Protein AF-A0A2K0UTT9-F1 (afdb_monomer)

Solvent-accessible surface area (backbone atoms only — not comparable to full-atom values): 33357 Å² total; per-residue (Å²): 90,33,27,50,34,32,34,39,40,36,33,25,47,73,57,80,100,63,50,66,74,43,72,45,75,25,71,34,79,46,24,28,39,37,39,40,26,36,77,91,47,31,32,41,37,38,44,37,37,57,47,99,56,75,28,42,76,96,61,63,65,81,60,56,71,68,55,34,51,52,49,51,64,74,49,22,82,42,57,68,45,102,90,38,39,40,43,66,46,55,79,35,48,79,47,72,51,42,41,55,36,46,39,31,74,61,91,74,50,59,58,72,96,44,76,57,60,27,70,80,36,48,24,44,41,67,77,63,66,45,61,68,57,51,24,54,30,40,52,29,40,40,50,42,32,53,50,54,56,45,70,76,34,77,90,50,84,75,55,71,67,56,51,36,49,34,52,49,50,28,44,69,77,40,50,66,48,54,47,43,50,31,54,53,16,48,51,49,44,40,43,34,11,30,68,48,72,66,35,44,48,40,57,74,71,42,50,88,67,48,74,62,52,68,59,53,51,52,47,33,59,54,36,29,54,62,64,54,75,91,52,82,80,59,69,75,46,30,76,43,65,53,38,33,18,72,79,42,29,71,74,53,62,79,56,50,67,59,44,47,61,70,38,40,65,35,54,52,47,24,56,50,32,51,64,72,55,56,56,76,88,51,46,63,53,33,50,50,41,60,70,70,36,38,54,80,63,88,97,57,69,42,72,57,78,63,71,80,78,86,38,71,72,59,25,66,58,46,38,58,61,49,42,68,46,40,51,37,42,73,60,74,37,63,55,48,37,46,32,50,54,40,48,55,47,22,47,52,45,54,52,51,51,37,52,52,49,30,42,16,55,54,28,59,96,38,76,42,51,42,45,45,59,47,49,47,52,11,75,77,56,37,46,13,31,36,43,18,56,54,45,42,50,31,54,43,66,55,47,69,77,60,54,60,31,59,33,29,70,31,45,45,47,17,47,61,68,14,44,52,60,18,42,43,66,31,40,51,48,28,47,52,38,16,66,65,41,91,44,61,67,55,9,53,53,23,42,60,59,30,74,46,20,39,56,42,34,54,54,42,18,55,58,45,21,72,79,38,74,80,47,51,84,55,27,52,75,79,38,40,67,69,48,52,64,57,53,50,51,46,50,50,52,43,27,55,51,22,24,51,43,36,47,49,49,47,76,68,37,93,80,48,50,58,78,44,60,55,54,73,96,58,93,68,90,57,93,46,61,57,58,39,42,47,44,46,52,25,47,27,50,50,36,31,49,53,35,50,52,54,44,52,46,50,55,51,48,45,34,36,75,37,55,50,46,83,76,52,69,68,58,54,50,51,52,43,52,53,32,30,75,71,25,25,61,37,24,26,51,46,53,54,50,51,51,51,54,50,41,68,72,75,42,60,52,68,63,42,37,29,76,90,40,41,66,61,50,54,50,51,55,51,33,65,73,71,72,53,80,76,83,132

Sequence (632 aa):
MFAEYRCLFGIASSVQHLEAGDLDIGYNTGRSTLTIAVKNGRVYYIVVERLKRVYRIRNIPHYSQAEAEAFAIQHGDMYIRPDLRFSDLWEKTISFRLVALEEAKFKIWTCGRIVCLGDSIHKMTPNLGAGGNAAIESAAALANSIKAMVDEHREEPPPKSEVEECLVGYQKSRERRAASVVDTSGRLTRLHALQGTLERVFFRLLLPRSGDFLQDMLSNMFIGATMLEYLPPPKASLGGTMPFNPTQGEDKKESKVKRALVASPLLGLFYLARRVLDVHESVPWALQMLETGTVSLDTHPIPIRRTFYNINWLDTLWAPINMYFMPIVSGQDTVSRKQLVSFLTDYGIIIAIWAIESNRRTNALTPAQLPSLFTLLGQVHGIGVLSPLYYILHYVSSPIENFKATDMRLTRMNYTLGILPAMILTYYIPFYAMIFWPIPLGRQSWLFVWQMFPIWIAITTFILSNAFSDTMMHDRINAPKRDLPVIRFTIGTLIGLSACVWIWAWSTAPYGGAAIFFPSIFPVATSDLTAFMREFLKFDETFMFAATFIWLGYLFWDMKHAGMLRASWLKIVIYVASTVVMFGPGAAAGLGWLWREDIITHRRHKAAITEATTSKWINAQLAHKEGINQPE

Mean predicted aligned error: 6.71 Å

pLDDT: mean 91.96, std 8.89, range [32.16, 98.75]

Organism: Gibberella nygamai (NCBI:txid42673)

InterPro domains:
  IPR002938 FAD-binding domain [PF01494] (100-184)
  IPR036188 FAD/NAD(P)-binding domain superfamily [G3DSA:3.50.50.60] (2-202)
  IPR036188 FAD/NAD(P)-binding domain superfamily [SSF51905] (104-208)
  IPR050562 FAD-dependent monooxygenase, fungal [PTHR47356] (1-273)

Radius of gyration: 31.0 Å; Cα contacts (8 Å, |Δi|>4): 948; chains: 1; bounding box: 90×45×93 Å

Nearest PDB structures (foldseek):
  6neu-assembly3_B  TM=6.456E-01  e=2.955E-05  Talaromyces stipitatus ATCC 10500
  6nes-assembly2_A  TM=6.398E-01  e=3.228E-05  Talaromyces stipitatus ATCC 10500
  6nes-assembly3_B  TM=6.394E-01  e=3.373E-05  Talaromyces stipitatus ATCC 10500
  6nev-assembly3_B  TM=6.383E-01  e=3.089E-05  Talaromyces stipitatus ATCC 10500
  6neu-assembly2_A  TM=6.355E-01  e=4.593E-05  Talaromyces stipitatus ATCC 10500

Structure (mmCIF, N/CA/C/O backbone):
data_AF-A0A2K0UTT9-F1
#
_entry.id   AF-A0A2K0UTT9-F1
#
loop_
_atom_site.group_PDB
_atom_site.id
_atom_site.type_symbol
_atom_site.label_atom_id
_atom_site.label_alt_id
_atom_site.label_comp_id
_atom_site.label_asym_id
_atom_site.label_entity_id
_atom_site.label_seq_id
_atom_site.pdbx_PDB_ins_code
_atom_site.Cartn_x
_atom_site.Cartn_y
_atom_site.Cartn_z
_atom_site.occupancy
_atom_site.B_iso_or_equiv
_atom_site.auth_seq_id
_atom_site.auth_comp_id
_atom_site.auth_asym_id
_atom_site.auth_atom_id
_atom_site.pdbx_PDB_model_num
ATOM 1 N N . MET A 1 1 ? -11.888 -15.871 30.241 1.00 94.44 1 MET A N 1
ATOM 2 C CA . MET A 1 1 ? -11.383 -14.638 30.871 1.00 94.44 1 MET A CA 1
ATOM 3 C C . MET A 1 1 ? -10.036 -14.913 31.509 1.00 94.44 1 MET A C 1
ATOM 5 O O . MET A 1 1 ? -9.889 -15.940 32.174 1.00 94.44 1 MET A O 1
ATOM 9 N N . PHE A 1 2 ? -9.072 -14.033 31.279 1.00 97.06 2 PHE A N 1
ATOM 10 C CA . PHE A 1 2 ? -7.741 -14.071 31.881 1.00 97.06 2 PHE A CA 1
ATOM 11 C C . PHE A 1 2 ? -7.232 -12.642 32.115 1.00 97.06 2 PHE A C 1
ATOM 13 O O . PHE A 1 2 ? -7.813 -11.708 31.577 1.00 97.06 2 PHE A O 1
ATOM 20 N N . ALA A 1 3 ? -6.161 -12.482 32.889 1.00 97.81 3 ALA A N 1
ATOM 21 C CA . ALA A 1 3 ? -5.444 -11.221 33.043 1.00 97.81 3 ALA A CA 1
ATOM 22 C C . ALA A 1 3 ? -3.934 -11.457 32.905 1.00 97.81 3 ALA A C 1
ATOM 24 O O . ALA A 1 3 ? -3.354 -12.263 33.636 1.00 97.81 3 ALA A O 1
ATOM 25 N N . GLU A 1 4 ? -3.301 -10.777 31.951 1.00 97.31 4 GLU A N 1
ATOM 26 C CA . GLU A 1 4 ? -1.839 -10.780 31.756 1.00 97.31 4 GLU A CA 1
ATOM 27 C C . GLU A 1 4 ? -1.189 -9.467 32.227 1.00 97.31 4 GLU A C 1
ATOM 29 O O . GLU A 1 4 ? 0.013 -9.414 32.481 1.00 97.31 4 GLU A O 1
ATOM 34 N N . TYR A 1 5 ? -1.990 -8.418 32.398 1.00 97.94 5 TYR A N 1
ATOM 35 C CA . TYR A 1 5 ? -1.546 -7.084 32.779 1.00 97.94 5 TYR A CA 1
ATOM 36 C C . TYR A 1 5 ? -2.350 -6.575 33.976 1.00 97.94 5 TYR A C 1
ATOM 38 O O . TYR A 1 5 ? -3.469 -7.025 34.224 1.00 97.94 5 TYR A O 1
ATOM 46 N N . ARG A 1 6 ? -1.791 -5.611 34.702 1.00 97.94 6 ARG A N 1
ATOM 47 C CA . ARG A 1 6 ? -2.506 -4.746 35.646 1.00 97.94 6 ARG A CA 1
ATOM 48 C C . ARG A 1 6 ? -2.364 -3.295 35.217 1.00 97.94 6 ARG A C 1
ATOM 50 O O . ARG A 1 6 ? -1.462 -2.959 34.452 1.00 97.94 6 ARG A O 1
ATOM 57 N N . CYS A 1 7 ? -3.276 -2.459 35.679 1.00 97.62 7 CYS A N 1
ATOM 58 C CA . CYS A 1 7 ? -3.390 -1.086 35.238 1.00 97.62 7 CYS A CA 1
ATOM 59 C C . CYS A 1 7 ? -3.821 -0.168 36.371 1.00 97.62 7 CYS A C 1
ATOM 61 O O . CYS A 1 7 ? -4.861 -0.398 36.993 1.00 97.62 7 CYS A O 1
ATOM 63 N N . LEU A 1 8 ? -3.044 0.888 36.589 1.00 98.44 8 LEU A N 1
ATOM 64 C CA . LEU A 1 8 ? -3.443 2.033 37.388 1.00 98.44 8 LEU A CA 1
ATOM 65 C C . LEU A 1 8 ? -4.132 3.045 36.473 1.00 98.44 8 LEU A C 1
ATOM 67 O O . LEU A 1 8 ? -3.503 3.622 35.588 1.00 98.44 8 LEU A O 1
ATOM 71 N N . PHE A 1 9 ? -5.424 3.249 36.694 1.00 97.56 9 PHE A N 1
ATOM 72 C CA . PHE A 1 9 ? -6.162 4.372 36.131 1.00 97.56 9 PHE A CA 1
ATOM 73 C C . PHE A 1 9 ? -6.111 5.527 37.114 1.00 97.56 9 PHE A C 1
ATOM 75 O O . PHE A 1 9 ? -6.306 5.306 38.309 1.00 97.56 9 PHE A O 1
ATOM 82 N N . GLY A 1 10 ? -5.932 6.749 36.627 1.00 97.31 10 GLY A N 1
ATOM 83 C CA . GLY A 1 10 ? -6.047 7.915 37.484 1.00 97.31 10 GLY A CA 1
ATOM 84 C C . GLY A 1 10 ? -6.374 9.198 36.749 1.00 97.31 10 GLY A C 1
ATOM 85 O O . GLY A 1 10 ? -6.377 9.272 35.519 1.00 97.31 10 GLY A O 1
ATOM 86 N N . ILE A 1 11 ? -6.712 10.201 37.548 1.00 97.44 11 ILE A N 1
ATOM 87 C CA . ILE A 1 11 ? -7.009 11.559 37.113 1.00 97.44 11 ILE A CA 1
ATOM 88 C C . ILE A 1 11 ? -6.106 12.481 37.918 1.00 97.44 11 ILE A C 1
ATOM 90 O O . ILE A 1 11 ? -6.137 12.445 39.148 1.00 97.44 11 ILE A O 1
ATOM 94 N N . ALA A 1 12 ? -5.340 13.310 37.223 1.00 96.56 12 ALA A N 1
ATOM 95 C CA . ALA A 1 12 ? -4.572 14.405 37.793 1.00 96.56 12 ALA A CA 1
ATOM 96 C C . ALA A 1 12 ? -5.168 15.756 37.377 1.00 96.56 12 ALA A C 1
ATOM 98 O O . ALA A 1 12 ? -5.894 15.852 36.382 1.00 96.56 12 ALA A O 1
ATOM 99 N N . SER A 1 13 ? -4.877 16.805 38.143 1.00 94.31 13 SER A N 1
ATOM 100 C CA . SER A 1 13 ? -5.326 18.173 37.853 1.00 94.31 13 SER A CA 1
ATOM 101 C C . SER A 1 13 ? -4.184 19.177 37.913 1.00 94.31 13 SER A C 1
ATOM 103 O O . SER A 1 13 ? -3.324 19.072 38.782 1.00 94.31 13 SER A O 1
ATOM 105 N N . SER A 1 14 ? -4.227 20.197 37.057 1.00 85.69 14 SER A N 1
ATOM 106 C CA . SER A 1 14 ? -3.255 21.300 37.046 1.00 85.69 14 SER A CA 1
ATOM 107 C C . SER A 1 14 ? -1.817 20.827 36.803 1.00 85.69 14 SER A C 1
ATOM 109 O O . SER A 1 14 ? -0.871 21.326 37.411 1.00 85.69 14 SER A O 1
ATOM 111 N N . VAL A 1 15 ? -1.665 19.839 35.920 1.00 83.38 15 VAL A N 1
ATOM 112 C CA . VAL A 1 15 ? -0.366 19.330 35.473 1.00 83.38 15 VAL A CA 1
ATOM 113 C C . VAL A 1 15 ? 0.181 20.311 34.441 1.00 83.38 15 VAL A C 1
ATOM 115 O O . VAL A 1 15 ? -0.484 20.600 33.447 1.00 83.38 15 VAL A O 1
ATOM 118 N N . GLN A 1 16 ? 1.366 20.859 34.698 1.00 81.06 16 GLN A N 1
ATOM 119 C CA . GLN A 1 16 ? 2.048 21.736 33.747 1.00 81.06 16 GLN A CA 1
ATOM 120 C C . GLN A 1 16 ? 2.496 20.922 32.518 1.00 81.06 16 GLN A C 1
ATOM 122 O O . GLN A 1 16 ? 2.574 19.699 32.581 1.00 81.06 16 GLN A O 1
ATOM 127 N N . HIS A 1 17 ? 2.805 21.586 31.403 1.00 82.56 17 HIS A N 1
ATOM 128 C CA . HIS A 1 17 ? 3.327 20.955 30.175 1.00 82.56 17 HIS A CA 1
ATOM 129 C C . HIS A 1 17 ? 2.351 20.078 29.376 1.00 82.56 17 HIS A C 1
ATOM 131 O O . HIS A 1 17 ? 2.770 19.514 28.370 1.00 82.56 17 HIS A O 1
ATOM 137 N N . LEU A 1 18 ? 1.079 19.965 29.773 1.00 90.62 18 LEU A N 1
ATOM 138 C CA . LEU A 1 18 ? 0.051 19.235 29.025 1.00 90.62 18 LEU A CA 1
ATOM 139 C C . LEU A 1 18 ? -1.112 20.159 28.659 1.00 90.62 18 LEU A C 1
ATOM 141 O O . LEU A 1 18 ? -1.697 20.809 29.528 1.00 90.62 18 LEU A O 1
ATOM 145 N N . GLU A 1 19 ? -1.473 20.188 27.378 1.00 92.06 19 GLU A N 1
ATOM 146 C CA . GLU A 1 19 ? -2.560 21.012 26.852 1.00 92.06 19 GLU A CA 1
ATOM 147 C C . GLU A 1 19 ? -3.786 20.172 26.492 1.00 92.06 19 GLU A C 1
ATOM 149 O O . GLU A 1 19 ? -3.700 18.993 26.155 1.00 92.06 19 GLU A O 1
ATOM 154 N N . ALA A 1 20 ? -4.974 20.776 26.565 1.00 93.44 20 ALA A N 1
ATOM 155 C CA . ALA A 1 20 ? -6.207 20.074 26.231 1.00 93.44 20 ALA A CA 1
ATOM 156 C C . ALA A 1 20 ? -6.192 19.607 24.764 1.00 93.44 20 ALA A C 1
ATOM 158 O O . ALA A 1 20 ? -6.143 20.427 23.850 1.00 93.44 20 ALA A O 1
ATOM 159 N N . GLY A 1 21 ? -6.320 18.297 24.555 1.00 90.81 21 GLY A N 1
ATOM 160 C CA . GLY A 1 21 ? -6.183 17.656 23.245 1.00 90.81 21 GLY A CA 1
ATOM 161 C C . GLY A 1 21 ? -4.931 16.788 23.121 1.00 90.81 21 GLY A C 1
ATOM 162 O O . GLY A 1 21 ? -4.891 15.943 22.226 1.00 90.81 21 GLY A O 1
ATOM 163 N N . ASP A 1 22 ? -3.965 16.932 24.032 1.00 93.00 22 ASP A N 1
ATOM 164 C CA . ASP A 1 22 ? -2.768 16.099 24.041 1.00 93.00 22 ASP A CA 1
ATOM 165 C C . ASP A 1 22 ? -3.098 14.635 24.367 1.00 93.00 22 ASP A C 1
ATOM 167 O O . ASP A 1 22 ? -3.845 14.323 25.304 1.00 93.00 22 ASP A O 1
ATOM 171 N N . LEU A 1 23 ? -2.496 13.737 23.583 1.00 92.19 23 LEU A N 1
ATOM 172 C CA . LEU A 1 23 ? -2.496 12.291 23.779 1.00 92.19 23 LEU A CA 1
ATOM 173 C C . LEU A 1 23 ? -1.050 11.796 23.701 1.00 92.19 23 LEU A C 1
ATOM 175 O O . LEU A 1 23 ? -0.488 11.704 22.608 1.00 92.19 23 LEU A O 1
ATOM 179 N N . ASP A 1 24 ? -0.469 11.427 24.839 1.00 93.56 24 ASP A N 1
ATOM 180 C CA . ASP A 1 24 ? 0.886 10.878 24.899 1.00 93.56 24 ASP A CA 1
ATOM 181 C C . ASP A 1 24 ? 0.830 9.382 25.216 1.00 93.56 24 ASP A C 1
ATOM 183 O O . ASP A 1 24 ? 0.051 8.925 26.058 1.00 93.56 24 ASP A O 1
ATOM 187 N N . ILE A 1 25 ? 1.657 8.598 24.525 1.00 93.12 25 ILE A N 1
ATOM 188 C CA . ILE A 1 25 ? 1.735 7.144 24.683 1.00 93.12 25 ILE A CA 1
ATOM 189 C C . ILE A 1 25 ? 3.192 6.769 24.934 1.00 93.12 25 ILE A C 1
ATOM 191 O O . ILE A 1 25 ? 4.039 6.898 24.049 1.00 93.12 25 ILE A O 1
ATOM 195 N N . GLY A 1 26 ? 3.478 6.272 26.135 1.00 93.50 26 GLY A N 1
ATOM 196 C CA . GLY A 1 26 ? 4.805 5.817 26.529 1.00 93.50 26 GLY A CA 1
ATOM 197 C C . GLY A 1 26 ? 4.994 4.324 26.289 1.00 93.50 26 GLY A C 1
ATOM 198 O O . GLY A 1 26 ? 4.184 3.498 26.720 1.00 93.50 26 GLY A O 1
ATOM 199 N N . TYR A 1 27 ? 6.109 3.976 25.647 1.00 94.12 27 TYR A N 1
ATOM 200 C CA . TYR A 1 27 ? 6.495 2.602 25.338 1.00 94.12 27 TYR A CA 1
ATOM 201 C C . TYR A 1 27 ? 7.669 2.178 26.217 1.00 94.12 27 TYR A C 1
ATOM 203 O O . TYR A 1 27 ? 8.716 2.826 26.216 1.00 94.12 27 TYR A O 1
ATOM 211 N N . ASN A 1 28 ? 7.530 1.077 26.954 1.00 93.62 28 ASN A N 1
ATOM 212 C CA . ASN A 1 28 ? 8.613 0.539 27.774 1.00 93.62 28 ASN A CA 1
ATOM 213 C C . ASN A 1 28 ? 8.513 -0.993 27.872 1.00 93.62 28 ASN A C 1
ATOM 215 O O . ASN A 1 28 ? 7.482 -1.597 27.599 1.00 93.62 28 ASN A O 1
ATOM 219 N N . THR A 1 29 ? 9.608 -1.661 28.225 1.00 94.69 29 THR A N 1
ATOM 220 C CA . THR A 1 29 ? 9.625 -3.122 28.341 1.00 94.69 29 THR A CA 1
ATOM 221 C C . THR A 1 29 ? 8.805 -3.566 29.545 1.00 94.69 29 THR A C 1
ATOM 223 O O . THR A 1 29 ? 9.138 -3.256 30.684 1.00 94.69 29 THR A O 1
ATOM 226 N N . GLY A 1 30 ? 7.736 -4.318 29.289 1.00 95.44 30 GLY A N 1
ATOM 227 C CA . GLY A 1 30 ? 6.850 -4.866 30.314 1.00 95.44 30 GLY A CA 1
ATOM 228 C C . GLY A 1 30 ? 5.903 -3.848 30.950 1.00 95.44 30 GLY A C 1
ATOM 229 O O . GLY A 1 30 ? 5.099 -4.245 31.788 1.00 95.44 30 GLY A O 1
ATOM 230 N N . ARG A 1 31 ? 5.953 -2.571 30.558 1.00 95.81 31 ARG A N 1
ATOM 231 C CA . ARG A 1 31 ? 5.092 -1.509 31.094 1.00 95.81 31 ARG A CA 1
ATOM 232 C C . ARG A 1 31 ? 4.861 -0.399 30.071 1.00 95.81 31 ARG A C 1
ATOM 234 O O . ARG A 1 31 ? 5.679 -0.212 29.183 1.00 95.81 31 ARG A O 1
ATOM 241 N N . SER A 1 32 ? 3.776 0.351 30.188 1.00 97.12 32 SER A N 1
ATOM 242 C CA . SER A 1 32 ? 3.461 1.460 29.274 1.00 97.12 32 SER A CA 1
ATOM 243 C C . SER A 1 32 ? 2.629 2.532 29.961 1.00 97.12 32 SER A C 1
ATOM 245 O O . SER A 1 32 ? 1.909 2.223 30.910 1.00 97.12 32 SER A O 1
ATOM 247 N N . THR A 1 33 ? 2.672 3.756 29.447 1.00 96.88 33 THR A N 1
ATOM 248 C CA . THR A 1 33 ? 1.811 4.859 29.891 1.00 96.88 33 THR A CA 1
ATOM 249 C C . THR A 1 33 ? 0.917 5.340 28.753 1.00 96.88 33 THR A C 1
ATOM 251 O O . THR A 1 33 ? 1.257 5.212 27.577 1.00 96.88 33 THR A O 1
ATOM 254 N N . LEU A 1 34 ? -0.239 5.892 29.101 1.00 95.88 34 LEU A N 1
ATOM 255 C CA . LEU A 1 34 ? -1.081 6.672 28.202 1.00 95.88 34 LEU A CA 1
ATOM 256 C C . LEU A 1 34 ? -1.650 7.845 28.994 1.00 95.88 34 LEU A C 1
ATOM 258 O O . LEU A 1 34 ? -2.185 7.626 30.080 1.00 95.88 34 LEU A O 1
ATOM 262 N N . THR A 1 35 ? -1.549 9.062 28.466 1.00 95.62 35 THR A N 1
ATOM 263 C CA . THR A 1 35 ? -2.133 10.267 29.069 1.00 95.62 35 THR A CA 1
ATOM 264 C C . THR A 1 35 ? -3.040 10.979 28.082 1.00 95.62 35 THR A C 1
ATOM 266 O O . THR A 1 35 ? -2.710 11.092 26.907 1.00 95.62 35 THR A O 1
ATOM 269 N N . ILE A 1 36 ? -4.185 11.460 28.562 1.00 95.19 36 ILE A N 1
ATOM 270 C CA . ILE A 1 36 ? -5.156 12.246 27.798 1.00 95.19 36 ILE A CA 1
ATOM 271 C C . ILE A 1 36 ? -5.416 13.531 28.570 1.00 95.19 36 ILE A C 1
ATOM 273 O O . ILE A 1 36 ? -6.058 13.509 29.626 1.00 95.19 36 ILE A O 1
ATOM 277 N N . ALA A 1 37 ? -4.928 14.649 28.049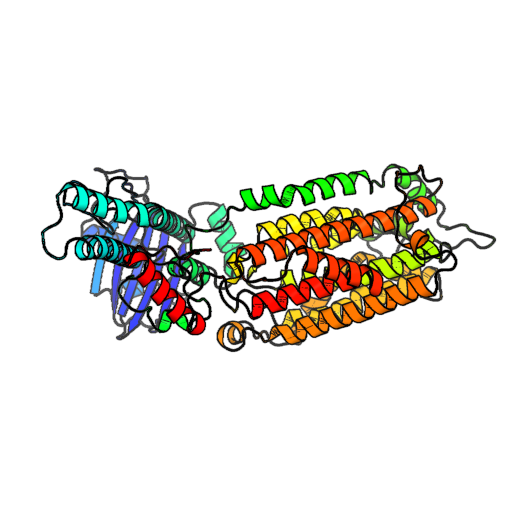 1.00 95.19 37 ALA A N 1
ATOM 278 C CA . ALA A 1 37 ? -5.189 15.957 28.624 1.00 95.19 37 ALA A CA 1
ATOM 279 C C . ALA A 1 37 ? -6.485 16.533 28.047 1.00 95.19 37 ALA A C 1
ATOM 281 O O . ALA A 1 37 ? -6.717 16.550 26.837 1.00 95.19 37 ALA A O 1
ATOM 282 N N . VAL A 1 38 ? -7.365 17.000 28.927 1.00 93.56 38 VAL A N 1
ATOM 283 C CA . VAL A 1 38 ? -8.679 17.534 28.560 1.00 93.56 38 VAL A CA 1
ATOM 284 C C . VAL A 1 38 ? -8.877 18.937 29.134 1.00 93.56 38 VAL A C 1
ATOM 286 O O . VAL A 1 38 ? -8.027 19.485 29.836 1.00 93.56 38 VAL A O 1
ATOM 289 N N . LYS A 1 39 ? -10.030 19.545 28.835 1.00 90.88 39 LYS A N 1
ATOM 290 C CA . LYS A 1 39 ? -10.391 20.879 29.337 1.00 90.88 39 LYS A CA 1
ATOM 291 C C . LYS A 1 39 ? -10.347 20.953 30.870 1.00 90.88 39 LYS A C 1
ATOM 293 O O . LYS A 1 39 ? -10.529 19.954 31.566 1.00 90.88 39 LYS A O 1
ATOM 298 N N . ASN A 1 40 ? -10.175 22.171 31.384 1.00 89.06 40 ASN A N 1
ATOM 299 C CA . ASN A 1 40 ? -10.099 22.485 32.818 1.00 89.06 40 ASN A CA 1
ATOM 300 C C . ASN A 1 40 ? -8.882 21.861 33.527 1.00 89.06 40 ASN A C 1
ATOM 302 O O . ASN A 1 40 ? -8.962 21.517 34.704 1.00 89.06 40 ASN A O 1
ATOM 306 N N . GLY A 1 41 ? -7.771 21.683 32.801 1.00 87.94 41 GLY A N 1
ATOM 307 C CA . GLY A 1 41 ? -6.497 21.220 33.358 1.00 87.94 41 GLY A CA 1
ATOM 308 C C . GLY A 1 41 ? -6.522 19.790 33.903 1.00 87.94 41 GLY A C 1
ATOM 309 O O . GLY A 1 41 ? -5.694 19.459 34.748 1.00 87.94 41 GLY A O 1
ATOM 310 N N . ARG A 1 42 ? -7.481 18.952 33.482 1.00 94.69 42 ARG A N 1
ATOM 311 C CA . ARG A 1 42 ? -7.555 17.545 33.898 1.00 94.69 42 ARG A CA 1
ATOM 312 C C . ARG A 1 42 ? -6.758 16.664 32.950 1.00 94.69 42 ARG A C 1
ATOM 314 O O . ARG A 1 42 ? -6.859 16.808 31.734 1.00 94.69 42 ARG A O 1
ATOM 321 N N . VAL A 1 43 ? -6.047 15.701 33.518 1.00 96.56 43 VAL A N 1
ATOM 322 C CA . VAL A 1 43 ? -5.283 14.700 32.775 1.00 96.56 43 VAL A CA 1
ATOM 323 C C . VAL A 1 43 ? -5.712 13.320 33.241 1.00 96.56 43 VAL A C 1
ATOM 325 O O . VAL A 1 43 ? -5.562 12.979 34.412 1.00 96.56 43 VAL A O 1
ATOM 328 N N . TYR A 1 44 ? -6.252 12.525 32.325 1.00 96.19 44 TYR A N 1
ATOM 329 C CA . TYR A 1 44 ? -6.514 11.109 32.555 1.00 96.19 44 TYR A CA 1
ATOM 330 C C . TYR A 1 44 ? -5.255 10.335 32.215 1.00 96.19 44 TYR A C 1
ATOM 332 O O . TYR A 1 44 ? -4.684 10.548 31.148 1.00 96.19 44 TYR A O 1
ATOM 340 N N . TYR A 1 45 ? -4.830 9.429 33.084 1.00 96.56 45 TYR A N 1
ATOM 341 C CA . TYR A 1 45 ? -3.669 8.596 32.818 1.00 96.56 45 TYR A CA 1
ATOM 342 C C . TYR A 1 45 ? -3.947 7.120 33.078 1.00 96.56 45 TYR A C 1
ATOM 344 O O . TYR A 1 45 ? -4.804 6.733 33.877 1.00 96.56 45 TYR A O 1
ATOM 352 N N . ILE A 1 46 ? -3.183 6.299 32.370 1.00 96.75 46 ILE A N 1
ATOM 353 C CA . ILE A 1 46 ? -3.217 4.847 32.413 1.00 96.75 46 ILE A CA 1
ATOM 354 C C . ILE A 1 46 ? -1.767 4.382 32.509 1.00 96.75 46 ILE A C 1
ATOM 356 O O . ILE A 1 46 ? -0.975 4.658 31.608 1.00 96.75 46 ILE A O 1
ATOM 360 N N . VAL A 1 47 ? -1.416 3.668 33.577 1.00 98.06 47 VAL A N 1
ATOM 361 C CA . VAL A 1 47 ? -0.101 3.030 33.729 1.00 98.06 47 VAL A CA 1
ATOM 362 C C . VAL A 1 47 ? -0.299 1.527 33.766 1.00 98.06 47 VAL A C 1
ATOM 364 O O . VAL A 1 47 ? -0.909 0.993 34.689 1.00 98.06 47 VAL A O 1
ATOM 367 N N . VAL A 1 48 ? 0.201 0.845 32.742 1.00 97.81 48 VAL A N 1
ATOM 368 C CA . VAL A 1 48 ? 0.033 -0.596 32.550 1.00 97.81 48 VAL A CA 1
ATOM 369 C C . VAL A 1 48 ? 1.340 -1.303 32.873 1.00 97.81 48 VAL A C 1
ATOM 371 O O . VAL A 1 48 ? 2.397 -0.876 32.419 1.00 97.81 48 VAL A O 1
ATOM 374 N N . GLU A 1 49 ? 1.270 -2.418 33.593 1.00 97.81 49 GLU A N 1
ATOM 375 C CA . GLU A 1 49 ? 2.405 -3.303 33.862 1.00 97.81 49 GLU A CA 1
ATOM 376 C C . GLU A 1 49 ? 2.014 -4.758 33.589 1.00 97.81 49 GLU A C 1
ATOM 378 O O . GLU A 1 49 ? 0.911 -5.207 33.914 1.00 97.81 49 GLU A O 1
ATOM 383 N N . ARG A 1 50 ? 2.928 -5.514 32.983 1.00 97.62 50 ARG A N 1
ATOM 384 C CA . ARG A 1 50 ? 2.785 -6.950 32.773 1.00 97.62 50 ARG A CA 1
ATOM 385 C C . ARG A 1 50 ? 2.926 -7.698 34.096 1.00 97.62 50 ARG A C 1
ATOM 387 O O . ARG A 1 50 ? 3.889 -7.517 34.834 1.00 97.62 50 ARG A O 1
ATOM 394 N N . LEU A 1 51 ? 1.998 -8.609 34.361 1.00 97.38 51 LEU A N 1
ATOM 395 C CA . LEU A 1 51 ? 2.048 -9.485 35.524 1.00 97.38 51 LEU A CA 1
ATOM 396 C C . LEU A 1 51 ? 3.110 -10.580 35.343 1.00 97.38 51 LEU A C 1
ATOM 398 O O . LEU A 1 51 ? 3.384 -11.037 34.235 1.00 97.38 51 LEU A O 1
ATOM 402 N N . LYS A 1 52 ? 3.655 -11.075 36.462 1.00 95.12 52 LYS A N 1
ATOM 403 C CA . LYS A 1 52 ? 4.649 -12.171 36.478 1.00 95.12 52 LYS A CA 1
ATOM 404 C C . LYS A 1 52 ? 4.141 -13.474 35.844 1.00 95.12 52 LYS A C 1
ATOM 406 O O . LYS A 1 52 ? 4.934 -14.319 35.447 1.00 95.12 52 LYS A O 1
ATOM 411 N N . ARG A 1 53 ? 2.820 -13.655 35.791 1.00 95.44 53 ARG A N 1
ATOM 412 C CA . ARG A 1 53 ? 2.139 -14.796 35.172 1.00 95.44 53 ARG A CA 1
ATOM 413 C C . ARG A 1 53 ? 0.765 -14.377 34.666 1.00 95.44 53 ARG A C 1
ATOM 415 O O . ARG A 1 53 ? 0.202 -13.395 35.146 1.00 95.44 53 ARG A O 1
ATOM 422 N N . VAL A 1 54 ? 0.208 -15.175 33.762 1.00 97.25 54 VAL A N 1
ATOM 423 C CA . VAL A 1 54 ? -1.181 -15.029 33.317 1.00 97.25 54 VAL A CA 1
ATOM 424 C C . VAL A 1 54 ? -2.114 -15.623 34.370 1.00 97.25 54 VAL A C 1
ATOM 426 O O . VAL A 1 54 ? -2.024 -16.808 34.695 1.00 97.25 54 VAL A O 1
ATOM 429 N N . TYR A 1 55 ? -3.033 -14.812 34.881 1.00 97.69 55 TYR A N 1
ATOM 430 C CA . TYR A 1 55 ? -4.079 -15.245 35.801 1.00 97.69 55 TYR A CA 1
ATOM 431 C C . TYR A 1 55 ? -5.332 -15.642 35.029 1.00 97.69 55 TYR A C 1
ATOM 433 O O . TYR A 1 55 ? -5.683 -15.026 34.026 1.00 97.69 55 TYR A O 1
ATOM 441 N N . ARG A 1 56 ? -6.025 -16.681 35.489 1.00 96.19 56 ARG A N 1
ATOM 442 C CA . ARG A 1 56 ? -7.306 -17.127 34.922 1.00 96.19 56 ARG A CA 1
ATOM 443 C C . ARG A 1 56 ? -8.436 -16.855 35.905 1.00 96.19 56 ARG A C 1
ATOM 445 O O . ARG A 1 56 ? -8.182 -16.578 37.076 1.00 96.19 56 ARG A O 1
ATOM 452 N N . ILE A 1 57 ? -9.670 -16.935 35.406 1.00 90.62 57 ILE A N 1
ATOM 453 C CA . ILE A 1 57 ? -10.901 -16.765 36.190 1.00 90.62 57 ILE A CA 1
ATOM 454 C C . ILE A 1 57 ? -10.803 -17.450 37.568 1.00 90.62 57 ILE A C 1
ATOM 456 O O . ILE A 1 57 ? -10.243 -18.541 37.669 1.00 90.62 57 ILE A O 1
ATOM 460 N N . ARG A 1 58 ? -11.342 -16.797 38.608 1.00 91.19 58 ARG A N 1
ATOM 461 C CA . ARG A 1 58 ? -11.217 -17.119 40.052 1.00 91.19 58 ARG A CA 1
ATOM 462 C C . ARG A 1 58 ? -9.890 -16.752 40.722 1.00 91.19 58 ARG A C 1
ATOM 464 O O . ARG A 1 58 ? -9.892 -16.533 41.922 1.00 91.19 58 ARG A O 1
ATOM 471 N N . ASN A 1 59 ? -8.795 -16.640 39.971 1.00 95.19 59 ASN A N 1
ATOM 472 C CA . ASN A 1 59 ? -7.472 -16.304 40.514 1.00 95.19 59 ASN A CA 1
ATOM 473 C C . ASN A 1 59 ? -7.003 -14.894 40.122 1.00 95.19 59 ASN A C 1
ATOM 475 O O . ASN A 1 59 ? -5.841 -14.560 40.333 1.00 95.19 59 ASN A O 1
ATOM 479 N N . ILE A 1 60 ? -7.860 -14.091 39.488 1.00 96.44 60 ILE A N 1
ATOM 480 C CA . ILE A 1 60 ? -7.511 -12.731 39.067 1.00 96.44 60 ILE A CA 1
ATOM 481 C C . ILE A 1 60 ? -7.367 -11.859 40.324 1.00 96.44 60 ILE A C 1
ATOM 483 O O . ILE A 1 60 ? -8.279 -11.856 41.150 1.00 96.44 60 ILE A O 1
ATOM 487 N N . PRO A 1 61 ? -6.229 -11.167 40.509 1.00 96.12 61 PRO A N 1
ATOM 488 C CA . PRO A 1 61 ? -5.964 -10.431 41.736 1.00 96.12 61 PRO A CA 1
ATOM 489 C C . PRO A 1 61 ? -6.822 -9.168 41.842 1.00 96.12 61 PRO A C 1
ATOM 491 O O . PRO A 1 61 ? -7.088 -8.485 40.851 1.00 96.12 61 PRO A O 1
ATOM 494 N N . HIS A 1 62 ? -7.178 -8.836 43.079 1.00 95.50 62 HIS A N 1
ATOM 495 C CA . HIS A 1 62 ? -7.708 -7.536 43.469 1.00 95.50 62 HIS A CA 1
ATOM 496 C C . HIS A 1 62 ? -6.634 -6.779 44.241 1.00 95.50 62 HIS A C 1
ATOM 498 O O . HIS A 1 62 ? -5.772 -7.398 44.861 1.00 95.50 62 HIS A O 1
ATOM 504 N N . TYR A 1 63 ? -6.697 -5.453 44.190 1.00 97.31 63 TYR A N 1
ATOM 505 C CA . TYR A 1 63 ? -5.697 -4.592 44.803 1.00 97.31 63 TYR A CA 1
ATOM 506 C C . TYR A 1 63 ? -6.365 -3.645 45.790 1.00 97.31 63 TYR A C 1
ATOM 508 O O . TYR A 1 63 ? -7.398 -3.040 45.494 1.00 97.31 63 TYR A O 1
ATOM 516 N N . SER A 1 64 ? -5.760 -3.531 46.964 1.00 97.88 64 SER A N 1
ATOM 517 C CA . SER A 1 64 ? -6.070 -2.507 47.952 1.00 97.88 64 SER A CA 1
ATOM 518 C C . SER A 1 64 ? -5.570 -1.132 47.498 1.00 97.88 64 SER A C 1
ATOM 520 O O . SER A 1 64 ? -4.763 -1.001 46.574 1.00 97.88 64 SER A O 1
ATOM 522 N N . GLN A 1 65 ? -6.033 -0.082 48.175 1.00 96.94 65 GLN A N 1
ATOM 523 C CA . GLN A 1 65 ? -5.571 1.278 47.907 1.00 96.94 65 GLN A CA 1
ATOM 524 C C . GLN A 1 65 ? -4.072 1.448 48.204 1.00 96.94 65 GLN A C 1
ATOM 526 O O . GLN A 1 65 ? -3.363 2.037 47.395 1.00 96.94 65 GLN A O 1
ATOM 531 N N . ALA A 1 66 ? -3.567 0.846 49.286 1.00 98.00 66 ALA A N 1
ATOM 532 C CA . ALA A 1 66 ? -2.143 0.879 49.624 1.00 98.00 66 ALA A CA 1
ATOM 533 C C . ALA A 1 66 ? -1.269 0.216 48.542 1.00 98.00 66 ALA A C 1
ATOM 535 O O . ALA A 1 66 ? -0.209 0.727 48.190 1.00 98.00 66 ALA A O 1
ATOM 536 N N . GLU A 1 67 ? -1.726 -0.896 47.954 1.00 98.25 67 GLU A N 1
ATOM 537 C CA . GLU A 1 67 ? -1.025 -1.530 46.828 1.00 98.25 67 GLU A CA 1
ATOM 538 C C . GLU A 1 67 ? -1.046 -0.664 45.563 1.00 98.25 67 GLU A C 1
ATOM 540 O O . GLU A 1 67 ? -0.083 -0.676 44.796 1.00 98.25 67 GLU A O 1
ATOM 545 N N . ALA A 1 68 ? -2.123 0.092 45.339 1.00 98.06 68 ALA A N 1
ATOM 546 C CA . ALA A 1 68 ? -2.217 1.035 44.230 1.00 98.06 68 ALA A CA 1
ATOM 547 C C . ALA A 1 68 ? -1.254 2.225 44.397 1.00 98.06 68 ALA A C 1
ATOM 549 O O . ALA A 1 68 ? -0.601 2.615 43.430 1.00 98.06 68 ALA A O 1
ATOM 550 N N . GLU A 1 69 ? -1.109 2.754 45.612 1.00 98.25 69 GLU A N 1
ATOM 551 C CA . GLU A 1 69 ? -0.138 3.809 45.934 1.00 98.25 69 GLU A CA 1
ATOM 552 C C . GLU A 1 69 ? 1.305 3.307 45.789 1.00 98.25 69 GLU A C 1
ATOM 554 O O . GLU A 1 69 ? 2.127 3.949 45.134 1.00 98.25 69 GLU A O 1
ATOM 559 N N . ALA A 1 70 ? 1.602 2.113 46.313 1.00 98.31 70 ALA A N 1
ATOM 560 C CA . ALA A 1 70 ? 2.912 1.484 46.159 1.00 98.31 70 ALA A CA 1
ATOM 561 C C . ALA A 1 70 ? 3.264 1.244 44.681 1.00 98.31 70 ALA A C 1
ATOM 563 O O . ALA A 1 70 ? 4.397 1.490 44.265 1.00 98.31 70 ALA A O 1
ATOM 564 N N . PHE A 1 71 ? 2.287 0.815 43.873 1.00 98.38 71 PHE A N 1
ATOM 565 C CA . PHE A 1 71 ? 2.447 0.697 42.425 1.00 98.38 71 PHE A CA 1
ATOM 566 C C . PHE A 1 71 ? 2.786 2.049 41.788 1.00 98.38 71 PHE A C 1
ATOM 568 O O . PHE A 1 71 ? 3.709 2.130 40.982 1.00 98.38 71 PHE A O 1
ATOM 575 N N . ALA A 1 72 ? 2.078 3.118 42.157 1.00 98.06 72 ALA A N 1
ATOM 576 C CA . ALA A 1 72 ? 2.334 4.433 41.588 1.00 98.06 72 ALA A CA 1
ATOM 577 C C . ALA A 1 72 ? 3.762 4.923 41.888 1.00 98.06 72 ALA A C 1
ATOM 579 O O . ALA A 1 72 ? 4.469 5.353 40.976 1.00 98.06 72 ALA A O 1
ATOM 580 N N . ILE A 1 73 ? 4.217 4.765 43.136 1.00 97.88 73 ILE A N 1
ATOM 581 C CA . ILE A 1 73 ? 5.580 5.114 43.565 1.00 97.88 73 ILE A CA 1
ATOM 582 C C . ILE A 1 73 ? 6.621 4.291 42.793 1.00 97.88 73 ILE A C 1
ATOM 584 O O . ILE A 1 73 ? 7.585 4.850 42.272 1.00 97.88 73 ILE A O 1
ATOM 588 N N . GLN A 1 74 ? 6.407 2.976 42.661 1.00 97.75 74 GLN A N 1
ATOM 589 C CA . GLN A 1 74 ? 7.305 2.073 41.930 1.00 97.75 74 GLN A CA 1
ATOM 590 C C . GLN A 1 74 ? 7.499 2.496 40.463 1.00 97.75 74 GLN A C 1
ATOM 592 O O . GLN A 1 74 ? 8.572 2.288 39.899 1.00 97.75 74 GLN A O 1
ATOM 597 N N . HIS A 1 75 ? 6.466 3.063 39.838 1.00 97.88 75 HIS A N 1
ATOM 598 C CA . HIS A 1 75 ? 6.460 3.445 38.425 1.00 97.88 75 HIS A CA 1
ATOM 599 C C . HIS A 1 75 ? 6.686 4.946 38.182 1.00 97.88 75 HIS A C 1
ATOM 601 O O . HIS A 1 75 ? 6.580 5.399 37.040 1.00 97.88 75 HIS A O 1
ATOM 607 N N . GLY A 1 76 ? 7.022 5.720 39.220 1.00 96.75 76 GLY A N 1
ATOM 608 C CA . GLY A 1 76 ? 7.235 7.170 39.126 1.00 96.75 76 GLY A CA 1
ATOM 609 C C . GLY A 1 76 ? 8.341 7.586 38.150 1.00 96.75 76 GLY A C 1
ATOM 610 O O . GLY A 1 76 ? 8.316 8.696 37.628 1.00 96.75 76 GLY A O 1
ATOM 611 N N . ASP A 1 77 ? 9.279 6.685 37.845 1.00 96.19 77 ASP A N 1
ATOM 612 C CA . ASP A 1 77 ? 10.406 6.916 36.935 1.00 96.19 77 ASP A CA 1
ATOM 613 C C . ASP A 1 77 ? 10.017 6.969 35.447 1.00 96.19 77 ASP A C 1
ATOM 615 O O . ASP A 1 77 ? 10.829 7.357 34.605 1.00 96.19 77 ASP A O 1
ATOM 619 N N . MET A 1 78 ? 8.796 6.557 35.096 1.00 96.94 78 MET A N 1
ATOM 620 C CA . MET A 1 78 ? 8.355 6.497 33.707 1.00 96.94 78 MET A CA 1
ATOM 621 C C . MET A 1 78 ? 8.200 7.897 33.110 1.00 96.94 78 MET A C 1
ATOM 623 O O . MET A 1 78 ? 7.424 8.712 33.603 1.00 96.94 78 MET A O 1
ATOM 627 N N . TYR A 1 79 ? 8.892 8.150 32.001 1.00 94.69 79 TYR A N 1
ATOM 628 C CA . TYR A 1 79 ? 8.715 9.374 31.226 1.00 94.69 79 TYR A CA 1
ATOM 629 C C . TYR A 1 79 ? 7.383 9.360 30.472 1.00 94.69 79 TYR A C 1
ATOM 631 O O . TYR A 1 79 ? 7.032 8.374 29.818 1.00 94.69 79 TYR A O 1
ATOM 639 N N . ILE A 1 80 ? 6.673 10.480 30.554 1.00 94.56 80 ILE A N 1
ATOM 640 C CA . ILE A 1 80 ? 5.525 10.818 29.709 1.00 94.56 80 ILE A CA 1
ATOM 641 C C . ILE A 1 80 ? 6.019 11.676 28.545 1.00 94.56 80 ILE A C 1
ATOM 643 O O . ILE A 1 80 ? 5.793 11.340 27.386 1.00 94.56 80 ILE A O 1
ATOM 647 N N . ARG A 1 81 ? 6.787 12.721 28.871 1.00 94.06 81 ARG A N 1
ATOM 648 C CA . ARG A 1 81 ? 7.561 13.563 27.949 1.00 94.06 81 ARG A CA 1
ATOM 649 C C . ARG A 1 81 ? 9.006 13.657 28.447 1.00 94.06 81 ARG A C 1
ATOM 651 O O . ARG A 1 81 ? 9.263 13.270 29.588 1.00 94.06 81 ARG A O 1
ATOM 658 N N . PRO A 1 82 ? 9.968 14.144 27.641 1.00 92.81 82 PRO A N 1
ATOM 659 C CA . PRO A 1 82 ? 11.349 14.318 28.100 1.00 92.81 82 PRO A CA 1
ATOM 660 C C . PRO A 1 82 ? 11.482 15.131 29.401 1.00 92.81 82 PRO A C 1
ATOM 662 O O . PRO A 1 82 ? 12.392 14.877 30.185 1.00 92.81 82 PRO A O 1
ATOM 665 N N . ASP A 1 83 ? 10.557 16.060 29.636 1.00 92.19 83 ASP A N 1
ATOM 666 C CA . ASP A 1 83 ? 10.481 16.983 30.771 1.00 92.19 83 ASP A CA 1
ATOM 667 C C . ASP A 1 83 ? 9.365 16.657 31.782 1.00 92.19 83 ASP A C 1
ATOM 669 O O . ASP A 1 83 ? 9.191 17.398 32.743 1.00 92.19 83 ASP A O 1
ATOM 673 N N . LEU A 1 84 ? 8.624 15.556 31.601 1.00 94.38 84 LEU A N 1
ATOM 674 C CA . LEU A 1 84 ? 7.498 15.182 32.466 1.00 94.38 84 LEU A CA 1
ATOM 675 C C . LEU A 1 84 ? 7.521 13.688 32.790 1.00 94.38 84 LEU A C 1
ATOM 677 O O . LEU A 1 84 ? 7.448 12.842 31.891 1.00 94.38 84 LEU A O 1
ATOM 681 N N . ARG A 1 85 ? 7.559 13.348 34.078 1.00 95.62 85 ARG A N 1
ATOM 682 C CA . ARG A 1 85 ? 7.511 11.970 34.575 1.00 95.62 85 ARG A CA 1
ATOM 683 C C . ARG A 1 85 ? 6.160 11.629 35.188 1.00 95.62 85 ARG A C 1
ATOM 685 O O . ARG A 1 85 ? 5.346 12.485 35.524 1.00 95.62 85 ARG A O 1
ATOM 692 N N . PHE A 1 86 ? 5.928 10.332 35.367 1.00 96.88 86 PHE A N 1
ATOM 693 C CA . PHE A 1 86 ? 4.737 9.845 36.044 1.00 96.88 86 PHE A CA 1
ATOM 694 C C . PHE A 1 86 ? 4.677 10.278 37.519 1.00 96.88 86 PHE A C 1
ATOM 696 O O . PHE A 1 86 ? 3.582 10.521 38.021 1.00 96.88 86 PHE A O 1
ATOM 703 N N . SER A 1 87 ? 5.818 10.451 38.199 1.00 96.81 87 SER A N 1
ATOM 704 C CA . SER A 1 87 ? 5.864 11.030 39.552 1.00 96.81 87 SER A CA 1
ATOM 705 C C . SER A 1 87 ? 5.164 12.389 39.635 1.00 96.81 87 SER A C 1
ATOM 707 O O . SER A 1 87 ? 4.397 12.630 40.562 1.00 96.81 87 SER A O 1
ATOM 709 N N . ASP A 1 88 ? 5.354 13.233 38.622 1.00 95.25 88 ASP A N 1
ATOM 710 C CA . ASP A 1 88 ? 4.835 14.603 38.600 1.00 95.25 88 ASP A CA 1
ATOM 711 C C . ASP A 1 88 ? 3.307 14.605 38.404 1.00 95.25 88 ASP A C 1
ATOM 713 O O . ASP A 1 88 ? 2.580 15.406 38.994 1.00 95.25 88 ASP A O 1
ATOM 717 N N . LEU A 1 89 ? 2.794 13.648 37.618 1.00 94.94 89 LEU A N 1
ATOM 718 C CA . LEU A 1 89 ? 1.357 13.368 37.515 1.00 94.94 89 LEU A CA 1
ATOM 719 C C . LEU A 1 89 ? 0.789 12.834 38.833 1.00 94.94 89 LEU A C 1
ATOM 721 O O . LEU A 1 89 ? -0.320 13.200 39.235 1.00 94.94 89 LEU A O 1
ATOM 725 N N . TRP A 1 90 ? 1.532 11.946 39.494 1.00 97.31 90 TRP A N 1
ATOM 726 C CA . TRP A 1 90 ? 1.097 11.303 40.725 1.00 97.31 90 TRP A CA 1
ATOM 727 C C . TRP A 1 90 ? 0.896 12.313 41.859 1.00 97.31 90 TRP A C 1
ATOM 729 O O . TRP A 1 90 ? -0.151 12.294 42.501 1.00 97.31 90 TRP A O 1
ATOM 739 N N . GLU A 1 91 ? 1.807 13.276 42.024 1.00 96.50 91 GLU A N 1
ATOM 740 C CA . GLU A 1 91 ? 1.688 14.366 43.010 1.00 96.50 91 GLU A CA 1
ATOM 741 C C . GLU A 1 91 ? 0.414 15.209 42.854 1.00 96.50 91 GLU A C 1
ATOM 743 O O . GLU A 1 91 ? -0.067 15.822 43.808 1.00 96.50 91 GLU A O 1
ATOM 748 N N . LYS A 1 92 ? -0.137 15.258 41.640 1.00 96.50 92 LYS A N 1
ATOM 749 C CA . LYS A 1 92 ? -1.346 16.014 41.295 1.00 96.50 92 LYS A CA 1
ATOM 750 C C . LYS A 1 92 ? -2.584 15.132 41.147 1.00 96.50 92 LYS A C 1
ATOM 752 O O . LYS A 1 92 ? -3.616 15.602 40.659 1.00 96.50 92 LYS A O 1
ATOM 757 N N . THR A 1 93 ? -2.488 13.857 41.518 1.00 97.50 93 THR A N 1
ATOM 758 C CA . THR A 1 93 ? -3.580 12.895 41.376 1.00 97.50 93 THR A CA 1
ATOM 759 C C . THR A 1 93 ? -4.701 13.189 42.365 1.00 97.50 93 THR A C 1
ATOM 761 O O . THR A 1 93 ? -4.486 13.296 43.566 1.00 97.50 93 THR A O 1
ATOM 764 N N . ILE A 1 94 ? -5.925 13.265 41.847 1.00 96.75 94 ILE A N 1
ATOM 765 C CA . ILE A 1 94 ? -7.147 13.496 42.628 1.00 96.75 94 ILE A CA 1
ATOM 766 C C . ILE A 1 94 ? -7.994 12.230 42.789 1.00 96.75 94 ILE A C 1
ATOM 768 O O . ILE A 1 94 ? -8.830 12.150 43.683 1.00 96.75 94 ILE A O 1
ATOM 772 N N . SER A 1 95 ? -7.812 11.235 41.918 1.00 97.31 95 SER A N 1
ATOM 773 C CA . SER A 1 95 ? -8.479 9.935 42.030 1.00 97.31 95 SER A CA 1
ATOM 774 C C . SER A 1 95 ? -7.710 8.878 41.253 1.00 97.31 95 SER A C 1
ATOM 776 O O . SER A 1 95 ? -7.179 9.180 40.182 1.00 97.31 95 SER A O 1
ATOM 778 N N . PHE A 1 96 ? -7.675 7.649 41.762 1.00 98.12 96 PHE A N 1
ATOM 779 C CA . PHE A 1 96 ? -7.001 6.537 41.103 1.00 98.12 96 PHE A CA 1
ATOM 780 C C . PHE A 1 96 ? -7.596 5.182 41.493 1.00 98.12 96 PHE A C 1
ATOM 782 O O . PHE A 1 96 ? -8.299 5.049 42.497 1.00 98.12 96 PHE A O 1
ATOM 789 N N . ARG A 1 97 ? -7.314 4.159 40.683 1.00 97.88 97 ARG A N 1
ATOM 790 C CA . ARG A 1 97 ? -7.652 2.762 40.966 1.00 97.88 97 ARG A CA 1
ATOM 791 C C . ARG A 1 97 ? -6.704 1.817 40.235 1.00 97.88 97 ARG A C 1
ATOM 793 O O . ARG A 1 97 ? -6.524 1.941 39.026 1.00 97.88 97 ARG A O 1
ATOM 800 N N . LEU A 1 98 ? -6.158 0.841 40.959 1.00 98.44 98 LEU A N 1
ATOM 801 C CA . LEU A 1 98 ? -5.383 -0.261 40.389 1.00 98.44 98 LEU A CA 1
ATOM 802 C C . LEU A 1 98 ? -6.288 -1.476 40.170 1.00 98.44 98 LEU A C 1
ATOM 804 O O . LEU A 1 98 ? -6.988 -1.912 41.084 1.00 98.44 98 LEU A O 1
ATOM 808 N N . VAL A 1 99 ? -6.266 -2.037 38.965 1.00 97.25 99 VAL A N 1
ATOM 809 C CA . VAL A 1 99 ? -7.029 -3.244 38.615 1.00 97.25 99 VAL A CA 1
ATOM 810 C C . VAL A 1 99 ? -6.184 -4.211 37.799 1.00 97.25 99 VAL A C 1
ATOM 812 O O . VAL A 1 99 ? -5.277 -3.805 37.074 1.00 97.25 99 VAL A O 1
ATOM 815 N N . ALA A 1 100 ? -6.505 -5.500 37.865 1.00 97.38 100 ALA A N 1
ATOM 816 C CA . ALA A 1 100 ? -6.064 -6.439 36.844 1.00 97.38 100 ALA A CA 1
ATOM 817 C C . ALA A 1 100 ? -6.831 -6.162 35.539 1.00 97.38 100 ALA A C 1
ATOM 819 O O . ALA A 1 100 ? -8.038 -5.927 35.562 1.00 97.38 100 ALA A O 1
ATOM 820 N N . LEU A 1 101 ? -6.138 -6.182 34.401 1.00 96.44 101 LEU A N 1
ATOM 821 C CA . LEU A 1 101 ? -6.755 -6.013 33.089 1.00 96.44 101 LEU A CA 1
ATOM 822 C C . LEU A 1 101 ? -7.283 -7.354 32.592 1.00 96.44 101 LEU A C 1
ATOM 824 O O . LEU A 1 101 ? -6.522 -8.221 32.163 1.00 96.44 101 LEU A O 1
ATOM 828 N N . GLU A 1 102 ? -8.596 -7.511 32.664 1.00 95.75 102 GLU A N 1
ATOM 829 C CA . GLU A 1 102 ? -9.293 -8.704 32.209 1.00 95.75 102 GLU A CA 1
ATOM 830 C C . GLU A 1 102 ? -9.491 -8.679 30.684 1.00 95.75 102 GLU A C 1
ATOM 832 O O . GLU A 1 102 ? -10.050 -7.739 30.127 1.00 95.75 102 GLU A O 1
ATOM 837 N N . GLU A 1 103 ? -9.087 -9.752 30.008 1.00 96.44 103 GLU A N 1
ATOM 838 C CA . GLU A 1 103 ? -9.375 -10.017 28.597 1.00 96.44 103 GLU A CA 1
ATOM 839 C C . GLU A 1 103 ? -10.359 -11.201 28.509 1.00 96.44 103 GLU A C 1
ATOM 841 O O . GLU A 1 103 ? -10.123 -12.298 29.047 1.00 96.44 103 GLU A O 1
ATOM 846 N N . ALA A 1 104 ? -11.508 -10.998 27.859 1.00 95.75 104 ALA A N 1
ATOM 847 C CA . ALA A 1 104 ? -12.544 -12.019 27.730 1.00 95.75 104 ALA A CA 1
ATOM 848 C C . ALA A 1 104 ? -13.389 -11.853 26.464 1.00 95.75 104 ALA A C 1
ATOM 850 O O . ALA A 1 104 ? -13.799 -10.754 26.115 1.00 95.75 104 ALA A O 1
ATOM 851 N N . LYS A 1 105 ? -13.714 -12.988 25.840 1.00 95.62 105 LYS A N 1
ATOM 852 C CA . LYS A 1 105 ? -14.704 -13.117 24.767 1.00 95.62 105 LYS A CA 1
ATOM 853 C C . LYS A 1 105 ? -15.686 -14.209 25.187 1.00 95.62 105 LYS A C 1
ATOM 855 O O . LYS A 1 105 ? -15.364 -15.393 25.065 1.00 95.62 105 LYS A O 1
ATOM 860 N N . PHE A 1 106 ? -16.808 -13.834 25.796 1.00 95.69 106 PHE A N 1
ATOM 861 C CA . PHE A 1 106 ? -17.820 -14.801 26.226 1.00 95.69 106 PHE A CA 1
ATOM 862 C C . PHE A 1 106 ? -18.674 -15.254 25.030 1.00 95.69 106 PHE A C 1
ATOM 864 O O . PHE A 1 106 ? -18.939 -14.471 24.123 1.00 95.69 106 PHE A O 1
ATOM 871 N N . LYS A 1 107 ? -19.077 -16.533 25.018 1.00 95.31 107 LYS A N 1
ATOM 872 C CA . LYS A 1 107 ? -19.844 -17.146 23.912 1.00 95.31 107 LYS A CA 1
ATOM 873 C C . LYS A 1 107 ? -21.362 -17.063 24.075 1.00 95.31 107 LYS A C 1
ATOM 875 O O . LYS A 1 107 ? -22.085 -17.247 23.106 1.00 95.31 107 LYS A O 1
ATOM 880 N N . ILE A 1 108 ? -21.842 -16.859 25.299 1.00 95.94 108 ILE A N 1
ATOM 881 C CA . ILE A 1 108 ? -23.271 -16.837 25.627 1.00 95.94 108 ILE A CA 1
ATOM 882 C C . ILE A 1 108 ? -23.581 -15.438 26.136 1.00 95.94 108 ILE A C 1
ATOM 884 O O . ILE A 1 108 ? -23.069 -15.053 27.186 1.00 95.94 108 ILE A O 1
ATOM 888 N N . TRP A 1 109 ? -24.336 -14.663 25.356 1.00 97.50 109 TRP A N 1
ATOM 889 C CA . TRP A 1 109 ? -24.679 -13.277 25.694 1.00 97.50 109 TRP A CA 1
ATOM 890 C C . TRP A 1 109 ? -26.102 -13.166 26.238 1.00 97.50 109 TRP A C 1
ATOM 892 O O . TRP A 1 109 ? -26.452 -12.162 26.857 1.00 97.50 109 TRP A O 1
ATOM 902 N N . THR A 1 110 ? -26.914 -14.198 26.007 1.00 97.00 110 THR A N 1
ATOM 903 C CA . THR A 1 110 ? -28.351 -14.200 26.259 1.00 97.00 110 THR A CA 1
ATOM 904 C C . THR A 1 110 ? -28.774 -15.474 26.987 1.00 97.00 110 THR A C 1
ATOM 906 O O . THR A 1 110 ? -28.165 -16.534 26.829 1.00 97.00 110 THR A O 1
ATOM 909 N N . CYS A 1 111 ? -29.804 -15.368 27.824 1.00 96.12 111 CYS A N 1
ATOM 910 C CA . CYS A 1 111 ? -30.430 -16.498 28.507 1.00 96.12 111 CYS A CA 1
ATOM 911 C C . CYS A 1 111 ? -31.889 -16.154 28.820 1.00 96.12 111 CYS A C 1
ATOM 913 O O . CYS A 1 111 ? -32.168 -15.307 29.672 1.00 96.12 111 CYS A O 1
ATOM 915 N N . GLY A 1 112 ? -32.835 -16.784 28.124 1.00 93.88 112 GLY A N 1
ATOM 916 C CA . GLY A 1 112 ? -34.242 -16.412 28.233 1.00 93.88 112 GLY A CA 1
ATOM 917 C C . GLY A 1 112 ? -34.463 -14.947 27.857 1.00 93.88 112 GLY A C 1
ATOM 918 O O . GLY A 1 112 ? -34.095 -14.506 26.775 1.00 93.88 112 GLY A O 1
ATOM 919 N N . ARG A 1 113 ? -35.020 -14.171 28.791 1.00 94.31 113 ARG A N 1
ATOM 920 C CA . ARG A 1 113 ? -35.253 -12.724 28.633 1.00 94.31 113 ARG A CA 1
ATOM 921 C C . ARG A 1 113 ? -34.080 -11.855 29.112 1.00 94.31 113 ARG A C 1
ATOM 923 O O . ARG A 1 113 ? -34.226 -10.643 29.220 1.00 94.31 113 ARG A O 1
ATOM 930 N N . ILE A 1 114 ? -32.941 -12.461 29.450 1.00 96.12 114 ILE A N 1
ATOM 931 C CA . ILE A 1 114 ? -31.750 -11.762 29.942 1.00 96.12 114 ILE A CA 1
ATOM 932 C C . ILE A 1 114 ? -30.766 -11.591 28.787 1.00 96.12 114 ILE A C 1
ATOM 934 O O . ILE A 1 114 ? -30.483 -12.545 28.062 1.00 96.12 114 ILE A O 1
ATOM 938 N N . VAL A 1 115 ? -30.209 -10.388 28.656 1.00 97.19 115 VAL A N 1
ATOM 939 C CA . VAL A 1 115 ? -29.130 -10.063 27.719 1.00 97.19 115 VAL A CA 1
ATOM 940 C C . VAL A 1 115 ? -28.050 -9.252 28.421 1.00 97.19 115 VAL A C 1
ATOM 942 O O . VAL A 1 115 ? -28.339 -8.367 29.224 1.00 97.19 115 VAL A O 1
ATOM 945 N N . CYS A 1 116 ? -26.800 -9.555 28.094 1.00 97.62 116 CYS A N 1
ATOM 946 C CA . CYS A 1 116 ? -25.620 -8.857 28.579 1.00 97.62 116 CYS A CA 1
ATOM 947 C C . CYS A 1 116 ? -24.895 -8.186 27.402 1.00 97.62 116 CYS A C 1
ATOM 949 O O . CYS A 1 116 ? -24.875 -8.711 26.289 1.00 97.62 116 CYS A O 1
ATOM 951 N N . LEU A 1 117 ? -24.283 -7.025 27.645 1.00 96.25 117 LEU A N 1
ATOM 952 C CA . LEU A 1 117 ? -23.533 -6.262 26.644 1.00 96.25 117 LEU A CA 1
ATOM 953 C C . LEU A 1 117 ? -22.339 -5.525 27.265 1.00 96.25 117 LEU A C 1
ATOM 955 O O . LEU A 1 117 ? -22.252 -5.368 28.486 1.00 96.25 117 LEU A O 1
ATOM 959 N N . GLY A 1 118 ? -21.413 -5.056 26.426 1.00 95.00 118 GLY A N 1
ATOM 960 C CA . GLY A 1 118 ? -20.214 -4.346 26.886 1.00 95.00 118 GLY A CA 1
ATOM 961 C C . GLY A 1 118 ? -19.272 -5.251 27.685 1.00 95.00 118 GLY A C 1
ATOM 962 O O . GLY A 1 118 ? -19.191 -6.455 27.434 1.00 95.00 118 GLY A O 1
ATOM 963 N N . ASP A 1 119 ? -18.624 -4.686 28.703 1.00 94.38 119 ASP A N 1
ATOM 964 C CA . ASP A 1 119 ? -17.649 -5.373 29.564 1.00 94.38 119 ASP A CA 1
ATOM 965 C C . ASP A 1 119 ? -18.208 -6.599 30.307 1.00 94.38 119 ASP A C 1
ATOM 967 O O . ASP A 1 119 ? -17.442 -7.422 30.803 1.00 94.38 119 ASP A O 1
ATOM 971 N N . SER A 1 120 ? -19.532 -6.772 30.384 1.00 94.50 120 SER A N 1
ATOM 972 C CA . SER A 1 120 ? -20.126 -8.010 30.913 1.00 94.50 120 SER A CA 1
ATOM 973 C C . SER A 1 120 ? -19.900 -9.228 29.999 1.00 94.50 120 SER A C 1
ATOM 975 O O . SER A 1 120 ? -19.985 -10.364 30.460 1.00 94.50 120 SER A O 1
ATOM 977 N N . ILE A 1 121 ? -19.566 -9.003 28.721 1.00 95.81 121 ILE A N 1
ATOM 978 C CA . ILE A 1 121 ? -19.476 -10.024 27.669 1.00 95.81 121 ILE A CA 1
ATOM 979 C C . ILE A 1 121 ? -18.158 -9.991 26.884 1.00 95.81 121 ILE A C 1
ATOM 981 O O . ILE A 1 121 ? -17.614 -11.038 26.511 1.00 95.81 121 ILE A O 1
ATOM 985 N N . HIS A 1 122 ? -17.625 -8.806 26.617 1.00 95.31 122 HIS A N 1
ATOM 986 C CA . HIS A 1 122 ? -16.376 -8.639 25.884 1.00 95.31 122 HIS A CA 1
ATOM 987 C C . HIS A 1 122 ? -15.468 -7.677 26.645 1.00 95.31 122 HIS A C 1
ATOM 989 O O . HIS A 1 122 ? -15.598 -6.464 26.563 1.00 95.31 122 HIS A O 1
ATOM 995 N N . LYS A 1 123 ? -14.540 -8.242 27.423 1.00 95.56 123 LYS A N 1
ATOM 996 C CA . LYS A 1 123 ? -13.562 -7.468 28.196 1.00 95.56 123 LYS A CA 1
ATOM 997 C C . LYS A 1 123 ? -12.280 -7.312 27.401 1.00 95.56 123 LYS A C 1
ATOM 999 O O . LYS A 1 123 ? -11.765 -8.290 26.854 1.00 95.56 123 LYS A O 1
ATOM 1004 N N . MET A 1 124 ? -11.767 -6.093 27.357 1.00 94.62 124 MET A N 1
ATOM 1005 C CA . MET A 1 124 ? -10.575 -5.729 26.603 1.00 94.62 124 MET A CA 1
ATOM 1006 C C . MET A 1 124 ? -9.668 -4.829 27.431 1.00 94.62 124 MET A C 1
ATOM 1008 O O . MET A 1 124 ? -10.114 -4.126 28.336 1.00 94.62 124 MET A O 1
ATOM 1012 N N . THR A 1 125 ? -8.387 -4.817 27.085 1.00 95.56 125 THR A N 1
ATOM 1013 C CA . THR A 1 125 ? -7.437 -3.853 27.640 1.00 95.56 125 THR A CA 1
ATOM 1014 C C . THR A 1 125 ? -7.796 -2.420 27.208 1.00 95.56 125 THR A C 1
ATOM 1016 O O . THR A 1 125 ? -8.466 -2.230 26.187 1.00 95.56 125 THR A O 1
ATOM 1019 N N . PRO A 1 126 ? -7.364 -1.382 27.947 1.00 93.69 126 PRO A N 1
ATOM 1020 C CA . PRO A 1 126 ? -7.811 -0.010 27.713 1.00 93.69 126 PRO A CA 1
ATOM 1021 C C . PRO A 1 126 ? -6.982 0.741 26.662 1.00 93.69 126 PRO A C 1
ATOM 1023 O O . PRO A 1 126 ? -7.386 1.825 26.254 1.00 93.69 126 PRO A O 1
ATOM 1026 N N . ASN A 1 127 ? -5.840 0.201 26.215 1.00 91.56 127 ASN A N 1
ATOM 1027 C CA . ASN A 1 127 ? -4.864 0.918 25.379 1.00 91.56 127 ASN A CA 1
ATOM 1028 C C . ASN A 1 127 ? -5.439 1.438 24.051 1.00 91.56 127 ASN A C 1
ATOM 1030 O O . ASN A 1 127 ? -4.931 2.421 23.523 1.00 91.56 127 ASN A O 1
ATOM 1034 N N . LEU A 1 128 ? -6.476 0.790 23.513 1.00 89.50 128 LEU A N 1
ATOM 1035 C CA . LEU A 1 128 ? -7.159 1.220 22.289 1.00 89.50 128 LEU A CA 1
ATOM 1036 C C . LEU A 1 128 ? -8.301 2.225 22.549 1.00 89.50 128 LEU A C 1
ATOM 1038 O O . LEU A 1 128 ? -8.866 2.765 21.604 1.00 89.50 128 LEU A O 1
ATOM 1042 N N . GLY A 1 129 ? -8.708 2.441 23.805 1.00 88.94 129 GLY A N 1
ATOM 1043 C CA . GLY A 1 129 ? -9.875 3.270 24.143 1.00 88.94 129 GLY A CA 1
ATOM 1044 C C . GLY A 1 129 ? -11.208 2.715 23.613 1.00 88.94 129 GLY A C 1
ATOM 1045 O O . GLY A 1 129 ? -12.186 3.448 23.464 1.00 88.94 129 GLY A O 1
ATOM 1046 N N . ALA A 1 130 ? -11.258 1.420 23.287 1.00 89.75 130 ALA A N 1
ATOM 1047 C CA . ALA A 1 130 ? -12.371 0.835 22.545 1.00 89.75 130 ALA A CA 1
ATOM 1048 C C . ALA A 1 130 ? -13.526 0.318 23.415 1.00 89.75 130 ALA A C 1
ATOM 1050 O O . ALA A 1 130 ? -14.628 0.184 22.894 1.00 89.75 130 ALA A O 1
ATOM 1051 N N . GLY A 1 131 ? -13.319 0.059 24.713 1.00 91.69 131 GLY A N 1
ATOM 1052 C CA . GLY A 1 131 ? -14.326 -0.582 25.577 1.00 91.69 131 GLY A CA 1
ATOM 1053 C C . GLY A 1 131 ? -15.660 0.168 25.614 1.00 91.69 131 GLY A C 1
ATOM 1054 O O . GLY A 1 131 ? -16.700 -0.384 25.255 1.00 91.69 131 GLY A O 1
ATOM 1055 N N . GLY A 1 132 ? -15.624 1.466 25.937 1.00 92.62 132 GLY A N 1
ATOM 1056 C CA . GLY A 1 132 ? -16.825 2.310 25.954 1.00 92.62 132 GLY A CA 1
ATOM 1057 C C . GLY A 1 132 ? -17.513 2.395 24.588 1.00 92.62 132 GLY A C 1
ATOM 1058 O O . GLY A 1 132 ? -18.726 2.217 24.492 1.00 92.62 132 GLY A O 1
ATOM 1059 N N . ASN A 1 133 ? -16.737 2.573 23.515 1.00 92.44 133 ASN A N 1
ATOM 1060 C CA . ASN A 1 133 ? -17.260 2.607 22.147 1.00 92.44 133 ASN A CA 1
ATOM 1061 C C . ASN A 1 133 ? -17.921 1.273 21.750 1.00 92.44 133 ASN A C 1
ATOM 1063 O O . ASN A 1 133 ? -19.012 1.264 21.184 1.00 92.44 133 ASN A O 1
ATOM 1067 N N . ALA A 1 134 ? -17.312 0.138 22.099 1.00 93.38 134 ALA A N 1
ATOM 1068 C CA . ALA A 1 134 ? -17.848 -1.194 21.832 1.00 93.38 134 ALA A CA 1
ATOM 1069 C C . ALA A 1 134 ? -19.119 -1.493 22.645 1.00 93.38 134 ALA A C 1
ATOM 1071 O O . ALA A 1 134 ? -20.002 -2.213 22.160 1.00 93.38 134 ALA A O 1
ATOM 1072 N N . ALA A 1 135 ? -19.232 -0.952 23.862 1.00 95.81 135 ALA A N 1
ATOM 1073 C CA . ALA A 1 135 ? -20.440 -1.029 24.679 1.00 95.81 135 ALA A CA 1
ATOM 1074 C C . ALA A 1 135 ? -21.585 -0.204 24.070 1.00 95.81 135 ALA A C 1
ATOM 1076 O O . ALA A 1 135 ? -22.674 -0.747 23.888 1.00 95.81 135 ALA A O 1
ATOM 1077 N N . ILE A 1 136 ? -21.325 1.047 23.665 1.00 95.75 136 ILE A N 1
ATOM 1078 C CA . ILE A 1 136 ? -22.297 1.901 22.955 1.00 95.75 136 ILE A CA 1
ATOM 1079 C C . ILE A 1 136 ? -22.770 1.217 21.669 1.00 95.75 136 ILE A C 1
ATOM 1081 O O . ILE A 1 136 ? -23.967 1.130 21.408 1.00 95.75 136 ILE A O 1
ATOM 1085 N N . GLU A 1 137 ? -21.839 0.660 20.897 1.00 94.38 137 GLU A N 1
ATOM 1086 C CA . GLU A 1 137 ? -22.158 -0.076 19.677 1.00 94.38 137 GLU A CA 1
ATOM 1087 C C . GLU A 1 137 ? -23.035 -1.309 19.954 1.00 94.38 137 GLU A C 1
ATOM 1089 O O . GLU A 1 137 ? -23.958 -1.614 19.202 1.00 94.38 137 GLU A O 1
ATOM 1094 N N . SER A 1 138 ? -22.770 -2.017 21.054 1.00 96.56 138 SER A N 1
ATOM 1095 C CA . SER A 1 138 ? -23.584 -3.162 21.466 1.00 96.56 138 SER A CA 1
ATOM 1096 C C . SER A 1 138 ? -24.989 -2.738 21.897 1.00 96.56 138 SER A C 1
ATOM 1098 O O . SER A 1 138 ? -25.949 -3.425 21.561 1.00 96.56 138 SER A O 1
ATOM 1100 N N . ALA A 1 139 ? -25.122 -1.605 22.591 1.00 97.50 139 ALA A N 1
ATOM 1101 C CA . ALA A 1 139 ? -26.420 -1.043 22.949 1.00 97.50 139 ALA A CA 1
ATOM 1102 C C . ALA A 1 139 ? -27.222 -0.633 21.703 1.00 97.50 139 ALA A C 1
ATOM 1104 O O . ALA A 1 139 ? -28.413 -0.923 21.634 1.00 97.50 139 ALA A O 1
ATOM 1105 N N . ALA A 1 140 ? -26.573 -0.038 20.696 1.00 96.25 140 ALA A N 1
ATOM 1106 C CA . ALA A 1 140 ? -27.219 0.303 19.428 1.00 96.25 140 ALA A CA 1
ATOM 1107 C C . ALA A 1 140 ? -27.721 -0.942 18.676 1.00 96.25 140 ALA A C 1
ATOM 1109 O O . ALA A 1 140 ? -28.868 -0.970 18.239 1.00 96.25 140 ALA A O 1
ATOM 1110 N N . ALA A 1 141 ? -26.902 -1.996 18.582 1.00 96.44 141 ALA A N 1
ATOM 1111 C CA . ALA A 1 141 ? -27.306 -3.258 17.955 1.00 96.44 141 ALA A CA 1
ATOM 1112 C C . ALA A 1 141 ? -28.489 -3.919 18.6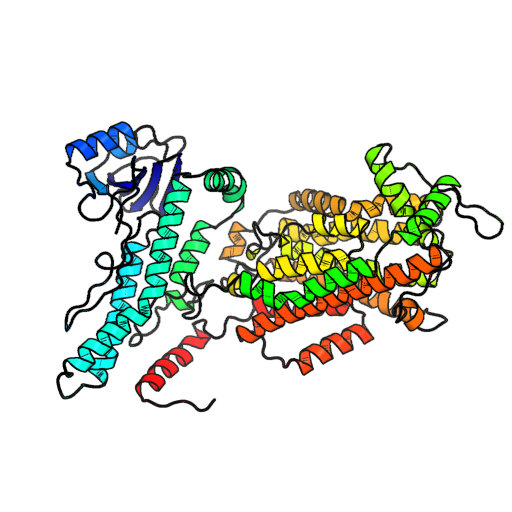78 1.00 96.44 141 ALA A C 1
ATOM 1114 O O . ALA A 1 141 ? -29.427 -4.393 18.038 1.00 96.44 141 ALA A O 1
ATOM 1115 N N . LEU A 1 142 ? -28.464 -3.927 20.015 1.00 97.62 142 LEU A N 1
ATOM 1116 C CA . LEU A 1 142 ? -29.568 -4.447 20.816 1.00 97.62 142 LEU A CA 1
ATOM 1117 C C . LEU A 1 142 ? -30.846 -3.623 20.605 1.00 97.62 142 LEU A C 1
ATOM 1119 O O . LEU A 1 142 ? -31.916 -4.197 20.426 1.00 97.62 142 LEU A O 1
ATOM 1123 N N . ALA A 1 143 ? -30.733 -2.294 20.577 1.00 97.25 143 ALA A N 1
ATOM 1124 C CA . ALA A 1 143 ? -31.862 -1.404 20.339 1.00 97.25 143 ALA A CA 1
ATOM 1125 C C . ALA A 1 143 ? -32.481 -1.603 18.947 1.00 97.25 143 ALA A C 1
ATOM 1127 O O . ALA A 1 143 ? -33.704 -1.658 18.848 1.00 97.25 143 ALA A O 1
ATOM 1128 N N . ASN A 1 144 ? -31.671 -1.775 17.893 1.00 96.00 144 ASN A N 1
ATOM 1129 C CA . ASN A 1 144 ? -32.172 -2.121 16.555 1.00 96.00 144 ASN A CA 1
ATOM 1130 C C . ASN A 1 144 ? -32.966 -3.430 16.582 1.00 96.00 144 ASN A C 1
ATOM 1132 O O . ASN A 1 144 ? -34.091 -3.471 16.092 1.00 96.00 144 ASN A O 1
ATOM 1136 N N . SER A 1 145 ? -32.406 -4.467 17.212 1.00 95.38 145 SER A N 1
ATOM 1137 C CA . SER A 1 145 ? -33.048 -5.779 17.297 1.00 95.38 145 SER A CA 1
ATOM 1138 C C . SER A 1 145 ? -34.384 -5.721 18.043 1.00 95.38 145 SER A C 1
ATOM 1140 O O . SER A 1 145 ? -35.388 -6.229 17.552 1.00 95.38 145 SER A O 1
ATOM 1142 N N . ILE A 1 146 ? -34.423 -5.047 19.201 1.00 95.19 146 ILE A N 1
ATOM 1143 C CA . ILE A 1 146 ? -35.656 -4.873 19.984 1.00 95.19 146 ILE A CA 1
ATOM 1144 C C . ILE A 1 146 ? -36.678 -4.050 19.197 1.00 95.19 146 ILE A C 1
ATOM 1146 O O . ILE A 1 146 ? -37.857 -4.390 19.189 1.00 95.19 146 ILE A O 1
ATOM 1150 N N . LYS A 1 147 ? -36.245 -2.972 18.532 1.00 93.69 147 LYS A N 1
ATOM 1151 C CA . LYS A 1 147 ? -37.141 -2.108 17.761 1.00 93.69 147 LYS A CA 1
ATOM 1152 C C . LYS A 1 147 ? -37.802 -2.861 16.610 1.00 93.69 147 LYS A C 1
ATOM 1154 O O . LYS A 1 147 ? -38.994 -2.669 16.409 1.00 93.69 147 LYS A O 1
ATOM 1159 N N . ALA A 1 148 ? -37.053 -3.699 15.893 1.00 91.06 148 ALA A N 1
ATOM 1160 C CA . ALA A 1 148 ? -37.594 -4.531 14.820 1.00 91.06 148 ALA A CA 1
ATOM 1161 C C . ALA A 1 148 ? -38.694 -5.472 15.342 1.00 91.06 148 ALA A C 1
ATOM 1163 O O . ALA A 1 148 ? -39.815 -5.419 14.851 1.00 91.06 148 ALA A O 1
ATOM 1164 N N . MET A 1 149 ? -38.414 -6.218 16.417 1.00 93.31 149 MET A N 1
ATOM 1165 C CA . MET A 1 149 ? -39.391 -7.115 17.050 1.00 93.31 149 MET A CA 1
ATOM 1166 C C . MET A 1 149 ? -40.650 -6.368 17.527 1.00 93.31 149 MET A C 1
ATOM 1168 O O . MET A 1 149 ? -41.769 -6.828 17.316 1.00 93.31 149 MET A O 1
ATOM 1172 N N . VAL A 1 150 ? -40.488 -5.204 18.169 1.00 91.62 150 VAL A N 1
ATOM 1173 C CA . VAL A 1 150 ? -41.620 -4.392 18.657 1.00 91.62 150 VAL A CA 1
ATOM 1174 C C . VAL A 1 150 ? -42.452 -3.823 17.505 1.00 91.62 150 VAL A C 1
ATOM 1176 O O . VAL A 1 150 ? -43.668 -3.721 17.627 1.00 91.62 150 VAL A O 1
ATOM 1179 N N . ASP A 1 151 ? -41.828 -3.462 16.382 1.00 89.75 151 ASP A N 1
ATOM 1180 C CA . ASP A 1 151 ? -42.547 -2.943 15.213 1.00 89.75 151 ASP A CA 1
ATOM 1181 C C . ASP A 1 151 ? -43.434 -3.995 14.538 1.00 89.75 151 ASP A C 1
ATOM 1183 O O . ASP A 1 151 ? -44.432 -3.610 13.924 1.00 89.75 151 ASP A O 1
ATOM 1187 N N . GLU A 1 152 ? -43.092 -5.278 14.678 1.00 88.69 152 GLU A N 1
ATOM 1188 C CA . GLU A 1 152 ? -43.891 -6.433 14.242 1.00 88.69 152 GLU A CA 1
ATOM 1189 C C . GLU A 1 152 ? -45.018 -6.769 15.239 1.00 88.69 152 GLU A C 1
ATOM 1191 O O . GLU A 1 152 ? -46.054 -7.299 14.849 1.00 88.69 152 GLU A O 1
ATOM 1196 N N . HIS A 1 153 ? -44.862 -6.381 16.509 1.00 88.94 153 HIS A N 1
ATOM 1197 C CA . HIS A 1 153 ? -45.760 -6.693 17.628 1.00 88.94 153 HIS A CA 1
ATOM 1198 C C . HIS A 1 153 ? -46.419 -5.433 18.208 1.00 88.94 153 HIS A C 1
ATOM 1200 O O . HIS A 1 153 ? -46.289 -5.122 19.392 1.00 88.94 153 HIS A O 1
ATOM 1206 N N . ARG A 1 154 ? -47.107 -4.654 17.361 1.00 82.62 154 ARG A N 1
ATOM 1207 C CA . ARG A 1 154 ? -47.677 -3.352 17.772 1.00 82.62 154 ARG A CA 1
ATOM 1208 C C . ARG A 1 154 ? -48.883 -3.463 18.697 1.00 82.62 154 ARG A C 1
ATOM 1210 O O . ARG A 1 154 ? -49.104 -2.562 19.502 1.00 82.62 154 ARG A O 1
ATOM 1217 N N . GLU A 1 155 ? -49.671 -4.520 18.542 1.00 86.75 155 GLU A N 1
ATOM 1218 C CA . GLU A 1 155 ? -50.960 -4.676 19.225 1.00 86.75 155 GLU A CA 1
ATOM 1219 C C . GLU A 1 155 ? -50.875 -5.611 20.439 1.00 86.75 155 GLU A C 1
ATOM 1221 O O . GLU A 1 155 ? -51.645 -5.455 21.385 1.00 86.75 155 GLU A O 1
ATOM 1226 N N . GLU A 1 156 ? -49.900 -6.526 20.467 1.00 89.75 156 GLU A N 1
ATOM 1227 C CA . GLU A 1 156 ? -49.755 -7.543 21.513 1.00 89.75 156 GLU A CA 1
ATOM 1228 C C . GLU A 1 156 ? -48.290 -7.723 21.949 1.00 89.75 156 GLU A C 1
ATOM 1230 O O . GLU A 1 156 ? -47.381 -7.520 21.147 1.00 89.75 156 GLU A O 1
ATOM 1235 N N . PRO A 1 157 ? -48.011 -8.123 23.207 1.00 89.12 157 PRO A N 1
ATOM 1236 C CA . PRO A 1 157 ? -46.649 -8.416 23.647 1.00 89.12 157 PRO A CA 1
ATOM 1237 C C . PRO A 1 157 ? -46.033 -9.608 22.891 1.00 89.12 157 PRO A C 1
ATOM 1239 O O . PRO A 1 157 ? -46.686 -10.647 22.779 1.00 89.12 157 PRO A O 1
ATOM 1242 N N . PRO A 1 158 ? -44.753 -9.536 22.477 1.00 91.88 158 PRO A N 1
ATOM 1243 C CA . PRO A 1 158 ? -44.118 -10.627 21.748 1.00 91.88 158 PRO A CA 1
ATOM 1244 C C . PRO A 1 158 ? -43.976 -11.888 22.618 1.00 91.88 158 PRO A C 1
ATOM 1246 O O . PRO A 1 158 ? -43.647 -11.799 23.821 1.00 91.88 158 PRO A O 1
ATOM 1249 N N . PRO A 1 159 ? -44.173 -13.083 22.031 1.00 93.31 159 PRO A N 1
ATOM 1250 C CA . PRO A 1 159 ? -44.011 -14.340 22.742 1.00 93.31 159 PRO A CA 1
ATOM 1251 C C . PRO A 1 159 ? -42.556 -14.536 23.187 1.00 93.31 159 PRO A C 1
ATOM 1253 O O . PRO A 1 159 ? -41.608 -13.958 22.655 1.00 93.31 159 PRO A O 1
ATOM 1256 N N . LYS A 1 160 ? -42.354 -15.381 24.205 1.00 94.38 160 LYS A N 1
ATOM 1257 C CA . LYS A 1 160 ? -41.022 -15.614 24.792 1.00 94.38 160 LYS A CA 1
ATOM 1258 C C . LYS A 1 160 ? -39.990 -16.074 23.749 1.00 94.38 160 LYS A C 1
ATOM 1260 O O . LYS A 1 160 ? -38.852 -15.621 23.816 1.00 94.38 160 LYS A O 1
ATOM 1265 N N . SER A 1 161 ? -40.384 -16.953 22.829 1.00 95.00 161 SER A N 1
ATOM 1266 C CA . SER A 1 161 ? -39.518 -17.489 21.771 1.00 95.00 161 SER A CA 1
ATOM 1267 C C . SER A 1 161 ? -38.966 -16.395 20.861 1.00 95.00 161 SER A C 1
ATOM 1269 O O . SER A 1 161 ? -37.788 -16.418 20.524 1.00 95.00 161 SER A O 1
ATOM 1271 N N . GLU A 1 162 ? -39.785 -15.404 20.522 1.00 94.75 162 GLU A N 1
ATOM 1272 C CA . GLU A 1 162 ? -39.375 -14.303 19.649 1.00 94.75 162 GLU A CA 1
ATOM 1273 C C . GLU A 1 162 ? -38.488 -13.292 20.369 1.00 94.75 162 GLU A C 1
ATOM 1275 O O . GLU A 1 162 ? -37.527 -12.783 19.797 1.00 94.75 162 GLU A O 1
ATOM 1280 N N . VAL A 1 163 ? -38.723 -13.075 21.667 1.00 96.44 163 VAL A N 1
ATOM 1281 C CA . VAL A 1 163 ? -37.780 -12.318 22.501 1.00 96.44 163 VAL A CA 1
ATOM 1282 C C . VAL A 1 163 ? -36.416 -13.013 22.527 1.00 96.44 163 VAL A C 1
ATOM 1284 O O . VAL A 1 163 ? -35.392 -12.356 22.349 1.00 96.44 163 VAL A O 1
ATOM 1287 N N . GLU A 1 164 ? -36.379 -14.332 22.723 1.00 96.94 164 GLU A N 1
ATOM 1288 C CA . GLU A 1 164 ? -35.131 -15.105 22.695 1.00 96.94 164 GLU A CA 1
ATOM 1289 C C . GLU A 1 164 ? -34.434 -15.004 21.328 1.00 96.94 164 GLU A C 1
ATOM 1291 O O . GLU A 1 164 ? -33.226 -14.752 21.275 1.00 96.94 164 GLU A O 1
ATOM 1296 N N . GLU A 1 165 ? -35.181 -15.125 20.228 1.00 95.88 165 GLU A N 1
ATOM 1297 C CA . GLU A 1 165 ? -34.660 -14.982 18.866 1.00 95.88 165 GLU A CA 1
ATOM 1298 C C . GLU A 1 165 ? -34.096 -13.581 18.597 1.00 95.88 165 GLU A C 1
ATOM 1300 O O . GLU A 1 165 ? -32.964 -13.459 18.119 1.00 95.88 165 GLU A O 1
ATOM 1305 N N . CYS A 1 166 ? -34.819 -12.528 18.986 1.00 96.56 166 CYS A N 1
ATOM 1306 C CA . CYS A 1 166 ? -34.363 -11.142 18.917 1.00 96.56 166 CYS A CA 1
ATOM 1307 C C . CYS A 1 166 ? -33.022 -10.967 19.646 1.00 96.56 166 CYS A C 1
ATOM 1309 O O . CYS A 1 166 ? -32.048 -10.457 19.088 1.00 96.56 166 CYS A O 1
ATOM 1311 N N . LEU A 1 167 ? -32.918 -11.434 20.892 1.00 97.69 167 LEU A N 1
ATOM 1312 C CA . LEU A 1 167 ? -31.680 -11.306 21.662 1.00 97.69 167 LEU A CA 1
ATOM 1313 C C . LEU A 1 167 ? -30.518 -12.093 21.020 1.00 97.69 167 LEU A C 1
ATOM 1315 O O . LEU A 1 167 ? -29.378 -11.616 21.002 1.00 97.69 167 LEU A O 1
ATOM 1319 N N . VAL A 1 168 ? -30.786 -13.268 20.442 1.00 96.31 168 VAL A N 1
ATOM 1320 C CA . VAL A 1 168 ? -29.794 -14.034 19.664 1.00 96.31 168 VAL A CA 1
ATOM 1321 C C . VAL A 1 168 ? -29.375 -13.285 18.390 1.00 96.31 168 VAL A C 1
ATOM 1323 O O . VAL A 1 168 ? -28.195 -13.316 18.027 1.00 96.31 168 VAL A O 1
ATOM 1326 N N . GLY A 1 169 ? -30.296 -12.580 17.730 1.00 94.94 169 GLY A N 1
ATOM 1327 C CA . GLY A 1 169 ? -30.016 -11.700 16.591 1.00 94.94 169 GLY A CA 1
ATOM 1328 C C . GLY A 1 169 ? -29.009 -10.600 16.939 1.00 94.94 169 GLY A C 1
ATOM 1329 O O . GLY A 1 169 ? -27.999 -10.435 16.243 1.00 94.94 169 GLY A O 1
ATOM 1330 N N . TYR A 1 170 ? -29.203 -9.933 18.081 1.00 96.56 170 TYR A N 1
ATOM 1331 C CA . TYR A 1 170 ? -28.230 -8.989 18.640 1.00 96.56 170 TYR A CA 1
ATOM 1332 C C . TYR A 1 170 ? -26.838 -9.624 18.798 1.00 96.56 170 TYR A C 1
ATOM 1334 O O . TYR A 1 170 ? -25.859 -9.077 18.282 1.00 96.56 170 TYR A O 1
ATOM 1342 N N . GLN A 1 171 ? -26.731 -10.791 19.448 1.00 96.75 171 GLN A N 1
ATOM 1343 C CA . GLN A 1 171 ? -25.440 -11.462 19.631 1.00 96.75 171 GLN A CA 1
ATOM 1344 C C . GLN A 1 171 ? -24.767 -11.749 18.280 1.00 96.75 171 GLN A C 1
ATOM 1346 O O . GLN A 1 171 ? -23.608 -11.376 18.079 1.00 96.75 171 GLN A O 1
ATOM 1351 N N . LYS A 1 172 ? -25.493 -12.361 17.334 1.00 95.56 172 LYS A N 1
ATOM 1352 C CA . LYS A 1 172 ? -24.969 -12.720 16.004 1.00 95.56 172 LYS A CA 1
ATOM 1353 C C . LYS A 1 172 ? -24.426 -11.505 15.248 1.00 95.56 172 LYS A C 1
ATOM 1355 O O . LYS A 1 172 ? -23.375 -11.603 14.616 1.00 95.56 172 LYS A O 1
ATOM 1360 N N . SER A 1 173 ? -25.101 -10.358 15.338 1.00 93.88 173 SER A N 1
ATOM 1361 C CA . SER A 1 173 ? -24.667 -9.127 14.659 1.00 93.88 173 SER A CA 1
ATOM 1362 C C . SER A 1 173 ? -23.380 -8.521 15.242 1.00 93.88 173 SER A C 1
ATOM 1364 O O . SER A 1 173 ? -22.651 -7.815 14.540 1.00 93.88 173 SER A O 1
ATOM 1366 N N . ARG A 1 174 ? -23.061 -8.804 16.513 1.00 94.44 174 ARG A N 1
ATOM 1367 C CA . ARG A 1 174 ? -21.966 -8.157 17.256 1.00 94.44 174 ARG A CA 1
ATOM 1368 C C . ARG A 1 174 ? -20.766 -9.045 17.548 1.00 94.44 174 ARG A C 1
ATOM 1370 O O . ARG A 1 174 ? -19.654 -8.518 17.618 1.00 94.44 174 ARG A O 1
ATOM 1377 N N . GLU A 1 175 ? -20.954 -10.352 17.712 1.00 94.50 175 GLU A N 1
ATOM 1378 C CA . GLU A 1 175 ? -19.950 -11.268 18.271 1.00 94.50 175 GLU A CA 1
ATOM 1379 C C . GLU A 1 175 ? -18.591 -11.175 17.565 1.00 94.50 175 GLU A C 1
ATOM 1381 O O . GLU A 1 175 ? -17.569 -10.926 18.210 1.00 94.50 175 GLU A O 1
ATOM 1386 N N . ARG A 1 176 ? -18.577 -11.298 16.231 1.00 93.38 176 ARG A N 1
ATOM 1387 C CA . ARG A 1 176 ? -17.342 -11.261 15.429 1.00 93.38 176 ARG A CA 1
ATOM 1388 C C . ARG A 1 176 ? -16.582 -9.949 15.609 1.00 93.38 176 ARG A C 1
ATOM 1390 O O . ARG A 1 176 ? -15.361 -9.944 15.766 1.00 93.38 176 ARG A O 1
ATOM 1397 N N . ARG A 1 177 ? -17.304 -8.834 15.579 1.00 92.31 177 ARG A N 1
ATOM 1398 C CA . ARG A 1 177 ? -16.719 -7.498 15.637 1.00 92.31 177 ARG A CA 1
ATOM 1399 C C . ARG A 1 177 ? -16.228 -7.153 17.039 1.00 92.31 177 ARG A C 1
ATOM 1401 O O . ARG A 1 177 ? -15.101 -6.687 17.175 1.00 92.31 177 ARG A O 1
ATOM 1408 N N . ALA A 1 178 ? -17.004 -7.470 18.075 1.00 94.19 178 ALA A N 1
ATOM 1409 C CA . ALA A 1 178 ? -16.570 -7.329 19.463 1.00 94.19 178 ALA A CA 1
ATOM 1410 C C . ALA A 1 178 ? -15.317 -8.175 19.753 1.00 94.19 178 ALA A C 1
ATOM 1412 O O . ALA A 1 178 ? -14.350 -7.671 20.321 1.00 94.19 178 ALA A O 1
ATOM 1413 N N . ALA A 1 179 ? -15.284 -9.428 19.284 1.00 94.50 179 ALA A N 1
ATOM 1414 C CA . ALA A 1 179 ? -14.112 -10.295 19.397 1.00 94.50 179 ALA A CA 1
ATOM 1415 C C . ALA A 1 179 ? -12.868 -9.693 18.723 1.00 94.50 179 ALA A C 1
ATOM 1417 O O . ALA A 1 179 ? -11.787 -9.705 19.313 1.00 94.50 179 ALA A O 1
ATOM 1418 N N . SER A 1 180 ? -13.027 -9.131 17.521 1.00 92.94 180 SER A N 1
ATOM 1419 C CA . SER A 1 180 ? -11.937 -8.471 16.798 1.00 92.94 180 SER A CA 1
ATOM 1420 C C . SER A 1 180 ? -11.382 -7.266 17.560 1.00 92.94 180 SER A C 1
ATOM 1422 O O . SER A 1 180 ? -10.171 -7.073 17.590 1.00 92.94 180 SER A O 1
ATOM 1424 N N . VAL A 1 181 ? -12.243 -6.464 18.192 1.00 92.56 181 VAL A N 1
ATOM 1425 C CA . VAL A 1 181 ? -11.822 -5.303 18.991 1.00 92.56 181 VAL A CA 1
ATOM 1426 C C . VAL A 1 181 ? -11.053 -5.739 20.242 1.00 92.56 181 VAL A C 1
ATOM 1428 O O . VAL A 1 181 ? -10.016 -5.149 20.545 1.00 92.56 181 VAL A O 1
ATOM 1431 N N . VAL A 1 182 ? -11.504 -6.799 20.927 1.00 95.25 182 VAL A N 1
ATOM 1432 C CA . VAL A 1 182 ? -10.777 -7.390 22.067 1.00 95.25 182 VAL A CA 1
ATOM 1433 C C . VAL A 1 182 ? -9.368 -7.812 21.643 1.00 95.25 182 VAL A C 1
ATOM 1435 O O . VAL A 1 182 ? -8.392 -7.428 22.287 1.00 95.25 182 VAL A O 1
ATOM 1438 N N . ASP A 1 183 ? -9.251 -8.540 20.529 1.00 94.69 183 ASP A N 1
ATOM 1439 C CA . ASP A 1 183 ? -7.963 -9.031 20.030 1.00 94.69 183 ASP A CA 1
ATOM 1440 C C . ASP A 1 183 ? -7.027 -7.882 19.612 1.00 94.69 183 ASP A C 1
ATOM 1442 O O . ASP A 1 183 ? -5.835 -7.903 19.932 1.00 94.69 183 ASP A O 1
ATOM 1446 N N . THR A 1 184 ? -7.549 -6.854 18.934 1.00 93.00 184 THR A N 1
ATOM 1447 C CA . THR A 1 184 ? -6.766 -5.673 18.535 1.00 93.00 184 THR A CA 1
ATOM 1448 C C . THR A 1 184 ? -6.299 -4.868 19.744 1.00 93.00 184 THR A C 1
ATOM 1450 O O . THR A 1 184 ? -5.125 -4.498 19.798 1.00 93.00 184 THR A O 1
ATOM 1453 N N . SER A 1 185 ? -7.161 -4.644 20.743 1.00 93.94 185 SER A N 1
ATOM 1454 C CA . SER A 1 185 ? -6.767 -3.926 21.962 1.00 93.94 185 SER A CA 1
ATOM 1455 C C . SER A 1 185 ? -5.674 -4.678 22.724 1.00 93.94 185 SER A C 1
ATOM 1457 O O . SER A 1 185 ? -4.652 -4.098 23.098 1.00 93.94 185 SER A O 1
ATOM 1459 N N . GLY A 1 186 ? -5.823 -6.000 22.853 1.00 95.56 186 GLY A N 1
ATOM 1460 C CA . GLY A 1 186 ? -4.819 -6.852 23.477 1.00 95.56 186 GLY A CA 1
ATOM 1461 C C . GLY A 1 186 ? -3.467 -6.801 22.756 1.00 95.56 186 GLY A C 1
ATOM 1462 O O . GLY A 1 186 ? -2.422 -6.721 23.409 1.00 95.56 186 GLY A O 1
ATOM 1463 N N . ARG A 1 187 ? -3.447 -6.835 21.418 1.00 94.62 187 ARG A N 1
ATOM 1464 C CA . ARG A 1 187 ? -2.203 -6.693 20.634 1.00 94.62 187 ARG A CA 1
ATOM 1465 C C . ARG A 1 187 ? -1.560 -5.324 20.832 1.00 94.62 187 ARG A C 1
ATOM 1467 O O . ARG A 1 187 ? -0.344 -5.248 20.988 1.00 94.62 187 ARG A O 1
ATOM 1474 N N . LEU A 1 188 ? -2.362 -4.261 20.878 1.00 94.25 188 LEU A N 1
ATOM 1475 C CA . LEU A 1 188 ? -1.863 -2.907 21.095 1.00 94.25 188 LEU A CA 1
ATOM 1476 C C . LEU A 1 188 ? -1.222 -2.746 22.479 1.00 94.25 188 LEU A C 1
ATOM 1478 O O . LEU A 1 188 ? -0.143 -2.170 22.587 1.00 94.25 188 LEU A O 1
ATOM 1482 N N . THR A 1 189 ? -1.818 -3.316 23.531 1.00 96.00 189 THR A N 1
ATOM 1483 C CA . THR A 1 189 ? -1.210 -3.335 24.874 1.00 96.00 189 THR A CA 1
ATOM 1484 C C . THR A 1 189 ? 0.158 -4.010 24.870 1.00 96.00 189 THR A C 1
ATOM 1486 O O . THR A 1 189 ? 1.107 -3.499 25.463 1.00 96.00 189 THR A O 1
ATOM 1489 N N . ARG A 1 190 ? 0.287 -5.137 24.166 1.00 96.12 190 ARG A N 1
ATOM 1490 C CA . ARG A 1 190 ? 1.544 -5.892 24.049 1.00 96.12 190 ARG A CA 1
ATOM 1491 C C . ARG A 1 190 ? 2.608 -5.122 23.267 1.00 96.12 190 ARG A C 1
ATOM 1493 O O . ARG A 1 190 ? 3.776 -5.139 23.657 1.00 96.12 190 ARG A O 1
ATOM 1500 N N . LEU A 1 191 ? 2.190 -4.393 22.231 1.00 94.94 191 LEU A N 1
ATOM 1501 C CA . LEU A 1 191 ? 3.039 -3.464 21.491 1.00 94.94 191 LEU A CA 1
ATOM 1502 C C . LEU A 1 191 ? 3.517 -2.304 22.379 1.00 94.94 191 LEU A C 1
ATOM 1504 O O . LEU A 1 191 ? 4.718 -2.056 22.443 1.00 94.94 191 LEU A O 1
ATOM 1508 N N . HIS A 1 192 ? 2.618 -1.633 23.106 1.00 95.50 192 HIS A N 1
ATOM 1509 C CA . HIS A 1 192 ? 2.987 -0.529 24.005 1.00 95.50 192 HIS A CA 1
ATOM 1510 C C . HIS A 1 192 ? 3.939 -0.998 25.117 1.00 95.50 192 HIS A C 1
ATOM 1512 O O . HIS A 1 192 ? 4.885 -0.298 25.469 1.00 95.50 192 HIS A O 1
ATOM 1518 N N . ALA A 1 193 ? 3.741 -2.216 25.625 1.00 96.31 193 ALA A N 1
ATOM 1519 C CA . ALA A 1 193 ? 4.604 -2.836 26.627 1.00 96.31 193 ALA A CA 1
ATOM 1520 C C . ALA A 1 193 ? 5.851 -3.537 26.041 1.00 96.31 193 ALA A C 1
ATOM 1522 O O . ALA A 1 193 ? 6.524 -4.273 26.769 1.00 96.31 193 ALA A O 1
ATOM 1523 N N . LEU A 1 194 ? 6.143 -3.375 24.742 1.00 96.06 194 LEU A N 1
ATOM 1524 C CA . LEU A 1 194 ? 7.311 -3.942 24.048 1.00 96.06 194 LEU A CA 1
ATOM 1525 C C . LEU A 1 194 ? 7.575 -5.417 24.410 1.00 96.06 194 LEU A C 1
ATOM 1527 O O . LEU A 1 194 ? 8.704 -5.803 24.752 1.00 96.06 194 LEU A O 1
ATOM 1531 N N . GLN A 1 195 ? 6.502 -6.217 24.399 1.00 93.62 195 GLN A N 1
ATOM 1532 C CA . GLN A 1 195 ? 6.462 -7.538 25.029 1.00 93.62 195 GLN A CA 1
ATOM 1533 C C . GLN A 1 195 ? 7.515 -8.501 24.463 1.00 93.62 195 GLN A C 1
ATOM 1535 O O . GLN A 1 195 ? 8.147 -9.226 25.235 1.00 93.62 195 GLN A O 1
ATOM 1540 N N . GLY A 1 196 ? 7.705 -8.509 23.143 1.00 93.44 196 GLY A N 1
ATOM 1541 C CA . GLY A 1 196 ? 8.632 -9.386 22.441 1.00 93.44 196 GLY A CA 1
ATOM 1542 C C . GLY A 1 196 ? 9.617 -8.637 21.545 1.00 93.44 196 GLY A C 1
ATOM 1543 O O . GLY A 1 196 ? 9.641 -7.407 21.447 1.00 93.44 196 GLY A O 1
ATOM 1544 N N . THR A 1 197 ? 10.484 -9.406 20.888 1.00 93.81 197 THR A N 1
ATOM 1545 C CA . THR A 1 197 ? 11.507 -8.868 19.981 1.00 93.81 197 THR A CA 1
ATOM 1546 C C . THR A 1 197 ? 10.882 -8.179 18.770 1.00 93.81 197 THR A C 1
ATOM 1548 O O . THR A 1 197 ? 11.375 -7.137 18.348 1.00 93.81 197 THR A O 1
ATOM 1551 N N . LEU A 1 198 ? 9.778 -8.714 18.239 1.00 92.56 198 LEU A N 1
ATOM 1552 C CA . LEU A 1 198 ? 9.097 -8.138 17.079 1.00 92.56 198 LEU A CA 1
ATOM 1553 C C . LEU A 1 198 ? 8.500 -6.765 17.398 1.00 92.56 198 LEU A C 1
ATOM 1555 O O . LEU A 1 198 ? 8.695 -5.830 16.626 1.00 92.56 198 LEU A O 1
ATOM 1559 N N . GLU A 1 199 ? 7.857 -6.607 18.557 1.00 94.62 199 GLU A N 1
ATOM 1560 C CA . GLU A 1 199 ? 7.305 -5.325 19.009 1.00 94.62 199 GLU A CA 1
ATOM 1561 C C . GLU A 1 199 ? 8.416 -4.286 19.197 1.00 94.62 199 GLU A C 1
ATOM 1563 O O . GLU A 1 199 ? 8.263 -3.135 18.793 1.00 94.62 199 GLU A O 1
ATOM 1568 N N . ARG A 1 200 ? 9.571 -4.693 19.741 1.00 93.88 200 ARG A N 1
ATOM 1569 C CA . ARG A 1 200 ? 10.748 -3.818 19.895 1.00 93.88 200 ARG A CA 1
ATOM 1570 C C . ARG A 1 200 ? 11.330 -3.381 18.556 1.00 93.88 200 ARG A C 1
ATOM 1572 O O . ARG A 1 200 ? 11.689 -2.214 18.409 1.00 93.88 200 ARG A O 1
ATOM 1579 N N . VAL A 1 201 ? 11.435 -4.298 17.595 1.00 92.75 201 VAL A N 1
ATOM 1580 C CA . VAL A 1 201 ? 11.905 -3.993 16.235 1.00 92.75 201 VAL A CA 1
ATOM 1581 C C . VAL A 1 201 ? 10.931 -3.040 15.548 1.00 92.75 201 VAL A C 1
ATOM 1583 O O . VAL A 1 201 ? 11.359 -2.017 15.014 1.00 92.75 201 VAL A O 1
ATOM 1586 N N . PHE A 1 202 ? 9.629 -3.322 15.621 1.00 90.94 202 PHE A N 1
ATOM 1587 C CA . PHE A 1 202 ? 8.595 -2.459 15.061 1.00 90.94 202 PHE A CA 1
ATOM 1588 C C . PHE A 1 202 ? 8.636 -1.055 15.677 1.00 90.94 202 PHE A C 1
ATOM 1590 O O . PHE A 1 202 ? 8.723 -0.075 14.941 1.00 90.94 202 PHE A O 1
ATOM 1597 N N . PHE A 1 203 ? 8.661 -0.943 17.008 1.00 91.62 203 PHE A N 1
ATOM 1598 C CA . PHE A 1 203 ? 8.723 0.342 17.705 1.00 91.62 203 PHE A CA 1
ATOM 1599 C C . PHE A 1 203 ? 9.965 1.160 17.328 1.00 91.62 203 PHE A C 1
ATOM 1601 O O . PHE A 1 203 ? 9.855 2.350 17.056 1.00 91.62 203 PHE A O 1
ATOM 1608 N N . ARG A 1 204 ? 11.150 0.537 17.274 1.00 90.88 204 ARG A N 1
ATOM 1609 C CA . ARG A 1 204 ? 12.406 1.258 17.004 1.00 90.88 204 ARG A CA 1
ATOM 1610 C C . ARG A 1 204 ? 12.584 1.639 15.537 1.00 90.88 204 ARG A C 1
ATOM 1612 O O . ARG A 1 204 ? 13.117 2.706 15.251 1.00 90.88 204 ARG A O 1
ATOM 1619 N N . LEU A 1 205 ? 12.207 0.757 14.610 1.00 90.06 205 LEU A N 1
ATOM 1620 C CA . LEU A 1 205 ? 12.555 0.911 13.193 1.00 90.06 205 LEU A CA 1
ATOM 1621 C C . LEU A 1 205 ? 11.380 1.360 12.322 1.00 90.06 205 LEU A C 1
ATOM 1623 O O . LEU A 1 205 ? 11.600 2.063 11.334 1.00 90.06 205 LEU A O 1
ATOM 1627 N N . LEU A 1 206 ? 10.153 0.962 12.660 1.00 88.81 206 LEU A N 1
ATOM 1628 C CA . LEU A 1 206 ? 8.996 1.095 11.772 1.00 88.81 206 LEU A CA 1
ATOM 1629 C C . LEU A 1 206 ? 8.003 2.161 12.245 1.00 88.81 206 LEU A C 1
ATOM 1631 O O . LEU A 1 206 ? 7.577 2.965 11.423 1.00 88.81 206 LEU A O 1
ATOM 1635 N N . LEU A 1 207 ? 7.686 2.232 13.542 1.00 87.75 207 LEU A N 1
ATOM 1636 C CA . LEU A 1 207 ? 6.705 3.186 14.081 1.00 87.75 207 LEU A CA 1
ATOM 1637 C C . LEU A 1 207 ? 7.054 4.665 13.786 1.00 87.75 207 LEU A C 1
ATOM 1639 O O . LEU A 1 207 ? 6.171 5.394 13.344 1.00 87.75 207 LEU A O 1
ATOM 1643 N N . PRO A 1 208 ? 8.319 5.132 13.883 1.00 86.94 208 PRO A N 1
ATOM 1644 C CA . PRO A 1 208 ? 8.666 6.507 13.499 1.00 86.94 208 PRO A CA 1
ATOM 1645 C C . PRO A 1 208 ? 8.426 6.815 12.012 1.00 86.94 208 PRO A C 1
ATOM 1647 O O . PRO A 1 208 ? 8.395 7.973 11.610 1.00 86.94 208 PRO A O 1
ATOM 1650 N N . ARG A 1 209 ? 8.284 5.775 11.180 1.00 84.00 209 ARG A N 1
ATOM 1651 C CA . ARG A 1 209 ? 8.054 5.857 9.732 1.00 84.00 209 ARG A CA 1
ATOM 1652 C C . ARG A 1 209 ? 6.624 5.480 9.336 1.00 84.00 209 ARG A C 1
ATOM 1654 O O . ARG A 1 209 ? 6.304 5.531 8.152 1.00 84.00 209 ARG A O 1
ATOM 1661 N N . SER A 1 210 ? 5.765 5.103 10.285 1.00 79.25 210 SER A N 1
ATOM 1662 C CA . SER A 1 210 ? 4.418 4.595 9.998 1.00 79.25 210 SER A CA 1
ATOM 1663 C C . SER A 1 210 ? 3.359 5.687 9.828 1.00 79.25 210 SER A C 1
ATOM 1665 O O . SER A 1 210 ? 2.193 5.361 9.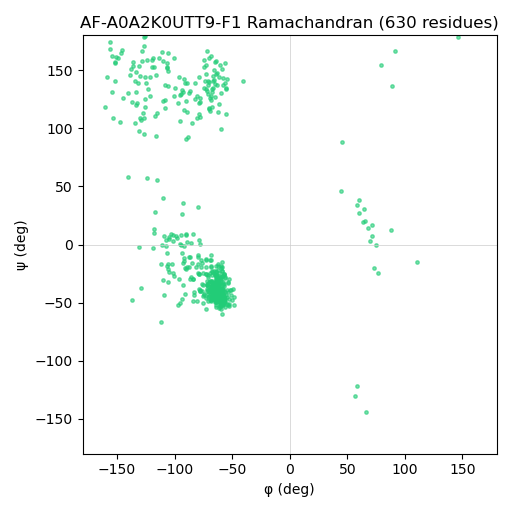629 1.00 79.25 210 SER A O 1
ATOM 1667 N N . GLY A 1 211 ? 3.735 6.967 9.929 1.00 82.12 211 GLY A N 1
ATOM 1668 C CA . GLY A 1 211 ? 2.803 8.091 9.820 1.00 82.12 211 GLY A CA 1
ATOM 1669 C C . GLY A 1 211 ? 1.667 7.996 10.843 1.00 82.12 211 GLY A C 1
ATOM 1670 O O . GLY A 1 211 ? 1.907 7.735 12.019 1.00 82.12 211 GLY A O 1
ATOM 1671 N N . ASP A 1 212 ? 0.428 8.146 10.378 1.00 85.56 212 ASP A N 1
ATOM 1672 C CA . ASP A 1 212 ? -0.797 8.179 11.193 1.00 85.56 212 ASP A CA 1
ATOM 1673 C C . ASP A 1 212 ? -1.301 6.786 11.630 1.00 85.56 212 ASP A C 1
ATOM 1675 O O . ASP A 1 212 ? -2.502 6.560 11.758 1.00 85.56 212 ASP A O 1
ATOM 1679 N N . PHE A 1 213 ? -0.400 5.828 11.862 1.00 85.12 213 PHE A N 1
ATOM 1680 C CA . PHE A 1 213 ? -0.737 4.423 12.130 1.00 85.12 213 PHE A CA 1
ATOM 1681 C C . PHE A 1 213 ? -1.835 4.228 13.191 1.00 85.12 213 PHE A C 1
ATOM 1683 O O . PHE A 1 213 ? -2.757 3.433 12.994 1.00 85.12 213 PHE A O 1
ATOM 1690 N N . LEU A 1 214 ? -1.757 4.951 14.314 1.00 84.25 214 LEU A N 1
ATOM 1691 C CA . LEU A 1 214 ? -2.744 4.836 15.392 1.00 84.25 214 LEU A CA 1
ATOM 1692 C C . LEU A 1 214 ? -4.104 5.413 14.982 1.00 84.25 214 LEU A C 1
ATOM 1694 O O . LEU A 1 214 ? -5.139 4.811 15.263 1.00 84.25 214 LEU A O 1
ATOM 1698 N N . GLN A 1 215 ? -4.112 6.545 14.285 1.00 86.62 215 GLN A N 1
ATOM 1699 C CA . GLN A 1 215 ? -5.313 7.205 13.788 1.00 86.62 215 GLN A CA 1
ATOM 1700 C C . GLN A 1 215 ? -5.986 6.366 12.698 1.00 86.62 215 GLN A C 1
ATOM 1702 O O . GLN A 1 215 ? -7.208 6.227 12.719 1.00 86.62 215 GLN A O 1
ATOM 1707 N N . ASP A 1 216 ? -5.217 5.743 11.804 1.00 88.00 216 ASP A N 1
ATOM 1708 C CA . ASP A 1 216 ? -5.720 4.828 10.775 1.00 88.00 216 ASP A CA 1
ATOM 1709 C C . ASP A 1 216 ? -6.318 3.563 11.410 1.00 88.00 216 ASP A C 1
ATOM 1711 O O . ASP A 1 216 ? -7.375 3.078 10.996 1.00 88.00 216 ASP A O 1
ATOM 1715 N N . MET A 1 217 ? -5.680 3.030 12.455 1.00 87.50 217 MET A N 1
ATOM 1716 C CA . MET A 1 217 ? -6.207 1.900 13.223 1.00 87.50 217 MET A CA 1
ATOM 1717 C C . MET A 1 217 ? -7.530 2.256 13.925 1.00 87.50 217 MET A C 1
ATOM 1719 O O . MET A 1 217 ? -8.497 1.502 13.817 1.00 87.50 217 MET A O 1
ATOM 1723 N N . LEU A 1 218 ? -7.610 3.410 14.598 1.00 88.69 218 LEU A N 1
ATOM 1724 C CA . LEU A 1 218 ? -8.842 3.891 15.238 1.00 88.69 218 LEU A CA 1
ATOM 1725 C C . LEU A 1 218 ? -9.947 4.163 14.207 1.00 88.69 218 LEU A C 1
ATOM 1727 O O . LEU A 1 218 ? -11.085 3.735 14.376 1.00 88.69 218 LEU A O 1
ATOM 1731 N N . SER A 1 219 ? -9.603 4.789 13.086 1.00 89.56 219 SER A N 1
ATOM 1732 C CA . SER A 1 219 ? -10.515 5.044 11.967 1.00 89.56 219 SER A CA 1
ATOM 1733 C C . SER A 1 219 ? -11.111 3.745 11.411 1.00 89.56 219 SER A C 1
ATOM 1735 O O . SER A 1 219 ? -12.324 3.637 11.218 1.00 89.56 219 SER A O 1
ATOM 1737 N N . ASN A 1 220 ? -10.286 2.708 11.241 1.00 88.38 220 ASN A N 1
ATOM 1738 C CA . ASN A 1 220 ? -10.740 1.374 10.840 1.00 88.38 220 ASN A CA 1
ATOM 1739 C C . ASN A 1 220 ? -11.656 0.707 11.871 1.00 88.38 220 ASN A C 1
ATOM 1741 O O . ASN A 1 220 ? -12.532 -0.080 11.494 1.00 88.38 220 ASN A O 1
ATOM 1745 N N . MET A 1 221 ? -11.483 1.017 13.157 1.00 87.75 221 MET A N 1
ATOM 1746 C CA . MET A 1 221 ? -12.429 0.600 14.182 1.00 87.75 221 MET A CA 1
ATOM 1747 C C . MET A 1 221 ? -13.783 1.275 13.954 1.00 87.75 221 MET A C 1
ATOM 1749 O O . MET A 1 221 ? -14.791 0.589 14.002 1.00 87.75 221 MET A O 1
ATOM 1753 N N . PHE A 1 222 ? -13.839 2.574 13.659 1.00 88.12 222 PHE A N 1
ATOM 1754 C CA . PHE A 1 222 ? -15.100 3.326 13.648 1.00 88.12 222 PHE A CA 1
ATOM 1755 C C . PHE A 1 222 ? -15.895 3.269 12.335 1.00 88.12 222 PHE A C 1
ATOM 1757 O O . PHE A 1 222 ? -17.120 3.353 12.379 1.00 88.12 222 PHE A O 1
ATOM 1764 N N . ILE A 1 223 ? -15.241 3.090 11.180 1.00 89.94 223 ILE A N 1
ATOM 1765 C CA . ILE A 1 223 ? -15.863 3.260 9.849 1.00 89.94 223 ILE A CA 1
ATOM 1766 C C . ILE A 1 223 ? -17.154 2.452 9.623 1.00 89.94 223 ILE A C 1
ATOM 1768 O O . ILE A 1 223 ? -18.044 2.913 8.915 1.00 89.94 223 ILE A O 1
ATOM 1772 N N . GLY A 1 224 ? -17.265 1.265 10.219 1.00 90.12 224 GLY A N 1
ATOM 1773 C CA . GLY A 1 224 ? -18.419 0.370 10.086 1.00 90.12 224 GLY A CA 1
ATOM 1774 C C . GLY A 1 224 ? -19.147 0.115 11.400 1.00 90.12 224 GLY A C 1
ATOM 1775 O O . GLY A 1 224 ? -19.686 -0.975 11.583 1.00 90.12 224 GLY A O 1
ATOM 1776 N N . ALA A 1 225 ? -19.093 1.064 12.339 1.00 91.44 225 ALA A N 1
ATOM 1777 C CA . ALA A 1 225 ? -19.787 0.950 13.617 1.00 91.44 225 ALA A CA 1
ATOM 1778 C C . ALA A 1 225 ? -21.310 0.778 13.452 1.00 91.44 225 ALA A C 1
ATOM 1780 O O . ALA A 1 225 ? -21.913 1.250 12.492 1.00 91.44 225 ALA A O 1
ATOM 1781 N N . THR A 1 226 ? -21.949 0.105 14.406 1.00 92.19 226 THR A N 1
ATOM 1782 C CA . THR A 1 226 ? -23.408 -0.064 14.391 1.00 92.19 226 THR A CA 1
ATOM 1783 C C . THR A 1 226 ? -24.108 1.286 14.548 1.00 92.19 226 THR A C 1
ATOM 1785 O O . THR A 1 226 ? -23.835 2.031 15.489 1.00 92.19 226 THR A O 1
ATOM 1788 N N . MET A 1 227 ? -25.020 1.582 13.625 1.00 89.94 227 MET A N 1
ATOM 1789 C CA . MET A 1 227 ? -25.868 2.772 13.634 1.00 89.94 227 MET A CA 1
ATOM 1790 C C . MET A 1 227 ? -27.292 2.381 14.034 1.00 89.94 227 MET A C 1
ATOM 1792 O O . MET A 1 227 ? -27.726 1.272 13.731 1.00 89.94 227 MET A O 1
ATOM 1796 N N . LEU A 1 228 ? -28.024 3.282 14.694 1.00 92.12 228 LEU A N 1
ATOM 1797 C CA . LEU A 1 228 ? -29.449 3.078 14.955 1.00 92.12 228 LEU A CA 1
ATOM 1798 C C . LEU A 1 228 ? -30.230 3.162 13.637 1.00 92.12 228 LEU A C 1
ATOM 1800 O O . LEU A 1 228 ? -30.281 4.218 13.015 1.00 92.12 228 LEU A O 1
ATOM 1804 N N . GLU A 1 229 ? -30.837 2.058 13.212 1.00 89.44 229 GLU A N 1
ATOM 1805 C CA . GLU A 1 229 ? -31.452 1.906 11.877 1.00 89.44 229 GLU A CA 1
ATOM 1806 C C . GLU A 1 229 ? -32.757 2.692 11.713 1.00 89.44 229 GLU A C 1
ATOM 1808 O O . GLU A 1 229 ? -33.227 2.943 10.607 1.00 89.44 229 GLU A O 1
ATOM 1813 N N . TYR A 1 230 ? -33.374 3.068 12.829 1.00 87.62 230 TYR A N 1
ATOM 1814 C CA . TYR A 1 230 ? -34.617 3.833 12.875 1.00 87.62 230 TYR A CA 1
ATOM 1815 C C . TYR A 1 230 ? -34.392 5.334 13.106 1.00 87.62 230 TYR A C 1
ATOM 1817 O O . TYR A 1 230 ? -35.359 6.066 13.305 1.00 87.62 230 TYR A O 1
ATOM 1825 N N . LEU A 1 231 ? -33.138 5.797 13.086 1.00 89.25 231 LEU A N 1
ATOM 1826 C CA . LEU A 1 231 ? -32.779 7.212 13.161 1.00 89.25 231 LEU A CA 1
ATOM 1827 C C . LEU A 1 231 ? -32.003 7.633 11.904 1.00 89.25 231 LEU A C 1
ATOM 1829 O O . LEU A 1 231 ? -31.329 6.808 11.284 1.00 89.25 231 LEU A O 1
ATOM 1833 N N . PRO A 1 232 ? -32.066 8.917 11.510 1.00 85.75 232 PRO A N 1
ATOM 1834 C CA . PRO A 1 232 ? -31.257 9.410 10.405 1.00 85.75 232 PRO A CA 1
ATOM 1835 C C . PRO A 1 232 ? -29.755 9.321 10.739 1.00 85.75 232 PRO A C 1
ATOM 1837 O O . PRO A 1 232 ? -29.374 9.548 11.894 1.00 85.75 232 PRO A O 1
ATOM 1840 N N . PRO A 1 233 ? -28.880 9.066 9.744 1.00 86.62 233 PRO A N 1
ATOM 1841 C CA . PRO A 1 233 ? -27.440 9.063 9.961 1.00 86.62 233 PRO A CA 1
ATOM 1842 C C . PRO A 1 233 ? -26.941 10.390 10.551 1.00 86.62 233 PRO A C 1
ATOM 1844 O O . PRO A 1 233 ? -27.368 11.461 10.104 1.00 86.62 233 PRO A O 1
ATOM 1847 N N . PRO A 1 234 ? -26.003 10.367 11.518 1.00 86.06 234 PRO A N 1
ATOM 1848 C CA . PRO A 1 234 ? -25.425 11.592 12.055 1.00 86.06 234 PRO A CA 1
ATOM 1849 C C . PRO A 1 234 ? -24.740 12.397 10.948 1.00 86.06 234 PRO A C 1
ATOM 1851 O O . PRO A 1 234 ? -23.891 11.858 10.239 1.00 86.06 234 PRO A O 1
ATOM 1854 N N . LYS A 1 235 ? -25.030 13.700 10.834 1.00 82.94 235 LYS A N 1
ATOM 1855 C CA . LYS A 1 235 ? -24.455 14.568 9.782 1.00 82.94 235 LYS A CA 1
ATOM 1856 C C . LYS A 1 235 ? -22.924 14.490 9.705 1.00 82.94 235 LYS A C 1
ATOM 1858 O O . LYS A 1 235 ? -22.364 14.420 8.617 1.00 82.94 235 LYS A O 1
ATOM 1863 N N . ALA A 1 236 ? -22.252 14.414 10.856 1.00 80.62 236 ALA A N 1
ATOM 1864 C CA . ALA A 1 236 ? -20.794 14.293 10.932 1.00 80.62 236 ALA A CA 1
ATOM 1865 C C . ALA A 1 236 ? -20.239 13.034 10.232 1.00 80.62 236 ALA A C 1
ATOM 1867 O O . ALA A 1 236 ? -19.116 13.054 9.741 1.00 80.62 236 ALA A O 1
ATOM 1868 N N . SER A 1 237 ? -21.024 11.954 10.143 1.00 81.81 237 SER A N 1
ATOM 1869 C CA . SER A 1 237 ? -20.619 10.705 9.478 1.00 81.81 237 SER A CA 1
ATOM 1870 C C . SER A 1 237 ? -20.677 10.767 7.944 1.00 81.81 237 SER A C 1
ATOM 1872 O O . SER A 1 237 ? -20.114 9.900 7.275 1.00 81.81 237 SER A O 1
ATOM 1874 N N . LEU A 1 238 ? -21.330 11.798 7.390 1.00 82.44 238 LEU A N 1
ATOM 1875 C CA . LEU A 1 238 ? -21.600 11.948 5.956 1.00 82.44 238 LEU A CA 1
ATOM 1876 C C . LEU A 1 238 ? -20.574 12.828 5.231 1.00 82.44 238 LEU A C 1
ATOM 1878 O O . LEU A 1 238 ? -20.341 12.629 4.038 1.00 82.44 238 LEU A O 1
ATOM 1882 N N . GLY A 1 239 ? -19.988 13.797 5.945 1.00 72.69 239 GLY A N 1
ATOM 1883 C CA . GLY A 1 239 ? -19.094 14.826 5.394 1.00 72.69 239 GLY A CA 1
ATOM 1884 C C . GLY A 1 239 ? -17.596 14.589 5.627 1.00 72.69 239 GLY A C 1
ATOM 1885 O O . GLY A 1 239 ? -16.782 15.436 5.269 1.00 72.69 239 GLY A O 1
ATOM 1886 N N . GLY A 1 240 ? -17.213 13.469 6.248 1.00 79.31 240 GLY A N 1
ATOM 1887 C CA . GLY A 1 240 ? -15.812 13.143 6.532 1.00 79.31 240 GLY A CA 1
ATOM 1888 C C . GLY A 1 240 ? -15.014 12.693 5.301 1.00 79.31 240 GLY A C 1
ATOM 1889 O O . GLY A 1 240 ? -15.566 12.190 4.321 1.00 79.31 240 GLY A O 1
ATOM 1890 N N . THR A 1 241 ? -13.683 12.805 5.373 1.00 84.62 241 THR A N 1
ATOM 1891 C CA . THR A 1 241 ? -12.760 12.282 4.343 1.00 84.62 241 THR A CA 1
ATOM 1892 C C . THR A 1 241 ? -12.824 10.760 4.215 1.00 84.62 241 THR A C 1
ATOM 1894 O O . THR A 1 241 ? -12.555 10.215 3.143 1.00 84.62 241 THR A O 1
ATOM 1897 N N . MET A 1 242 ? -13.219 10.083 5.294 1.00 89.00 242 MET A N 1
ATOM 1898 C CA . MET A 1 242 ? -13.522 8.661 5.356 1.00 89.00 242 MET A CA 1
ATOM 1899 C C . MET A 1 242 ? -15.013 8.489 5.696 1.00 89.00 242 MET A C 1
ATOM 1901 O O . MET A 1 242 ? -15.376 8.527 6.873 1.00 89.00 242 MET A O 1
ATOM 1905 N N . PRO A 1 243 ? -15.892 8.348 4.690 1.00 88.31 243 PRO A N 1
ATOM 1906 C CA . PRO A 1 243 ? -17.324 8.219 4.927 1.00 88.31 243 PRO A CA 1
ATOM 1907 C C . PRO A 1 243 ? -17.650 6.916 5.656 1.00 88.31 243 PRO A C 1
ATOM 1909 O O . PRO A 1 243 ? -16.976 5.897 5.468 1.00 88.31 243 PRO A O 1
ATOM 1912 N N . PHE A 1 244 ? -18.723 6.942 6.443 1.00 91.00 244 PHE A N 1
ATOM 1913 C CA . PHE A 1 244 ? -19.251 5.743 7.082 1.00 91.00 244 PHE A CA 1
ATOM 1914 C C . PHE A 1 244 ? -19.549 4.651 6.045 1.00 91.00 244 PHE A C 1
ATOM 1916 O O . PHE A 1 244 ? -20.136 4.910 4.992 1.00 91.00 244 PHE A O 1
ATOM 1923 N N . ASN A 1 245 ? -19.144 3.416 6.335 1.00 91.88 245 ASN A N 1
ATOM 1924 C CA . ASN A 1 245 ? -19.344 2.279 5.450 1.00 91.88 245 ASN A CA 1
ATOM 1925 C C . ASN A 1 245 ? -19.558 0.993 6.266 1.00 91.88 245 ASN A C 1
ATOM 1927 O O . ASN A 1 245 ? -18.588 0.405 6.755 1.00 91.88 245 ASN A O 1
ATOM 1931 N N . PRO A 1 246 ? -20.798 0.479 6.341 1.00 89.56 246 PRO A N 1
ATOM 1932 C CA . PRO A 1 246 ? -21.123 -0.686 7.154 1.00 89.56 246 PRO A CA 1
ATOM 1933 C C . PRO A 1 246 ? -20.498 -1.978 6.621 1.00 89.56 246 PRO A C 1
ATOM 1935 O O . PRO A 1 246 ? -20.479 -2.975 7.330 1.00 89.56 246 PRO A O 1
ATOM 1938 N N . THR A 1 247 ? -19.974 -2.007 5.393 1.00 91.31 247 THR A N 1
ATOM 1939 C CA . THR A 1 247 ? -19.313 -3.198 4.821 1.00 91.31 247 THR A CA 1
ATOM 1940 C C . THR A 1 247 ? -17.803 -3.231 5.055 1.00 91.31 247 THR A C 1
ATOM 1942 O O . THR A 1 247 ? -17.154 -4.202 4.682 1.00 91.31 247 THR A O 1
ATOM 1945 N N . GLN A 1 248 ? -17.243 -2.204 5.697 1.00 91.75 248 GLN A N 1
ATOM 1946 C CA . GLN A 1 248 ? -15.816 -2.093 5.997 1.00 91.75 248 GLN A CA 1
ATOM 1947 C C . GLN A 1 248 ? -15.575 -2.034 7.510 1.00 91.75 248 GLN A C 1
ATOM 1949 O O . GLN A 1 248 ? -16.475 -1.733 8.285 1.00 91.75 248 GLN A O 1
ATOM 1954 N N . GLY A 1 249 ? -14.347 -2.326 7.935 1.00 88.94 249 GLY A N 1
ATOM 1955 C CA . GLY A 1 249 ? -13.933 -2.244 9.337 1.00 88.94 249 GLY A CA 1
ATOM 1956 C C . GLY A 1 249 ? -12.906 -3.311 9.692 1.00 88.94 249 GLY A C 1
ATOM 1957 O O . GLY A 1 249 ? -12.549 -4.132 8.848 1.00 88.94 249 GLY A O 1
ATOM 1958 N N . GLU A 1 250 ? -12.434 -3.302 10.939 1.00 85.25 250 GLU A N 1
ATOM 1959 C CA . GLU A 1 250 ? -11.424 -4.253 11.428 1.00 85.25 250 GLU A CA 1
ATOM 1960 C C . GLU A 1 250 ? -11.821 -5.724 11.210 1.00 85.25 250 GLU A C 1
ATOM 1962 O O . GLU A 1 250 ? -11.003 -6.534 10.783 1.00 85.25 250 GLU A O 1
ATOM 1967 N N . ASP A 1 251 ? -13.097 -6.058 11.410 1.00 84.88 251 ASP A N 1
ATOM 1968 C CA . ASP A 1 251 ? -13.635 -7.417 11.295 1.00 84.88 251 ASP A CA 1
ATOM 1969 C C . ASP A 1 251 ? -13.911 -7.874 9.849 1.00 84.88 251 ASP A C 1
ATOM 1971 O O . ASP A 1 251 ? -14.194 -9.059 9.612 1.00 84.88 251 ASP A O 1
ATOM 1975 N N . LYS A 1 252 ? -13.816 -6.942 8.890 1.00 89.50 252 LYS A N 1
ATOM 1976 C CA . LYS A 1 252 ? -14.206 -7.104 7.477 1.00 89.50 252 LYS A CA 1
ATOM 1977 C C . LYS A 1 252 ? -13.036 -6.945 6.505 1.00 89.50 252 LYS A C 1
ATOM 1979 O O . LYS A 1 252 ? -13.269 -6.896 5.301 1.00 89.50 252 LYS A O 1
ATOM 1984 N N . LYS A 1 253 ? -11.802 -6.886 7.018 1.00 87.62 253 LYS A N 1
ATOM 1985 C CA . LYS A 1 253 ? -10.591 -6.821 6.192 1.00 87.62 253 LYS A CA 1
ATOM 1986 C C . LYS A 1 253 ? -10.499 -8.008 5.249 1.00 87.62 253 LYS A C 1
ATOM 1988 O O . LYS A 1 253 ? -10.831 -9.145 5.606 1.00 87.62 253 LYS A O 1
ATOM 1993 N N . GLU A 1 254 ? -9.995 -7.747 4.055 1.00 89.50 254 GLU A N 1
ATOM 1994 C CA . GLU A 1 254 ? -9.781 -8.799 3.083 1.00 89.50 254 GLU A CA 1
ATOM 1995 C C . GLU A 1 254 ? -8.621 -9.709 3.511 1.00 89.50 254 GLU A C 1
ATOM 1997 O O . GLU A 1 254 ? -7.590 -9.276 4.032 1.00 89.50 254 GLU A O 1
ATOM 2002 N N . SER A 1 255 ? -8.775 -11.015 3.284 1.00 92.94 255 SER A N 1
ATOM 2003 C CA . SER A 1 255 ? -7.706 -11.967 3.571 1.00 92.94 255 SER A CA 1
ATOM 2004 C C . SER A 1 255 ? -6.556 -11.793 2.581 1.00 92.94 255 SER A C 1
ATOM 2006 O O . SER A 1 255 ? -6.690 -12.097 1.395 1.00 92.94 255 SER A O 1
ATOM 2008 N N . LYS A 1 256 ? -5.384 -11.403 3.094 1.00 93.62 256 LYS A N 1
ATOM 2009 C CA . LYS A 1 256 ? -4.136 -11.351 2.316 1.00 93.62 256 LYS A CA 1
ATOM 2010 C C . LYS A 1 256 ? -3.783 -12.701 1.685 1.00 93.62 256 LYS A C 1
ATOM 2012 O O . LYS A 1 256 ? -3.280 -12.734 0.569 1.00 93.62 256 LYS A O 1
ATOM 2017 N N . VAL A 1 257 ? -4.102 -13.810 2.360 1.00 95.44 257 VAL A N 1
ATOM 2018 C CA . VAL A 1 257 ? -3.899 -15.168 1.824 1.00 95.44 257 VAL A CA 1
ATOM 2019 C C . VAL A 1 257 ? -4.818 -15.415 0.630 1.00 95.44 257 VAL A C 1
ATOM 2021 O O . VAL A 1 257 ? -4.360 -15.892 -0.402 1.00 95.44 257 VAL A O 1
ATOM 2024 N N . LYS A 1 258 ? -6.099 -15.032 0.726 1.00 95.50 258 LYS A N 1
ATOM 2025 C CA . LYS A 1 258 ? -7.040 -15.161 -0.396 1.00 95.50 258 LYS A CA 1
ATOM 2026 C C . LYS A 1 258 ? -6.581 -14.334 -1.599 1.00 95.50 258 LYS A C 1
ATOM 2028 O O . LYS A 1 258 ? -6.591 -14.848 -2.712 1.00 95.50 258 LYS A O 1
ATOM 2033 N N . ARG A 1 259 ? -6.123 -13.098 -1.379 1.00 96.06 259 ARG A N 1
ATOM 2034 C CA . ARG A 1 259 ? -5.563 -12.252 -2.447 1.00 96.06 259 ARG A CA 1
ATOM 2035 C C . ARG A 1 259 ? -4.323 -12.877 -3.082 1.00 96.06 259 ARG A C 1
ATOM 2037 O O . ARG A 1 259 ? -4.220 -12.894 -4.302 1.00 96.06 259 ARG A O 1
ATOM 2044 N N . ALA A 1 260 ? -3.425 -13.448 -2.279 1.00 96.19 260 ALA A N 1
ATOM 2045 C CA . ALA A 1 260 ? -2.244 -14.144 -2.788 1.00 96.19 260 ALA A CA 1
ATOM 2046 C C . ALA A 1 260 ? -2.617 -15.362 -3.652 1.00 96.19 260 ALA A C 1
ATOM 2048 O O . ALA A 1 260 ? -2.016 -15.571 -4.701 1.00 96.19 260 ALA A O 1
ATOM 2049 N N . LEU A 1 261 ? -3.648 -16.122 -3.259 1.00 96.69 261 LEU A N 1
ATOM 2050 C CA . LEU A 1 261 ? -4.174 -17.231 -4.062 1.00 96.69 261 LEU A CA 1
ATOM 2051 C C . LEU A 1 261 ? -4.781 -16.745 -5.384 1.00 96.69 261 LEU A C 1
ATOM 2053 O O . LEU A 1 261 ? -4.516 -17.337 -6.429 1.00 96.69 261 LEU A O 1
ATOM 2057 N N . VAL A 1 262 ? -5.549 -15.650 -5.366 1.00 96.25 262 VAL A N 1
ATOM 2058 C CA . VAL A 1 262 ? -6.103 -15.051 -6.593 1.00 96.25 262 VAL A CA 1
ATOM 2059 C C . VAL A 1 262 ? -4.998 -14.541 -7.521 1.00 96.25 262 VAL A C 1
ATOM 2061 O O . VAL A 1 262 ? -5.121 -14.678 -8.735 1.00 96.25 262 VAL A O 1
ATOM 2064 N N . ALA A 1 263 ? -3.904 -14.018 -6.964 1.00 96.06 263 ALA A N 1
ATOM 2065 C CA . ALA A 1 263 ? -2.738 -13.549 -7.710 1.00 96.06 263 ALA A CA 1
ATOM 2066 C C . ALA A 1 263 ? -1.795 -14.676 -8.182 1.00 96.06 263 ALA A C 1
ATOM 2068 O O . ALA A 1 263 ? -0.761 -14.391 -8.785 1.00 96.06 263 ALA A O 1
ATOM 2069 N N . SER A 1 264 ? -2.132 -15.953 -7.957 1.00 95.62 264 SER A N 1
ATOM 2070 C CA . SER A 1 264 ? -1.316 -17.096 -8.397 1.00 95.62 264 SER A CA 1
ATOM 2071 C C . SER A 1 264 ? -1.005 -17.152 -9.905 1.00 95.62 264 SER A C 1
ATOM 2073 O O . SER A 1 264 ? 0.090 -17.614 -10.229 1.00 95.62 264 SER A O 1
ATOM 2075 N N . PRO A 1 265 ? -1.832 -16.632 -10.842 1.00 97.50 265 PRO A N 1
ATOM 2076 C CA . PRO A 1 265 ? -1.437 -16.518 -12.248 1.00 97.50 265 PRO A CA 1
ATOM 2077 C C . PRO A 1 265 ? -0.156 -15.702 -12.467 1.00 97.50 265 PRO A C 1
ATOM 2079 O O . PRO A 1 265 ? 0.662 -16.076 -13.302 1.00 97.50 265 PRO A O 1
ATOM 2082 N N . LEU A 1 266 ? 0.078 -14.640 -11.684 1.00 98.06 266 LEU A N 1
ATOM 2083 C CA . LEU A 1 266 ? 1.337 -13.884 -11.738 1.00 98.06 266 LEU A CA 1
ATOM 2084 C C . LEU A 1 266 ? 2.521 -14.720 -11.227 1.00 98.06 266 LEU A C 1
ATOM 2086 O O . LEU A 1 266 ? 3.637 -14.560 -11.711 1.00 98.06 266 LEU A O 1
ATOM 2090 N N . LEU A 1 267 ? 2.295 -15.639 -10.281 1.00 96.88 267 LEU A N 1
ATOM 2091 C CA . LEU A 1 267 ? 3.341 -16.548 -9.805 1.00 96.88 267 LEU A CA 1
ATOM 2092 C C . LEU A 1 267 ? 3.676 -17.602 -10.868 1.00 96.88 267 LEU A C 1
ATOM 2094 O O . LEU A 1 267 ? 4.845 -17.925 -11.070 1.00 96.88 267 LEU A O 1
ATOM 2098 N N . GLY A 1 268 ? 2.662 -18.099 -11.582 1.00 97.50 268 GLY A N 1
ATOM 2099 C CA . GLY A 1 268 ? 2.859 -18.935 -12.767 1.00 97.50 268 GLY A CA 1
ATOM 2100 C C . GLY A 1 268 ? 3.653 -18.201 -13.850 1.00 97.50 268 GLY A C 1
ATOM 2101 O O . GLY A 1 268 ? 4.602 -18.758 -14.398 1.00 97.50 268 GLY A O 1
ATOM 2102 N N . LEU A 1 269 ? 3.328 -16.926 -14.090 1.00 97.38 269 LEU A N 1
ATOM 2103 C CA . LEU A 1 269 ? 4.043 -16.072 -15.038 1.00 97.38 269 LEU A CA 1
ATOM 2104 C C . LEU A 1 269 ? 5.504 -15.848 -14.630 1.00 97.38 269 LEU A C 1
ATOM 2106 O O . LEU A 1 269 ? 6.377 -15.939 -15.481 1.00 97.38 269 LEU A O 1
ATOM 2110 N N . PHE A 1 270 ? 5.784 -15.639 -13.339 1.00 97.62 270 PHE A N 1
ATOM 2111 C CA . PHE A 1 270 ? 7.149 -15.575 -12.806 1.00 97.62 270 PHE A CA 1
ATOM 2112 C C . PHE A 1 270 ? 7.948 -16.848 -13.118 1.00 97.62 270 PHE A C 1
ATOM 2114 O O . PHE A 1 270 ? 9.064 -16.772 -13.633 1.00 97.62 270 PHE A O 1
ATOM 2121 N N . TYR A 1 271 ? 7.379 -18.021 -12.821 1.00 96.88 271 TYR A N 1
ATOM 2122 C CA . TYR A 1 271 ? 8.047 -19.300 -13.072 1.00 96.88 271 TYR A CA 1
ATOM 2123 C C . TYR A 1 271 ? 8.297 -19.535 -14.561 1.00 96.88 271 TYR A C 1
ATOM 2125 O O . TYR A 1 271 ? 9.377 -19.992 -14.931 1.00 96.88 271 TYR A O 1
ATOM 2133 N N . LEU A 1 272 ? 7.319 -19.207 -15.408 1.00 95.81 272 LEU A N 1
ATOM 2134 C CA . LEU A 1 272 ? 7.455 -19.317 -16.854 1.00 95.81 272 LEU A CA 1
ATOM 2135 C C . LEU A 1 272 ? 8.515 -18.347 -17.389 1.00 95.81 272 LEU A C 1
ATOM 2137 O O . LEU A 1 272 ? 9.421 -18.779 -18.095 1.00 95.81 272 LEU A O 1
ATOM 2141 N N . ALA A 1 273 ? 8.458 -17.072 -16.999 1.00 95.12 273 ALA A N 1
ATOM 2142 C CA . ALA A 1 273 ? 9.431 -16.060 -17.398 1.00 95.12 273 ALA A CA 1
ATOM 2143 C C . ALA A 1 273 ? 10.851 -16.472 -17.001 1.00 95.12 273 ALA A C 1
ATOM 2145 O O . ALA A 1 273 ? 11.752 -16.416 -17.826 1.00 95.12 273 ALA A O 1
ATOM 2146 N N . ARG A 1 274 ? 11.054 -16.983 -15.778 1.00 94.56 274 ARG A N 1
ATOM 2147 C CA . ARG A 1 274 ? 12.370 -17.452 -15.319 1.00 94.56 274 ARG A CA 1
ATOM 2148 C C . ARG A 1 274 ? 12.903 -18.654 -16.106 1.00 94.56 274 ARG A C 1
ATOM 2150 O O . ARG A 1 274 ? 14.112 -18.834 -16.167 1.00 94.56 274 ARG A O 1
ATOM 2157 N N . ARG A 1 275 ? 12.024 -19.491 -16.662 1.00 92.38 275 ARG A N 1
ATOM 2158 C CA . ARG A 1 275 ? 12.410 -20.623 -17.519 1.00 92.38 275 ARG A CA 1
ATOM 2159 C C . ARG A 1 275 ? 12.742 -20.182 -18.941 1.00 92.38 275 ARG A C 1
ATOM 2161 O O . ARG A 1 275 ? 13.642 -20.751 -19.538 1.00 92.38 275 ARG A O 1
ATOM 2168 N N . VAL A 1 276 ? 11.999 -19.215 -19.476 1.00 90.94 276 VAL A N 1
ATOM 2169 C CA . VAL A 1 276 ? 12.181 -18.717 -20.849 1.00 90.94 276 VAL A CA 1
ATOM 2170 C C . VAL A 1 276 ? 13.372 -17.761 -20.944 1.00 90.94 276 VAL A C 1
ATOM 2172 O O . VAL A 1 276 ? 14.124 -17.821 -21.907 1.00 90.94 276 VAL A O 1
ATOM 2175 N N . LEU A 1 277 ? 13.568 -16.911 -19.936 1.00 90.81 277 LEU A N 1
ATOM 2176 C CA . LEU A 1 277 ? 14.645 -15.919 -19.855 1.00 90.81 277 LEU A CA 1
ATOM 2177 C C . LEU A 1 277 ? 15.881 -16.473 -19.126 1.00 90.81 277 LEU A C 1
ATOM 2179 O O . LEU A 1 277 ? 16.543 -15.760 -18.371 1.00 90.81 277 LEU A O 1
ATOM 2183 N N . ASP A 1 278 ? 16.175 -17.763 -19.307 1.00 89.75 278 ASP A N 1
ATOM 2184 C CA . ASP A 1 278 ? 17.382 -18.377 -18.757 1.00 89.75 278 ASP A CA 1
ATOM 2185 C C . ASP A 1 278 ? 18.599 -18.011 -19.616 1.00 89.75 278 ASP A C 1
ATOM 2187 O O . ASP A 1 278 ? 18.615 -18.211 -20.829 1.00 89.75 278 ASP A O 1
ATOM 2191 N N . VAL A 1 279 ? 19.627 -17.464 -18.971 1.00 89.56 279 VAL A N 1
ATOM 2192 C CA . VAL A 1 279 ? 20.858 -17.019 -19.631 1.00 89.56 279 VAL A CA 1
ATOM 2193 C C . VAL A 1 279 ? 21.944 -18.090 -19.640 1.00 89.56 279 VAL A C 1
ATOM 2195 O O . VAL A 1 279 ? 22.961 -17.881 -20.295 1.00 89.56 279 VAL A O 1
ATOM 2198 N N . HIS A 1 280 ? 21.763 -19.222 -18.947 1.00 89.75 280 HIS A N 1
ATOM 2199 C CA . HIS A 1 280 ? 22.808 -20.232 -18.731 1.00 89.75 280 HIS A CA 1
ATOM 2200 C C . HIS A 1 280 ? 23.562 -20.623 -20.014 1.00 89.75 280 HIS A C 1
ATOM 2202 O O . HIS A 1 280 ? 24.786 -20.512 -20.068 1.00 89.75 280 HIS A O 1
ATOM 2208 N N . GLU A 1 281 ? 22.832 -20.986 -21.071 1.00 87.00 281 GLU A N 1
ATOM 2209 C CA . GLU A 1 281 ? 23.407 -21.416 -22.357 1.00 87.00 281 GLU A CA 1
ATOM 2210 C C . GLU A 1 281 ? 24.141 -20.291 -23.105 1.00 87.00 281 GLU A C 1
ATOM 2212 O O . GLU A 1 281 ? 25.023 -20.550 -23.920 1.00 87.00 281 GLU A O 1
ATOM 2217 N N . SER A 1 282 ? 23.809 -19.032 -22.815 1.00 89.50 282 SER A N 1
ATOM 2218 C CA . SER A 1 282 ? 24.394 -17.855 -23.469 1.00 89.50 282 SER A CA 1
ATOM 2219 C C . SER A 1 282 ? 25.628 -17.290 -22.751 1.00 89.50 282 SER A C 1
ATOM 2221 O O . SER A 1 282 ? 26.383 -16.512 -23.343 1.00 89.50 282 SER A O 1
ATOM 2223 N N . VAL A 1 283 ? 25.879 -17.709 -21.500 1.00 92.38 283 VAL A N 1
ATOM 2224 C CA . VAL A 1 283 ? 27.026 -17.254 -20.692 1.00 92.38 283 VAL A CA 1
ATOM 2225 C C . VAL A 1 283 ? 28.370 -17.461 -21.405 1.00 92.38 283 VAL A C 1
ATOM 2227 O O . VAL A 1 283 ? 29.162 -16.513 -21.411 1.00 92.38 283 VAL A O 1
ATOM 2230 N N . PRO A 1 284 ? 28.658 -18.618 -22.042 1.00 93.19 284 PRO A N 1
ATOM 2231 C CA . PRO A 1 284 ? 29.932 -18.823 -22.727 1.00 93.19 284 PRO A CA 1
ATOM 2232 C C . PRO A 1 284 ? 30.206 -17.788 -23.824 1.00 93.19 284 PRO A C 1
ATOM 2234 O O . PRO A 1 284 ? 31.333 -17.315 -23.933 1.00 93.19 284 PRO A O 1
ATOM 2237 N N . TRP A 1 285 ? 29.192 -17.371 -24.592 1.00 90.81 285 TRP A N 1
ATOM 2238 C CA . TRP A 1 285 ? 29.366 -16.355 -25.638 1.00 90.81 285 TRP A CA 1
ATOM 2239 C C . TRP A 1 285 ? 29.687 -14.975 -25.061 1.00 90.81 285 TRP A C 1
ATOM 2241 O O . TRP A 1 285 ? 30.546 -14.266 -25.588 1.00 90.81 285 TRP A O 1
ATOM 2251 N N . ALA A 1 286 ? 29.022 -14.594 -23.967 1.00 90.94 286 ALA A N 1
ATOM 2252 C CA . ALA A 1 286 ? 29.288 -13.333 -23.280 1.00 90.94 286 ALA A CA 1
ATOM 2253 C C . ALA A 1 286 ? 30.706 -13.301 -22.681 1.00 90.94 286 ALA A C 1
ATOM 2255 O O . ALA A 1 286 ? 31.407 -12.296 -22.810 1.00 90.94 286 ALA A O 1
ATOM 2256 N N . LEU A 1 287 ? 31.153 -14.405 -22.071 1.00 91.62 287 LEU A N 1
ATOM 2257 C CA . LEU A 1 287 ? 32.508 -14.527 -21.525 1.00 91.62 287 LEU A CA 1
ATOM 2258 C C . LEU A 1 287 ? 33.568 -14.545 -22.624 1.00 91.62 287 LEU A C 1
ATOM 2260 O O . LEU A 1 287 ? 34.553 -13.822 -22.515 1.00 91.62 287 LEU A O 1
ATOM 2264 N N . GLN A 1 288 ? 33.337 -15.282 -23.711 1.00 90.44 288 GLN A N 1
ATOM 2265 C CA . GLN A 1 288 ? 34.237 -15.296 -24.861 1.00 90.44 288 GLN A CA 1
ATOM 2266 C C . GLN A 1 288 ? 34.417 -13.886 -25.437 1.00 90.44 288 GLN A C 1
ATOM 2268 O O . GLN A 1 288 ? 35.543 -13.461 -25.679 1.00 90.44 288 GLN A O 1
ATOM 2273 N N . MET A 1 289 ? 33.326 -13.132 -25.605 1.00 88.94 289 MET A N 1
ATOM 2274 C CA . MET A 1 289 ? 33.381 -11.736 -26.048 1.00 88.94 289 MET A CA 1
ATOM 2275 C C . MET A 1 289 ? 34.172 -10.860 -25.065 1.00 88.94 289 MET A C 1
ATOM 2277 O O . MET A 1 289 ? 34.991 -10.032 -25.468 1.00 88.94 289 MET A O 1
ATOM 2281 N N . LEU A 1 290 ? 33.969 -11.056 -23.761 1.00 90.88 290 LEU A N 1
ATOM 2282 C CA . LEU A 1 290 ? 34.720 -10.332 -22.743 1.00 90.88 290 LEU A CA 1
ATOM 2283 C C . LEU A 1 290 ? 36.219 -10.652 -22.819 1.00 90.88 290 LEU A C 1
ATOM 2285 O O . LEU A 1 290 ? 37.021 -9.723 -22.727 1.00 90.88 290 LEU A O 1
ATOM 2289 N N . GLU A 1 291 ? 36.596 -11.917 -23.025 1.00 90.38 291 GLU A N 1
ATOM 2290 C CA . GLU A 1 291 ? 37.976 -12.407 -23.139 1.00 90.38 291 GLU A CA 1
ATOM 2291 C C . GLU A 1 291 ? 38.689 -11.886 -24.389 1.00 90.38 291 GLU A C 1
ATOM 2293 O O . GLU A 1 291 ? 39.800 -11.356 -24.271 1.00 90.38 291 GLU A O 1
ATOM 2298 N N . THR A 1 292 ? 38.043 -11.946 -25.560 1.00 87.56 292 THR A N 1
ATOM 2299 C CA . THR A 1 292 ? 38.601 -11.413 -26.816 1.00 87.56 292 THR A CA 1
ATOM 2300 C C . THR A 1 292 ? 38.808 -9.903 -26.746 1.00 87.56 292 THR A C 1
ATOM 2302 O O . THR A 1 292 ? 39.700 -9.367 -27.401 1.00 87.56 292 THR A O 1
ATOM 2305 N N . GLY A 1 293 ? 38.009 -9.203 -25.932 1.00 86.62 293 GLY A N 1
ATOM 2306 C CA . GLY A 1 293 ? 38.144 -7.763 -25.704 1.00 86.62 293 GLY A CA 1
ATOM 2307 C C . GLY A 1 293 ? 37.733 -6.910 -26.903 1.00 86.62 293 GLY A C 1
ATOM 2308 O O . GLY A 1 293 ? 37.903 -5.689 -26.872 1.00 86.62 293 GLY A O 1
ATOM 2309 N N . THR A 1 294 ? 37.169 -7.530 -27.936 1.00 84.25 294 THR A N 1
ATOM 2310 C CA . THR A 1 294 ? 36.660 -6.871 -29.132 1.00 84.25 294 THR A CA 1
ATOM 2311 C C . THR A 1 294 ? 35.341 -7.494 -29.571 1.00 84.25 294 THR A C 1
ATOM 2313 O O . THR A 1 294 ? 35.122 -8.700 -29.451 1.00 84.25 294 THR A O 1
ATOM 2316 N N . VAL A 1 295 ? 34.459 -6.654 -30.110 1.00 80.69 295 VAL A N 1
ATOM 2317 C CA . VAL A 1 295 ? 33.284 -7.090 -30.870 1.00 80.69 295 VAL A CA 1
ATOM 2318 C C . VAL A 1 295 ? 33.681 -7.053 -32.343 1.00 80.69 295 VAL A C 1
ATOM 2320 O O . VAL A 1 295 ? 33.863 -5.974 -32.915 1.00 80.69 295 VAL A O 1
ATOM 2323 N N . SER A 1 296 ? 33.897 -8.226 -32.935 1.00 66.69 296 SER A N 1
ATOM 2324 C CA . SER A 1 296 ? 34.298 -8.371 -34.338 1.00 66.69 296 SER A CA 1
ATOM 2325 C C . SER A 1 296 ? 33.081 -8.301 -35.244 1.00 66.69 296 SER A C 1
ATOM 2327 O O . SER A 1 296 ? 32.175 -9.107 -35.068 1.00 66.69 296 SER A O 1
ATOM 2329 N N . LEU A 1 297 ? 33.085 -7.395 -36.225 1.00 56.06 297 LEU A N 1
ATOM 2330 C CA . LEU A 1 297 ? 32.209 -7.461 -37.400 1.00 56.06 297 LEU A CA 1
ATOM 2331 C C . LEU A 1 297 ? 32.791 -6.576 -38.513 1.00 56.06 297 LEU A C 1
ATOM 2333 O O . LEU A 1 297 ? 32.989 -5.378 -38.329 1.00 56.06 297 LEU A O 1
ATOM 2337 N N . ASP A 1 298 ? 33.124 -7.231 -39.624 1.00 53.38 298 ASP A N 1
ATOM 2338 C CA . ASP A 1 298 ? 33.529 -6.705 -40.929 1.00 53.38 298 ASP A CA 1
ATOM 2339 C C . ASP A 1 298 ? 34.564 -5.564 -40.918 1.00 53.38 298 ASP A C 1
ATOM 2341 O O . ASP A 1 298 ? 34.269 -4.372 -40.975 1.00 53.38 298 ASP A O 1
ATOM 2345 N N . THR A 1 299 ? 35.834 -5.981 -40.934 1.00 52.97 299 THR A N 1
ATOM 2346 C CA . THR A 1 299 ? 37.082 -5.211 -41.140 1.00 52.97 299 THR A CA 1
ATOM 2347 C C . THR A 1 299 ? 37.586 -4.301 -40.010 1.00 52.97 299 THR A C 1
ATOM 2349 O O . THR A 1 299 ? 38.790 -4.058 -39.986 1.00 52.97 299 THR A O 1
ATOM 2352 N N . HIS A 1 300 ? 36.766 -3.871 -39.036 1.00 67.56 300 HIS A N 1
ATOM 2353 C CA . HIS A 1 300 ? 37.240 -3.026 -37.918 1.00 67.56 300 HIS A CA 1
ATOM 2354 C C . HIS A 1 300 ? 36.721 -3.487 -36.538 1.00 67.56 300 HIS A C 1
ATOM 2356 O O . HIS A 1 300 ? 35.563 -3.236 -36.203 1.00 67.56 300 HIS A O 1
ATOM 2362 N N . PRO A 1 301 ? 37.558 -4.131 -35.701 1.00 80.75 301 PRO A N 1
ATOM 2363 C CA . PRO A 1 301 ? 37.149 -4.579 -34.371 1.00 80.75 301 PRO A CA 1
ATOM 2364 C C . PRO A 1 301 ? 36.872 -3.394 -33.435 1.00 80.75 301 PRO A C 1
ATOM 2366 O O . PRO A 1 301 ? 37.695 -2.486 -33.302 1.00 80.75 301 PRO A O 1
ATOM 2369 N N . ILE A 1 302 ? 35.727 -3.417 -32.744 1.00 86.00 302 ILE A N 1
ATOM 2370 C CA . ILE A 1 302 ? 35.387 -2.402 -31.736 1.00 86.00 302 ILE A CA 1
ATOM 2371 C C . ILE A 1 302 ? 35.900 -2.878 -30.371 1.00 86.00 302 ILE A C 1
ATOM 2373 O O . ILE A 1 302 ? 35.493 -3.954 -29.931 1.00 86.00 302 ILE A O 1
ATOM 2377 N N . PRO A 1 303 ? 36.748 -2.105 -29.669 1.00 89.56 303 PRO A N 1
ATOM 2378 C CA . PRO A 1 303 ? 37.238 -2.488 -28.349 1.00 89.56 303 PRO A CA 1
ATOM 2379 C C . PRO A 1 303 ? 36.117 -2.506 -27.304 1.00 89.56 303 PRO A C 1
ATOM 2381 O O . PRO A 1 303 ? 35.212 -1.665 -27.317 1.00 89.56 303 PRO A O 1
ATOM 2384 N N . ILE A 1 304 ? 36.211 -3.447 -26.367 1.00 91.00 304 ILE A N 1
ATOM 2385 C CA . ILE A 1 304 ? 35.287 -3.598 -25.243 1.00 91.00 304 ILE A CA 1
ATOM 2386 C C . ILE A 1 304 ? 35.832 -2.878 -24.013 1.00 91.00 304 ILE A C 1
ATOM 2388 O O . ILE A 1 304 ? 36.964 -3.089 -23.574 1.00 91.00 304 ILE A O 1
ATOM 2392 N N . ARG A 1 305 ? 34.986 -2.054 -23.401 1.00 92.19 305 ARG A N 1
ATOM 2393 C CA . ARG A 1 305 ? 35.253 -1.406 -22.124 1.00 92.19 305 ARG A CA 1
ATOM 2394 C C . ARG A 1 305 ? 34.977 -2.388 -20.985 1.00 92.19 305 ARG A C 1
ATOM 2396 O O . ARG A 1 305 ? 33.828 -2.686 -20.681 1.00 92.19 305 ARG A O 1
ATOM 2403 N N . ARG A 1 306 ? 36.048 -2.845 -20.331 1.00 91.25 306 ARG A N 1
ATOM 2404 C CA . ARG A 1 306 ? 35.989 -3.731 -19.151 1.00 91.25 306 ARG A CA 1
ATOM 2405 C C . ARG A 1 306 ? 35.931 -2.979 -17.820 1.00 91.25 306 ARG A C 1
ATOM 2407 O O . ARG A 1 306 ? 35.501 -3.538 -16.820 1.00 91.25 306 ARG A O 1
ATOM 2414 N N . THR A 1 307 ? 36.369 -1.721 -17.811 1.00 92.25 307 THR A N 1
ATOM 2415 C CA . THR A 1 307 ? 36.474 -0.899 -16.600 1.00 92.25 307 THR A CA 1
ATOM 2416 C C . THR A 1 307 ? 35.877 0.479 -16.859 1.00 92.25 307 THR A C 1
ATOM 2418 O O . THR A 1 307 ? 36.177 1.124 -17.873 1.00 92.25 307 THR A O 1
ATOM 2421 N N . PHE A 1 308 ? 35.016 0.925 -15.950 1.00 95.00 308 PHE A N 1
ATOM 2422 C CA . PHE A 1 308 ? 34.361 2.226 -16.014 1.00 95.00 308 PHE A CA 1
ATOM 2423 C C . PHE A 1 308 ? 34.328 2.928 -14.655 1.00 95.00 308 PHE A C 1
ATOM 2425 O O . PHE A 1 308 ? 34.691 4.101 -14.580 1.00 95.00 308 PHE A O 1
ATOM 2432 N N . TYR A 1 309 ? 33.930 2.233 -13.586 1.00 93.50 309 TYR A N 1
ATOM 2433 C CA . TYR A 1 309 ? 33.796 2.852 -12.263 1.00 93.50 309 TYR A CA 1
ATOM 2434 C C . TYR A 1 309 ? 35.129 2.970 -11.523 1.00 93.50 309 TYR A C 1
ATOM 2436 O O . TYR A 1 309 ? 35.230 3.759 -10.586 1.00 93.50 309 TYR A O 1
ATOM 2444 N N . ASN A 1 310 ? 36.136 2.189 -11.930 1.00 94.38 310 ASN A N 1
ATOM 2445 C CA . ASN A 1 310 ? 37.381 1.982 -11.185 1.00 94.38 310 ASN A CA 1
ATOM 2446 C C . ASN A 1 310 ? 37.112 1.414 -9.780 1.00 94.38 310 ASN A C 1
ATOM 2448 O O . ASN A 1 310 ? 37.816 1.719 -8.818 1.00 94.38 310 ASN A O 1
ATOM 2452 N N . ILE A 1 311 ? 36.070 0.585 -9.665 1.00 95.38 311 ILE A N 1
ATOM 2453 C CA . ILE A 1 311 ? 35.654 -0.084 -8.431 1.00 95.38 311 ILE A CA 1
ATOM 2454 C C . ILE A 1 311 ? 35.484 -1.561 -8.771 1.00 95.38 311 ILE A C 1
ATOM 2456 O O . ILE A 1 311 ? 34.526 -1.941 -9.440 1.00 95.38 311 ILE A O 1
ATOM 2460 N N . ASN A 1 312 ? 36.406 -2.393 -8.275 1.00 93.75 312 ASN A N 1
ATOM 2461 C CA . ASN A 1 312 ? 36.563 -3.783 -8.716 1.00 93.75 312 ASN A CA 1
ATOM 2462 C C . ASN A 1 312 ? 35.244 -4.578 -8.720 1.00 93.75 312 ASN A C 1
ATOM 2464 O O . ASN A 1 312 ? 34.900 -5.204 -9.718 1.00 93.75 312 ASN A O 1
ATOM 2468 N N . TRP A 1 313 ? 34.459 -4.508 -7.641 1.00 92.94 313 TRP A N 1
ATOM 2469 C CA . TRP A 1 313 ? 33.208 -5.267 -7.544 1.00 92.94 313 TRP A CA 1
ATOM 2470 C C . TRP A 1 313 ? 32.105 -4.759 -8.490 1.00 92.94 313 TRP A C 1
ATOM 2472 O O . TRP A 1 313 ? 31.321 -5.567 -8.979 1.00 92.94 313 TRP A O 1
ATOM 2482 N N . LEU A 1 314 ? 32.049 -3.452 -8.779 1.00 92.75 314 LEU A N 1
ATOM 2483 C CA . LEU A 1 314 ? 31.077 -2.883 -9.722 1.00 92.75 314 LEU A CA 1
ATOM 2484 C C . LEU A 1 314 ? 31.438 -3.245 -11.159 1.00 92.75 314 LEU A C 1
ATOM 2486 O O . LEU A 1 314 ? 30.575 -3.672 -11.919 1.00 92.75 314 LEU A O 1
ATOM 2490 N N . ASP A 1 315 ? 32.709 -3.096 -11.526 1.00 93.81 315 ASP A N 1
ATOM 2491 C CA . ASP A 1 315 ? 33.178 -3.421 -12.871 1.00 93.81 315 ASP A CA 1
ATOM 2492 C C . ASP A 1 315 ? 33.077 -4.939 -13.137 1.00 93.81 315 ASP A C 1
ATOM 2494 O O . ASP A 1 315 ? 32.605 -5.343 -14.198 1.00 93.81 315 ASP A O 1
ATOM 2498 N N . THR A 1 316 ? 33.397 -5.781 -12.144 1.00 92.94 316 THR A N 1
ATOM 2499 C CA . THR A 1 316 ? 33.247 -7.250 -12.229 1.00 92.94 316 THR A CA 1
ATOM 2500 C C . THR A 1 316 ? 31.786 -7.685 -12.366 1.00 92.94 316 THR A C 1
ATOM 2502 O O . THR A 1 316 ? 31.504 -8.675 -13.036 1.00 92.94 316 THR A O 1
ATOM 2505 N N . LEU A 1 317 ? 30.847 -6.950 -11.762 1.00 92.38 317 LEU A N 1
ATOM 2506 C CA . LEU A 1 317 ? 29.417 -7.224 -11.899 1.00 92.38 317 LEU A CA 1
ATOM 2507 C C . LEU A 1 317 ? 28.882 -6.784 -13.269 1.00 92.38 317 LEU A C 1
ATOM 2509 O O . LEU A 1 317 ? 28.204 -7.552 -13.947 1.00 92.38 317 LEU A O 1
ATOM 2513 N N . TRP A 1 318 ? 29.166 -5.543 -13.674 1.00 94.81 318 TRP A N 1
ATOM 2514 C CA . TRP A 1 318 ? 28.505 -4.921 -14.822 1.00 94.81 318 TRP A CA 1
ATOM 2515 C C . TRP A 1 318 ? 29.158 -5.224 -16.168 1.00 94.81 318 TRP A C 1
ATOM 2517 O O . TRP A 1 318 ? 28.447 -5.264 -17.171 1.00 94.81 318 TRP A O 1
ATOM 2527 N N . ALA A 1 319 ? 30.474 -5.455 -16.234 1.00 94.00 319 ALA A N 1
ATOM 2528 C CA . ALA A 1 319 ? 31.135 -5.723 -17.511 1.00 94.00 319 ALA A CA 1
ATOM 2529 C C . ALA A 1 319 ? 30.593 -6.989 -18.212 1.00 94.00 319 ALA A C 1
ATOM 2531 O O . ALA A 1 319 ? 30.267 -6.883 -19.396 1.00 94.00 319 ALA A O 1
ATOM 2532 N N . PRO A 1 320 ? 30.390 -8.139 -17.529 1.00 92.88 320 PRO A N 1
ATOM 2533 C CA . PRO A 1 320 ? 29.769 -9.312 -18.149 1.00 92.88 320 PRO A CA 1
ATOM 2534 C C . PRO A 1 320 ? 28.312 -9.071 -18.565 1.00 92.88 320 PRO A C 1
ATOM 2536 O O . PRO A 1 320 ? 27.922 -9.445 -19.667 1.00 92.88 320 PRO A O 1
ATOM 2539 N N . ILE A 1 321 ? 27.513 -8.395 -17.728 1.00 93.50 321 ILE A N 1
ATOM 2540 C CA . ILE A 1 321 ? 26.107 -8.075 -18.039 1.00 93.50 321 ILE A CA 1
ATOM 2541 C C . ILE A 1 321 ? 26.018 -7.182 -19.284 1.00 93.50 321 ILE A C 1
ATOM 2543 O O . ILE A 1 321 ? 25.165 -7.381 -20.145 1.00 93.50 321 ILE A O 1
ATOM 2547 N N . ASN A 1 322 ? 26.935 -6.226 -19.431 1.00 94.56 322 ASN A N 1
ATOM 2548 C CA . ASN A 1 322 ? 26.970 -5.335 -20.586 1.00 94.56 322 ASN A CA 1
ATOM 2549 C C . ASN A 1 322 ? 27.241 -6.061 -21.909 1.00 94.56 322 ASN A C 1
ATOM 2551 O O . ASN A 1 322 ? 26.847 -5.538 -22.952 1.00 94.56 322 ASN A O 1
ATOM 2555 N N . MET A 1 323 ? 27.850 -7.255 -21.898 1.00 92.81 323 MET A N 1
ATOM 2556 C CA . MET A 1 323 ? 28.124 -8.019 -23.125 1.00 92.81 323 MET A CA 1
ATOM 2557 C C . MET A 1 323 ? 26.839 -8.408 -23.851 1.00 92.81 323 MET A C 1
ATOM 2559 O O . MET A 1 323 ? 26.777 -8.329 -25.075 1.00 92.81 323 MET A O 1
ATOM 2563 N N . TYR A 1 324 ? 25.775 -8.691 -23.102 1.00 91.56 324 TYR A N 1
ATOM 2564 C CA . TYR A 1 324 ? 24.446 -8.955 -23.649 1.00 91.56 324 TYR A CA 1
ATOM 2565 C C . TYR A 1 324 ? 23.873 -7.763 -24.436 1.00 91.56 324 TYR A C 1
ATOM 2567 O O . TYR A 1 324 ? 23.124 -7.936 -25.390 1.00 91.56 324 TYR A O 1
ATOM 2575 N N . PHE A 1 325 ? 24.269 -6.533 -24.115 1.00 91.88 325 PHE A N 1
ATOM 2576 C CA . PHE A 1 325 ? 23.813 -5.345 -24.842 1.00 91.88 325 PHE A CA 1
ATOM 2577 C C . PHE A 1 325 ? 24.741 -4.959 -26.003 1.00 91.88 325 PHE A C 1
ATOM 2579 O O . PHE A 1 325 ? 24.360 -4.139 -26.841 1.00 91.88 325 PHE A O 1
ATOM 2586 N N . MET A 1 326 ? 25.943 -5.540 -26.104 1.00 90.31 326 MET A N 1
ATOM 2587 C CA . MET A 1 326 ? 26.931 -5.163 -27.123 1.00 90.31 326 MET A CA 1
ATOM 2588 C C . MET A 1 326 ? 26.459 -5.342 -28.568 1.00 90.31 326 MET A C 1
ATOM 2590 O O . MET A 1 326 ? 26.675 -4.400 -29.334 1.00 90.31 326 MET A O 1
ATOM 2594 N N . PRO A 1 327 ? 25.758 -6.430 -28.953 1.00 85.31 327 PRO A N 1
ATOM 2595 C CA . PRO A 1 327 ? 25.229 -6.573 -30.316 1.00 85.31 327 PRO A CA 1
ATOM 2596 C C . PRO A 1 327 ? 24.299 -5.429 -30.756 1.00 85.31 327 PRO A C 1
ATOM 2598 O O . PRO A 1 327 ? 24.153 -5.130 -31.943 1.00 85.31 327 PRO A O 1
ATOM 2601 N N . ILE A 1 328 ? 23.669 -4.769 -29.783 1.00 88.75 328 ILE A N 1
ATOM 2602 C CA . ILE A 1 328 ? 22.697 -3.696 -29.993 1.00 88.75 328 ILE A CA 1
ATOM 2603 C C . ILE A 1 328 ? 23.391 -2.333 -29.950 1.00 88.75 328 ILE A C 1
ATOM 2605 O O . ILE A 1 328 ? 23.190 -1.485 -30.823 1.00 88.75 328 ILE A O 1
ATOM 2609 N N . VAL A 1 329 ? 24.242 -2.134 -28.943 1.00 89.56 329 VAL A N 1
ATOM 2610 C CA . VAL A 1 329 ? 24.972 -0.888 -28.674 1.00 89.56 329 VAL A CA 1
ATOM 2611 C C . VAL A 1 329 ? 26.046 -0.620 -29.739 1.00 89.56 329 VAL A C 1
ATOM 2613 O O . VAL A 1 329 ? 26.285 0.537 -30.106 1.00 89.56 329 VAL A O 1
ATOM 2616 N N . SER A 1 330 ? 26.638 -1.667 -30.325 1.00 83.19 330 SER A N 1
ATOM 2617 C CA . SER A 1 330 ? 27.524 -1.546 -31.494 1.00 83.19 330 SER A CA 1
ATOM 2618 C C . SER A 1 330 ? 26.798 -0.957 -32.714 1.00 83.19 330 SER A C 1
ATOM 2620 O O . SER A 1 330 ? 27.418 -0.297 -33.548 1.00 83.19 330 SER A O 1
ATOM 2622 N N . GLY A 1 331 ? 25.468 -1.094 -32.775 1.00 74.44 331 GLY A N 1
ATOM 2623 C CA . GLY A 1 331 ? 24.610 -0.581 -33.841 1.00 74.44 331 GLY A CA 1
ATOM 2624 C C . GLY A 1 331 ? 24.431 -1.535 -35.023 1.00 74.44 331 GLY A C 1
ATOM 2625 O O . GLY A 1 331 ? 23.923 -1.097 -36.053 1.00 74.44 331 GLY A O 1
ATOM 2626 N N . GLN A 1 332 ? 24.835 -2.799 -34.880 1.00 73.94 332 GLN A N 1
ATOM 2627 C CA . GLN A 1 332 ? 24.831 -3.800 -35.952 1.00 73.94 332 GLN A CA 1
ATOM 2628 C C . GLN A 1 332 ? 23.465 -4.469 -36.130 1.00 73.94 332 GLN A C 1
ATOM 2630 O O . GLN A 1 332 ? 22.999 -4.623 -37.259 1.00 73.94 332 GLN A O 1
ATOM 2635 N N . ASP A 1 333 ? 22.768 -4.792 -35.037 1.00 81.31 333 ASP A N 1
ATOM 2636 C CA . ASP A 1 333 ? 21.408 -5.324 -35.111 1.00 81.31 333 ASP A CA 1
ATOM 2637 C C . ASP A 1 333 ? 20.358 -4.205 -35.071 1.00 81.31 333 ASP A C 1
ATOM 2639 O O . ASP A 1 333 ? 19.877 -3.787 -34.013 1.00 81.31 333 ASP A O 1
ATOM 2643 N N . THR A 1 334 ? 19.985 -3.710 -36.251 1.00 83.38 334 THR A N 1
ATOM 2644 C CA . THR A 1 334 ? 18.986 -2.638 -36.381 1.00 83.38 334 THR A CA 1
ATOM 2645 C C . THR A 1 334 ? 17.598 -3.033 -35.868 1.00 83.38 334 THR A C 1
ATOM 2647 O O . THR A 1 334 ? 16.868 -2.157 -35.401 1.00 83.38 334 THR A O 1
ATOM 2650 N N . VAL A 1 335 ? 17.238 -4.322 -35.902 1.00 85.06 335 VAL A N 1
ATOM 2651 C CA . VAL A 1 335 ? 15.942 -4.819 -35.414 1.00 85.06 335 VAL A CA 1
ATOM 2652 C C . VAL A 1 335 ? 15.918 -4.779 -33.892 1.00 85.06 335 VAL A C 1
ATOM 2654 O O . VAL A 1 335 ? 15.069 -4.097 -33.317 1.00 85.06 335 VAL A O 1
ATOM 2657 N N . SER A 1 336 ? 16.894 -5.420 -33.242 1.00 87.25 336 SER A N 1
ATOM 2658 C CA . SER A 1 336 ? 16.991 -5.430 -31.775 1.00 87.25 336 SER A CA 1
ATOM 2659 C C . SER A 1 336 ? 17.216 -4.035 -31.207 1.00 87.25 336 SER A C 1
ATOM 2661 O O . SER A 1 336 ? 16.688 -3.704 -30.154 1.00 87.25 336 SER A O 1
ATOM 2663 N N . ARG A 1 337 ? 17.929 -3.160 -31.927 1.00 90.75 337 ARG A N 1
ATOM 2664 C CA . ARG A 1 337 ? 18.082 -1.757 -31.529 1.00 90.75 337 ARG A CA 1
ATOM 2665 C C . ARG A 1 337 ? 16.759 -1.002 -31.527 1.00 90.75 337 ARG A C 1
ATOM 2667 O O . ARG A 1 337 ? 16.512 -0.246 -30.594 1.00 90.75 337 ARG A O 1
ATOM 2674 N N . LYS A 1 338 ? 15.904 -1.184 -32.538 1.00 91.06 338 LYS A N 1
ATOM 2675 C CA . LYS A 1 338 ? 14.570 -0.560 -32.551 1.00 91.06 338 LYS A CA 1
ATOM 2676 C C . LYS A 1 338 ? 13.666 -1.128 -31.464 1.00 91.06 338 LYS A C 1
ATOM 2678 O O . LYS A 1 338 ? 13.001 -0.348 -30.787 1.00 91.06 338 LYS A O 1
ATOM 2683 N N . GLN A 1 339 ? 13.684 -2.448 -31.281 1.00 91.69 339 GLN A N 1
ATOM 2684 C CA . GLN A 1 339 ? 12.931 -3.113 -30.219 1.00 91.69 339 GLN A CA 1
ATOM 2685 C C . GLN A 1 339 ? 13.355 -2.577 -28.847 1.00 91.69 339 GLN A C 1
ATOM 2687 O O . GLN A 1 339 ? 12.505 -2.095 -28.108 1.00 91.69 339 GLN A O 1
ATOM 2692 N N . LEU A 1 340 ? 14.659 -2.534 -28.558 1.00 93.62 340 LEU A N 1
ATOM 2693 C CA . LEU A 1 340 ? 15.187 -2.030 -27.291 1.00 93.62 340 LEU A CA 1
ATOM 2694 C C . LEU A 1 340 ? 14.826 -0.557 -27.068 1.00 93.62 340 LEU A C 1
ATOM 2696 O O . LEU A 1 340 ? 14.506 -0.169 -25.946 1.00 93.62 340 LEU A O 1
ATOM 2700 N N . VAL A 1 341 ? 14.854 0.265 -28.128 1.00 95.75 341 VAL A N 1
ATOM 2701 C CA . VAL A 1 341 ? 14.441 1.673 -28.038 1.00 95.75 341 VAL A CA 1
ATOM 2702 C C . VAL A 1 341 ? 12.971 1.791 -27.624 1.00 95.75 341 VAL A C 1
ATOM 2704 O O . VAL A 1 341 ? 12.650 2.565 -26.723 1.00 95.75 341 VAL A O 1
ATOM 2707 N N . SER A 1 342 ? 12.085 1.013 -28.247 1.00 95.75 342 SER A N 1
ATOM 2708 C CA . SER A 1 342 ? 10.664 0.978 -27.882 1.00 95.75 342 SER A CA 1
ATOM 2709 C C . SER A 1 342 ? 10.454 0.449 -26.463 1.00 95.75 342 SER A C 1
ATOM 2711 O O . SER A 1 342 ? 9.889 1.149 -25.625 1.00 95.75 342 SER A O 1
ATOM 2713 N N . PHE A 1 343 ? 10.990 -0.735 -26.165 1.00 96.50 343 PHE A N 1
ATOM 2714 C CA . PHE A 1 343 ? 10.824 -1.420 -24.888 1.00 96.50 343 PHE A CA 1
ATOM 2715 C C . PHE A 1 343 ? 11.306 -0.581 -23.700 1.00 96.50 343 PHE A C 1
ATOM 2717 O O . PHE A 1 343 ? 10.570 -0.385 -22.735 1.00 96.50 343 PHE A O 1
ATOM 2724 N N . LEU A 1 344 ? 12.527 -0.041 -23.751 1.00 97.25 344 LEU A N 1
ATOM 2725 C CA . LEU A 1 344 ? 13.048 0.758 -22.641 1.00 97.25 344 LEU A CA 1
ATOM 2726 C C . LEU A 1 344 ? 12.375 2.137 -22.554 1.00 97.25 344 LEU A C 1
ATOM 2728 O O . LEU A 1 344 ? 12.259 2.702 -21.471 1.00 97.25 344 LEU A O 1
ATOM 2732 N N . THR A 1 345 ? 11.839 2.679 -23.649 1.00 98.25 345 THR A N 1
ATOM 2733 C CA . THR A 1 345 ? 11.011 3.891 -23.541 1.00 98.25 345 THR A CA 1
ATOM 2734 C C . THR A 1 345 ? 9.756 3.620 -22.711 1.00 98.25 345 THR A C 1
ATOM 2736 O O . THR A 1 345 ? 9.413 4.401 -21.815 1.00 98.25 345 THR A O 1
ATOM 2739 N N . ASP A 1 346 ? 9.128 2.483 -22.988 1.00 98.00 346 ASP A N 1
ATOM 2740 C CA . ASP A 1 346 ? 7.925 1.967 -22.351 1.00 98.00 346 ASP A CA 1
ATOM 2741 C C . ASP A 1 346 ? 8.156 1.563 -20.887 1.00 98.00 346 ASP A C 1
ATOM 2743 O O . ASP A 1 346 ? 7.356 1.891 -20.005 1.00 98.00 346 ASP A O 1
ATOM 2747 N N . TYR A 1 347 ? 9.292 0.932 -20.593 1.00 98.12 347 TYR A N 1
ATOM 2748 C CA . TYR A 1 347 ? 9.680 0.550 -19.236 1.00 98.12 347 TYR A CA 1
ATOM 2749 C C . TYR A 1 347 ? 9.810 1.770 -18.308 1.00 98.12 347 TYR A C 1
ATOM 2751 O O . TYR A 1 347 ? 9.420 1.706 -17.139 1.00 98.12 347 TYR A O 1
ATOM 2759 N N . GLY A 1 348 ? 10.237 2.926 -18.826 1.00 98.12 348 GLY A N 1
ATOM 2760 C CA . GLY A 1 348 ? 10.261 4.171 -18.057 1.00 98.12 348 GLY A CA 1
ATOM 2761 C C . GLY A 1 348 ? 8.892 4.589 -17.492 1.00 98.12 348 GLY A C 1
ATOM 2762 O O . GLY A 1 348 ? 8.829 5.104 -16.373 1.00 98.12 348 GLY A O 1
ATOM 2763 N N . ILE A 1 349 ? 7.782 4.291 -18.185 1.00 98.50 349 ILE A N 1
ATOM 2764 C CA . ILE A 1 349 ? 6.421 4.520 -17.660 1.00 98.50 349 ILE A CA 1
ATOM 2765 C C . ILE A 1 349 ? 6.168 3.634 -16.439 1.00 98.50 349 ILE A C 1
ATOM 2767 O O . ILE A 1 349 ? 5.655 4.109 -15.425 1.00 98.50 349 ILE A O 1
ATOM 2771 N N . ILE A 1 350 ? 6.551 2.358 -16.511 1.00 98.50 350 ILE A N 1
ATOM 2772 C CA . ILE A 1 350 ? 6.364 1.397 -15.418 1.00 98.50 350 ILE A CA 1
ATOM 2773 C C . ILE A 1 350 ? 7.183 1.806 -14.192 1.00 98.50 350 ILE A C 1
ATOM 2775 O O . ILE A 1 350 ? 6.648 1.827 -13.083 1.00 98.50 350 ILE A O 1
ATOM 2779 N N . ILE A 1 351 ? 8.439 2.218 -14.387 1.00 98.31 351 ILE A N 1
ATOM 2780 C CA . ILE A 1 351 ? 9.297 2.720 -13.305 1.00 98.31 351 ILE A CA 1
ATOM 2781 C C . ILE A 1 351 ? 8.666 3.953 -12.646 1.00 98.31 351 ILE A C 1
ATOM 2783 O O . ILE A 1 351 ? 8.610 4.028 -11.418 1.00 98.31 351 ILE A O 1
ATOM 2787 N N . ALA A 1 352 ? 8.142 4.896 -13.435 1.00 98.50 352 ALA A N 1
ATOM 2788 C CA . ALA A 1 352 ? 7.473 6.080 -12.905 1.00 98.50 352 ALA A CA 1
ATOM 2789 C C . ALA A 1 352 ? 6.199 5.722 -12.121 1.00 98.50 352 ALA A C 1
ATOM 2791 O O . ALA A 1 352 ? 5.993 6.246 -11.026 1.00 98.50 352 ALA A O 1
ATOM 2792 N N . ILE A 1 353 ? 5.377 4.793 -12.622 1.00 98.62 353 ILE A N 1
ATOM 2793 C CA . ILE A 1 353 ? 4.199 4.282 -11.903 1.00 98.62 353 ILE A CA 1
ATOM 2794 C C . ILE A 1 353 ? 4.617 3.667 -10.564 1.00 98.62 353 ILE A C 1
ATOM 2796 O O . ILE A 1 353 ? 4.042 4.002 -9.528 1.00 98.62 353 ILE A O 1
ATOM 2800 N N . TRP A 1 354 ? 5.634 2.805 -10.556 1.00 98.25 354 TRP A N 1
ATOM 2801 C CA . TRP A 1 354 ? 6.125 2.162 -9.336 1.00 98.25 354 TRP A CA 1
ATOM 2802 C C . TRP A 1 354 ? 6.721 3.174 -8.350 1.00 98.25 354 TRP A C 1
ATOM 2804 O O . TRP A 1 354 ? 6.500 3.065 -7.143 1.00 98.25 354 TRP A O 1
ATOM 2814 N N . ALA A 1 355 ? 7.420 4.200 -8.841 1.00 97.75 355 ALA A N 1
ATOM 2815 C CA . ALA A 1 355 ? 7.921 5.295 -8.017 1.00 97.75 355 ALA A CA 1
ATOM 2816 C C . ALA A 1 355 ? 6.775 6.111 -7.394 1.00 97.75 355 ALA A C 1
ATOM 2818 O O . ALA A 1 355 ? 6.846 6.466 -6.216 1.00 97.75 355 ALA A O 1
ATOM 2819 N N . ILE A 1 356 ? 5.686 6.365 -8.121 1.00 97.81 356 ILE A N 1
ATOM 2820 C CA . ILE A 1 356 ? 4.509 7.043 -7.559 1.00 97.81 356 ILE A CA 1
ATOM 2821 C C . ILE A 1 356 ? 3.814 6.150 -6.521 1.00 97.81 356 ILE A C 1
ATOM 2823 O O . ILE A 1 356 ? 3.537 6.604 -5.412 1.00 97.81 356 ILE A O 1
ATOM 2827 N N . GLU A 1 357 ? 3.597 4.867 -6.828 1.00 97.44 357 GLU A N 1
ATOM 2828 C CA . GLU A 1 357 ? 3.011 3.897 -5.892 1.00 97.44 357 GLU A CA 1
ATOM 2829 C C . GLU A 1 357 ? 3.846 3.747 -4.607 1.00 97.44 357 GLU A C 1
ATOM 2831 O O . GLU A 1 357 ? 3.271 3.676 -3.520 1.00 97.44 357 GLU A O 1
ATOM 2836 N N . SER A 1 358 ? 5.181 3.785 -4.690 1.00 95.62 358 SER A N 1
ATOM 2837 C CA . SER A 1 358 ? 6.082 3.728 -3.526 1.00 95.62 358 SER A CA 1
ATOM 2838 C C . SER A 1 358 ? 5.958 4.927 -2.574 1.00 95.62 358 SER A C 1
ATOM 2840 O O . SER A 1 358 ? 6.229 4.806 -1.376 1.00 95.62 358 SER A O 1
ATOM 2842 N N . ASN A 1 359 ? 5.521 6.077 -3.099 1.00 93.88 359 ASN A N 1
ATOM 2843 C CA . ASN A 1 359 ? 5.385 7.338 -2.369 1.00 93.88 359 ASN A CA 1
ATOM 2844 C C . ASN A 1 359 ? 3.972 7.572 -1.818 1.00 93.88 359 ASN A C 1
ATOM 2846 O O . ASN A 1 359 ? 3.726 8.604 -1.185 1.00 93.88 359 ASN A O 1
ATOM 2850 N N . ARG A 1 360 ? 3.033 6.647 -2.053 1.00 93.19 360 ARG A N 1
ATOM 2851 C CA . ARG A 1 360 ? 1.674 6.750 -1.513 1.00 93.19 360 ARG A CA 1
ATOM 2852 C C . ARG A 1 360 ? 1.643 6.465 -0.028 1.00 93.19 360 ARG A C 1
ATOM 2854 O O . ARG A 1 360 ? 2.212 5.478 0.438 1.00 93.19 360 ARG A O 1
ATOM 2861 N N . ARG A 1 361 ? 0.824 7.237 0.683 1.00 92.19 361 ARG A N 1
ATOM 2862 C CA . ARG A 1 361 ? 0.498 6.969 2.087 1.00 92.19 361 ARG A CA 1
ATOM 2863 C C . ARG A 1 361 ? -0.007 5.554 2.324 1.00 92.19 361 ARG A C 1
ATOM 2865 O O . ARG A 1 361 ? 0.488 4.875 3.215 1.00 92.19 361 ARG A O 1
ATOM 2872 N N . THR A 1 362 ? -0.937 5.088 1.491 1.00 91.56 362 THR A N 1
ATOM 2873 C CA . THR A 1 362 ? -1.518 3.746 1.626 1.00 91.56 362 THR A CA 1
ATOM 2874 C C . THR A 1 362 ? -0.508 2.598 1.524 1.00 91.56 362 THR A C 1
ATOM 2876 O O . THR A 1 362 ? -0.824 1.485 1.939 1.00 91.56 362 THR A O 1
ATOM 2879 N N . ASN A 1 363 ? 0.666 2.838 0.936 1.00 93.44 363 ASN A N 1
ATOM 2880 C CA . ASN A 1 363 ? 1.683 1.822 0.698 1.00 93.44 363 ASN A CA 1
ATOM 2881 C C . ASN A 1 363 ? 2.856 1.952 1.681 1.00 93.44 363 ASN A C 1
ATOM 2883 O O . ASN A 1 363 ? 3.837 1.219 1.547 1.00 93.44 363 ASN A O 1
ATOM 2887 N N . ALA A 1 364 ? 2.770 2.843 2.675 1.00 90.25 364 ALA A N 1
ATOM 2888 C CA . ALA A 1 364 ? 3.789 2.981 3.707 1.00 90.25 364 ALA A CA 1
ATOM 2889 C C . ALA A 1 364 ? 4.045 1.640 4.416 1.00 90.25 364 ALA A C 1
ATOM 2891 O O . ALA A 1 364 ? 3.115 0.933 4.803 1.00 90.25 364 ALA A O 1
ATOM 2892 N N . LEU A 1 365 ? 5.324 1.296 4.583 1.00 88.88 365 LEU A N 1
ATOM 2893 C CA . LEU A 1 365 ? 5.800 0.051 5.191 1.00 88.88 365 LEU A CA 1
ATOM 2894 C C . LEU A 1 365 ? 5.338 -1.228 4.467 1.00 88.88 365 LEU A C 1
ATOM 2896 O O . LEU A 1 365 ? 5.238 -2.294 5.076 1.00 88.88 365 LEU A O 1
ATOM 2900 N N . THR A 1 366 ? 5.075 -1.142 3.161 1.00 92.75 366 THR A N 1
ATOM 2901 C CA . THR A 1 366 ? 4.759 -2.299 2.310 1.00 92.75 366 THR A CA 1
ATOM 2902 C C . THR A 1 366 ? 5.861 -2.551 1.274 1.00 92.75 366 THR A C 1
ATOM 2904 O O . THR A 1 366 ? 6.622 -1.635 0.952 1.00 92.75 366 THR A O 1
ATOM 2907 N N . PRO A 1 367 ? 5.946 -3.760 0.682 1.00 92.94 367 PRO A N 1
ATOM 2908 C CA . PRO A 1 367 ? 6.917 -4.041 -0.380 1.00 92.94 367 PRO A CA 1
ATOM 2909 C C . PRO A 1 367 ? 6.789 -3.139 -1.618 1.00 92.94 367 PRO A C 1
ATOM 2911 O O . PRO A 1 367 ? 7.759 -2.992 -2.359 1.00 92.94 367 PRO A O 1
ATOM 2914 N N . ALA A 1 368 ? 5.637 -2.488 -1.828 1.00 93.31 368 ALA A N 1
ATOM 2915 C CA . ALA A 1 368 ? 5.453 -1.516 -2.906 1.00 93.31 368 ALA A CA 1
ATOM 2916 C C . ALA A 1 368 ? 6.424 -0.319 -2.811 1.00 93.31 368 ALA A C 1
ATOM 2918 O O . ALA A 1 368 ? 6.656 0.349 -3.818 1.00 93.31 368 ALA A O 1
ATOM 2919 N N . GLN A 1 369 ? 7.031 -0.078 -1.637 1.00 93.81 369 GLN A N 1
ATOM 2920 C CA . GLN A 1 369 ? 8.045 0.963 -1.429 1.00 93.81 369 GLN A CA 1
ATOM 2921 C C . GLN A 1 369 ? 9.449 0.607 -1.930 1.00 93.81 369 GLN A C 1
ATOM 2923 O O . GLN A 1 369 ? 10.366 1.410 -1.779 1.00 93.81 369 GLN A O 1
ATOM 2928 N N . LEU A 1 370 ? 9.642 -0.580 -2.509 1.00 94.12 370 LEU A N 1
ATOM 2929 C CA . LEU A 1 370 ? 10.959 -1.070 -2.918 1.00 94.12 370 LEU A CA 1
ATOM 2930 C C . LEU A 1 370 ? 11.151 -1.128 -4.446 1.00 94.12 370 LEU A C 1
ATOM 2932 O O . LEU A 1 370 ? 11.762 -2.086 -4.920 1.00 94.12 370 LEU A O 1
ATOM 2936 N N . PRO A 1 371 ? 10.685 -0.152 -5.256 1.00 95.06 371 PRO A N 1
ATOM 2937 C CA . PRO A 1 371 ? 10.774 -0.264 -6.708 1.00 95.06 371 PRO A CA 1
ATOM 2938 C C . PRO A 1 371 ? 12.226 -0.381 -7.186 1.00 95.06 371 PRO A C 1
ATOM 2940 O O . PRO A 1 371 ? 12.508 -1.238 -8.013 1.00 95.06 371 PRO A O 1
ATOM 2943 N N . SER A 1 372 ? 13.163 0.372 -6.594 1.00 95.06 372 SER A N 1
ATOM 2944 C CA . SER A 1 372 ? 14.595 0.297 -6.922 1.00 95.06 372 SER A CA 1
ATOM 2945 C C . SER A 1 372 ? 15.212 -1.081 -6.689 1.00 95.06 372 SER A C 1
ATOM 2947 O O . SER A 1 372 ? 16.128 -1.455 -7.410 1.00 95.06 372 SER A O 1
ATOM 2949 N N . LEU A 1 373 ? 14.723 -1.852 -5.710 1.00 95.81 373 LEU A N 1
ATOM 2950 C CA . LEU A 1 373 ? 15.198 -3.220 -5.491 1.00 95.81 373 LEU A CA 1
ATOM 2951 C C . LEU A 1 373 ? 14.769 -4.125 -6.651 1.00 95.81 373 LEU A C 1
ATOM 2953 O O . LEU A 1 373 ? 15.593 -4.848 -7.203 1.00 95.81 373 LEU A O 1
ATOM 2957 N N . PHE A 1 374 ? 13.492 -4.072 -7.035 1.00 97.25 374 PHE A N 1
ATOM 2958 C CA . PHE A 1 374 ? 12.962 -4.904 -8.117 1.00 97.25 374 PHE A CA 1
ATOM 2959 C C . PHE A 1 374 ? 13.532 -4.515 -9.479 1.00 97.25 374 PHE A C 1
ATOM 2961 O O . PHE A 1 374 ? 13.834 -5.400 -10.273 1.00 97.25 374 PHE A O 1
ATOM 2968 N N . THR A 1 375 ? 13.730 -3.222 -9.743 1.00 96.50 375 THR A N 1
ATOM 2969 C CA . THR A 1 375 ? 14.335 -2.768 -11.000 1.00 96.50 375 THR A CA 1
ATOM 2970 C C . THR A 1 375 ? 15.834 -3.075 -11.056 1.00 96.50 375 THR A C 1
ATOM 2972 O O . THR A 1 375 ? 16.313 -3.462 -12.115 1.00 96.50 375 THR A O 1
ATOM 2975 N N . LEU A 1 376 ? 16.564 -3.020 -9.932 1.00 95.69 376 LEU A N 1
ATOM 2976 C CA . LEU A 1 376 ? 17.968 -3.455 -9.859 1.00 95.69 376 LEU A CA 1
ATOM 2977 C C . LEU A 1 376 ? 18.124 -4.961 -10.088 1.00 95.69 376 LEU A C 1
ATOM 2979 O O . LEU A 1 376 ? 18.962 -5.374 -10.881 1.00 95.69 376 LEU A O 1
ATOM 2983 N N . LEU A 1 377 ? 17.295 -5.785 -9.441 1.00 95.81 377 LEU A N 1
ATOM 2984 C CA . LEU A 1 377 ? 17.272 -7.228 -9.705 1.00 95.81 377 LEU A CA 1
ATOM 2985 C C . LEU A 1 377 ? 16.827 -7.531 -11.146 1.00 95.81 377 LEU A C 1
ATOM 2987 O O . LEU A 1 377 ? 17.320 -8.479 -11.755 1.00 95.81 377 LEU A O 1
ATOM 2991 N N . GLY A 1 378 ? 15.944 -6.699 -11.704 1.00 95.38 378 GLY A N 1
ATOM 2992 C CA . GLY A 1 378 ? 15.527 -6.747 -13.104 1.00 95.38 378 GLY A CA 1
ATOM 2993 C C . GLY A 1 378 ? 16.675 -6.520 -14.090 1.00 95.38 378 GLY A C 1
ATOM 2994 O O . GLY A 1 378 ? 16.703 -7.186 -15.115 1.00 95.38 378 GLY A O 1
ATOM 2995 N N . GLN A 1 379 ? 17.672 -5.685 -13.768 1.00 93.25 379 GLN A N 1
ATOM 2996 C CA . GLN A 1 379 ? 18.862 -5.519 -14.624 1.00 93.25 379 GLN A CA 1
ATOM 2997 C C . GLN A 1 379 ? 19.709 -6.794 -14.735 1.00 93.25 379 GLN A C 1
ATOM 2999 O O . GLN A 1 379 ? 20.433 -6.965 -15.711 1.00 93.25 379 GLN A O 1
ATOM 3004 N N . VAL A 1 380 ? 19.632 -7.680 -13.737 1.00 90.56 380 VAL A N 1
ATOM 3005 C CA . VAL A 1 380 ? 20.409 -8.929 -13.692 1.00 90.56 380 VAL A CA 1
ATOM 3006 C C . VAL A 1 380 ? 19.635 -10.102 -14.295 1.00 90.56 380 VAL A C 1
ATOM 3008 O O . VAL A 1 380 ? 20.232 -10.992 -14.892 1.00 90.56 380 VAL A O 1
ATOM 3011 N N . HIS A 1 381 ? 18.313 -10.131 -14.124 1.00 91.62 381 HIS A N 1
ATOM 3012 C CA . HIS A 1 381 ? 17.483 -11.293 -14.465 1.00 91.62 381 HIS A CA 1
ATOM 3013 C C . HIS A 1 381 ? 16.416 -11.036 -15.540 1.00 91.62 381 HIS A C 1
ATOM 3015 O O . HIS A 1 381 ? 15.708 -11.971 -15.899 1.00 91.62 381 HIS A O 1
ATOM 3021 N N . GLY A 1 382 ? 16.272 -9.803 -16.025 1.00 94.50 382 GLY A N 1
ATOM 3022 C CA . GLY A 1 382 ? 15.149 -9.372 -16.860 1.00 94.50 382 GLY A CA 1
ATOM 3023 C C . GLY A 1 382 ? 13.973 -8.858 -16.024 1.00 94.50 382 GLY A C 1
ATOM 3024 O O . GLY A 1 382 ? 13.595 -9.436 -14.996 1.00 94.50 382 GLY A O 1
ATOM 3025 N N . ILE A 1 383 ? 13.370 -7.743 -16.439 1.00 96.88 383 ILE A N 1
ATOM 3026 C CA . ILE A 1 383 ? 12.246 -7.143 -15.702 1.00 96.88 383 ILE A CA 1
ATOM 3027 C C . ILE A 1 383 ? 10.938 -7.923 -15.895 1.00 96.88 383 ILE A C 1
ATOM 3029 O O . ILE A 1 383 ? 10.075 -7.923 -15.014 1.00 96.88 383 ILE A O 1
ATOM 3033 N N . GLY A 1 384 ? 10.796 -8.655 -16.994 1.00 96.69 384 GLY A N 1
ATOM 3034 C CA . GLY A 1 384 ? 9.720 -9.608 -17.234 1.00 96.69 384 GLY A CA 1
ATOM 3035 C C . GLY A 1 384 ? 9.698 -10.741 -16.209 1.00 96.69 384 GLY A C 1
ATOM 3036 O O . GLY A 1 384 ? 8.622 -11.205 -15.838 1.00 96.69 384 GLY A O 1
ATOM 3037 N N . VAL A 1 385 ? 10.858 -11.118 -15.654 1.00 97.06 385 VAL A N 1
ATOM 3038 C CA . VAL A 1 385 ? 10.934 -12.050 -14.518 1.00 97.06 385 VAL A CA 1
ATOM 3039 C C . VAL A 1 385 ? 10.526 -11.366 -13.215 1.00 97.06 385 VAL A C 1
ATOM 3041 O O . VAL A 1 385 ? 9.783 -11.941 -12.429 1.00 97.06 385 VAL A O 1
ATOM 3044 N N . LEU A 1 386 ? 10.989 -10.145 -12.936 1.00 97.62 386 LEU A N 1
ATOM 3045 C CA . LEU A 1 386 ? 10.802 -9.527 -11.613 1.00 97.62 386 LEU A CA 1
ATOM 3046 C C . LEU A 1 386 ? 9.447 -8.824 -11.432 1.00 97.62 386 LEU A C 1
ATOM 3048 O O . LEU A 1 386 ? 8.926 -8.768 -10.314 1.00 97.62 386 LEU A O 1
ATOM 3052 N N . SER A 1 387 ? 8.853 -8.304 -12.504 1.00 98.00 387 SER A N 1
ATOM 3053 C CA . SER A 1 387 ? 7.598 -7.547 -12.440 1.00 98.00 387 SER A CA 1
ATOM 3054 C C . SER A 1 387 ? 6.393 -8.347 -11.920 1.00 98.00 387 SER A C 1
ATOM 3056 O O . SER A 1 387 ? 5.682 -7.797 -11.074 1.00 98.00 387 SER A O 1
ATOM 3058 N N . PRO A 1 388 ? 6.170 -9.639 -12.256 1.00 98.31 388 PRO A N 1
ATOM 3059 C CA . PRO A 1 388 ? 5.095 -10.414 -11.640 1.00 98.31 388 PRO A CA 1
ATOM 3060 C C . PRO A 1 388 ? 5.227 -10.513 -10.113 1.00 98.31 388 PRO A C 1
ATOM 3062 O O . PRO A 1 388 ? 4.221 -10.407 -9.412 1.00 98.31 388 PRO A O 1
ATOM 3065 N N . LEU A 1 389 ? 6.448 -10.654 -9.575 1.00 97.31 389 LEU A N 1
ATOM 3066 C CA . LEU A 1 389 ? 6.669 -10.691 -8.123 1.00 97.31 389 LEU A CA 1
ATOM 3067 C C . LEU A 1 389 ? 6.321 -9.355 -7.464 1.00 97.31 389 LEU A C 1
ATOM 3069 O O . LEU A 1 389 ? 5.615 -9.344 -6.454 1.00 97.31 389 LEU A O 1
ATOM 3073 N N . TYR A 1 390 ? 6.772 -8.237 -8.045 1.00 98.12 390 TYR A N 1
ATOM 3074 C CA . TYR A 1 390 ? 6.402 -6.906 -7.558 1.00 98.12 390 TYR A CA 1
ATOM 3075 C C . TYR A 1 390 ? 4.877 -6.733 -7.543 1.00 98.12 390 TYR A C 1
ATOM 3077 O O . TYR A 1 390 ? 4.311 -6.309 -6.535 1.00 98.12 390 TYR A O 1
ATOM 3085 N N . TYR A 1 391 ? 4.197 -7.123 -8.624 1.00 98.50 391 TYR A N 1
ATOM 3086 C CA . TYR A 1 391 ? 2.749 -6.976 -8.748 1.00 98.50 391 TYR A CA 1
ATOM 3087 C C . TYR A 1 391 ? 1.950 -7.850 -7.782 1.00 98.50 391 TYR A C 1
ATOM 3089 O O . TYR A 1 391 ? 0.945 -7.375 -7.256 1.00 98.50 391 TYR A O 1
ATOM 3097 N N . ILE A 1 392 ? 2.386 -9.081 -7.487 1.00 97.75 392 ILE A N 1
ATOM 3098 C CA . ILE A 1 392 ? 1.758 -9.908 -6.440 1.00 97.75 392 ILE A CA 1
ATOM 3099 C C . ILE A 1 392 ? 1.871 -9.206 -5.092 1.00 97.75 392 ILE A C 1
ATOM 3101 O O . ILE A 1 392 ? 0.879 -9.074 -4.373 1.00 97.75 392 ILE A O 1
ATOM 3105 N N . LEU A 1 393 ? 3.077 -8.751 -4.745 1.00 97.19 393 LEU A N 1
ATOM 3106 C CA . LEU A 1 393 ? 3.321 -8.110 -3.460 1.00 97.19 393 LEU A CA 1
ATOM 3107 C C . LEU A 1 393 ? 2.502 -6.825 -3.323 1.00 97.19 393 LEU A C 1
ATOM 3109 O O . LEU A 1 393 ? 1.837 -6.654 -2.303 1.00 97.19 393 LEU A O 1
ATOM 3113 N N . HIS A 1 394 ? 2.480 -5.984 -4.364 1.00 97.56 394 HIS A N 1
ATOM 3114 C CA . HIS A 1 394 ? 1.656 -4.773 -4.422 1.00 97.56 394 HIS A CA 1
ATOM 3115 C C . HIS A 1 394 ? 0.165 -5.098 -4.285 1.00 97.56 394 HIS A C 1
ATOM 3117 O O . HIS A 1 394 ? -0.499 -4.553 -3.402 1.00 97.56 394 HIS A O 1
ATOM 3123 N N . TYR A 1 395 ? -0.355 -6.031 -5.088 1.00 97.38 395 TYR A N 1
ATOM 3124 C CA . TYR A 1 395 ? -1.769 -6.407 -5.077 1.00 97.38 395 TYR A CA 1
ATOM 3125 C C . TYR A 1 395 ? -2.218 -6.942 -3.710 1.00 97.38 395 TYR A C 1
ATOM 3127 O O . TYR A 1 395 ? -3.295 -6.593 -3.218 1.00 97.38 395 TYR A O 1
ATOM 3135 N N . VAL A 1 396 ? -1.391 -7.763 -3.058 1.00 96.81 396 VAL A N 1
ATOM 3136 C CA . VAL A 1 396 ? -1.682 -8.318 -1.729 1.00 96.81 396 VAL A CA 1
ATOM 3137 C C . VAL A 1 396 ? -1.606 -7.246 -0.638 1.00 96.81 396 VAL A C 1
ATOM 3139 O O . VAL A 1 396 ? -2.382 -7.299 0.320 1.00 96.81 396 VAL A O 1
ATOM 3142 N N . SER A 1 397 ? -0.693 -6.276 -0.750 1.00 95.19 397 SER A N 1
ATOM 3143 C CA . SER A 1 397 ? -0.511 -5.234 0.267 1.00 95.19 397 SER A CA 1
ATOM 3144 C C . SER A 1 397 ? -1.408 -4.008 0.099 1.00 95.19 397 SER A C 1
ATOM 3146 O O . SER A 1 397 ? -1.596 -3.286 1.076 1.00 95.19 397 SER A O 1
ATOM 3148 N N . SER A 1 398 ? -1.961 -3.775 -1.094 1.00 94.75 398 SER A N 1
ATOM 3149 C CA . SER A 1 398 ? -2.714 -2.563 -1.448 1.00 94.75 398 SER A CA 1
ATOM 3150 C C . SER A 1 398 ? -4.138 -2.870 -1.954 1.00 94.75 398 SER A C 1
ATOM 3152 O O . SER A 1 398 ? -4.488 -2.507 -3.080 1.00 94.75 398 SER A O 1
ATOM 3154 N N . PRO A 1 399 ? -4.987 -3.568 -1.170 1.00 94.75 399 PRO A N 1
ATOM 3155 C CA . PRO A 1 399 ? -6.384 -3.758 -1.543 1.00 94.75 399 PRO A CA 1
ATOM 3156 C C . PRO A 1 399 ? -7.111 -2.416 -1.666 1.00 94.75 399 PRO A C 1
ATOM 3158 O O . PRO A 1 399 ? -6.771 -1.442 -0.989 1.00 94.75 399 PRO A O 1
ATOM 3161 N N . ILE A 1 400 ? -8.174 -2.374 -2.475 1.00 94.31 400 ILE A N 1
ATOM 3162 C CA . ILE A 1 400 ? -8.999 -1.163 -2.639 1.00 94.31 400 ILE A CA 1
ATOM 3163 C C . ILE A 1 400 ? -9.574 -0.655 -1.314 1.00 94.31 400 ILE A C 1
ATOM 3165 O O . ILE A 1 400 ? -9.818 0.540 -1.156 1.00 94.31 400 ILE A O 1
ATOM 3169 N N . GLU A 1 401 ? -9.741 -1.540 -0.329 1.00 91.62 401 GLU A N 1
ATOM 3170 C CA . GLU A 1 401 ? -10.137 -1.126 1.006 1.00 91.62 401 GLU A CA 1
ATOM 3171 C C . GLU A 1 401 ? -9.101 -0.240 1.692 1.00 91.62 401 GLU A C 1
ATOM 3173 O O . GLU A 1 401 ? -9.486 0.463 2.595 1.00 91.62 401 GLU A O 1
ATOM 3178 N N . ASN A 1 402 ? -7.829 -0.166 1.307 1.00 92.12 402 ASN A N 1
ATOM 3179 C CA . ASN A 1 402 ? -6.925 0.795 1.949 1.00 92.12 402 ASN A CA 1
ATOM 3180 C C . ASN A 1 402 ? -7.208 2.250 1.519 1.00 92.12 402 ASN A C 1
ATOM 3182 O O . ASN A 1 402 ? -6.780 3.191 2.182 1.00 92.12 402 ASN A O 1
ATOM 3186 N N . PHE A 1 403 ? -7.997 2.451 0.459 1.00 92.56 403 PHE A N 1
ATOM 3187 C CA . PHE A 1 403 ? -8.342 3.757 -0.112 1.00 92.56 403 PHE A CA 1
ATOM 3188 C C . PHE A 1 403 ? -9.666 4.329 0.441 1.00 92.56 403 PHE A C 1
ATOM 3190 O O . PHE A 1 403 ? -10.345 5.096 -0.243 1.00 92.56 403 PHE A O 1
ATOM 3197 N N . LYS A 1 404 ? -10.072 3.945 1.666 1.00 89.56 404 LYS A N 1
ATOM 3198 C CA . LYS A 1 404 ? -11.346 4.388 2.294 1.00 89.56 404 LYS A CA 1
ATOM 3199 C C . LYS A 1 404 ? -11.390 5.900 2.488 1.00 89.56 404 LYS A C 1
ATOM 3201 O O . LYS A 1 404 ? -12.434 6.513 2.274 1.00 89.56 404 LYS A O 1
ATOM 3206 N N . ALA A 1 405 ? -10.266 6.469 2.920 1.00 90.88 405 ALA A N 1
ATOM 3207 C CA . ALA A 1 405 ? -10.117 7.891 3.179 1.00 90.88 405 ALA A CA 1
ATOM 3208 C C . ALA A 1 405 ? -9.498 8.605 1.969 1.00 90.88 405 ALA A C 1
ATOM 3210 O O . ALA A 1 405 ? -8.645 8.053 1.267 1.00 90.88 405 ALA A O 1
ATOM 3211 N N . THR A 1 406 ? -9.931 9.838 1.704 1.00 89.62 406 THR A N 1
ATOM 3212 C CA . THR A 1 406 ? -9.535 10.595 0.501 1.00 89.62 406 THR A CA 1
ATOM 3213 C C . THR A 1 406 ? -8.035 10.841 0.370 1.00 89.62 406 THR A C 1
ATOM 3215 O O . THR A 1 406 ? -7.518 10.976 -0.737 1.00 89.62 406 THR A O 1
ATOM 3218 N N . ASP A 1 407 ? -7.358 10.935 1.503 1.00 91.81 407 ASP A N 1
ATOM 3219 C CA . ASP A 1 407 ? -5.940 11.217 1.672 1.00 91.81 407 ASP A CA 1
ATOM 3220 C C . ASP A 1 407 ? -5.057 9.970 1.555 1.00 91.81 407 ASP A C 1
ATOM 3222 O O . ASP A 1 407 ? -3.862 10.103 1.312 1.00 91.81 407 ASP A O 1
ATOM 3226 N N . MET A 1 408 ? -5.612 8.758 1.642 1.00 93.00 408 MET A N 1
ATOM 3227 C CA . MET A 1 408 ? -4.818 7.523 1.542 1.00 93.00 408 MET A CA 1
ATOM 3228 C C . MET A 1 408 ? -4.171 7.336 0.167 1.00 93.00 408 MET A C 1
ATOM 3230 O O . MET A 1 408 ? -3.114 6.711 0.055 1.00 93.00 408 MET A O 1
ATOM 3234 N N . ARG A 1 409 ? -4.762 7.921 -0.885 1.00 93.69 409 ARG A N 1
ATOM 3235 C CA . ARG A 1 409 ? -4.174 7.912 -2.232 1.00 93.69 409 ARG A CA 1
ATOM 3236 C C . ARG A 1 409 ? -3.066 8.946 -2.433 1.00 93.69 409 ARG A C 1
ATOM 3238 O O . ARG A 1 409 ? -2.333 8.822 -3.411 1.00 93.69 409 ARG A O 1
ATOM 3245 N N . LEU A 1 410 ? -2.973 9.939 -1.548 1.00 95.12 410 LEU A N 1
ATOM 3246 C CA . LEU A 1 410 ? -2.068 11.074 -1.671 1.00 95.12 410 LEU A CA 1
ATOM 3247 C C . LEU A 1 410 ? -0.609 10.607 -1.603 1.00 95.12 410 LEU A C 1
ATOM 3249 O O . LEU A 1 410 ? -0.250 9.748 -0.787 1.00 95.12 410 LEU A O 1
ATOM 3253 N N . THR A 1 411 ? 0.227 11.183 -2.457 1.00 95.44 411 THR A N 1
ATOM 3254 C CA . THR A 1 411 ? 1.682 11.025 -2.410 1.00 95.44 411 THR A CA 1
ATOM 3255 C C . THR A 1 411 ? 2.358 12.223 -1.755 1.00 95.44 411 THR A C 1
ATOM 3257 O O . THR A 1 411 ? 1.805 13.322 -1.685 1.00 95.44 411 THR A O 1
ATOM 3260 N N . ARG A 1 412 ? 3.600 12.035 -1.294 1.00 94.06 412 ARG A N 1
ATOM 3261 C CA . ARG A 1 412 ? 4.433 13.163 -0.853 1.00 94.06 412 ARG A CA 1
ATOM 3262 C C . ARG A 1 412 ? 4.793 14.033 -2.058 1.00 94.06 412 ARG A C 1
ATOM 3264 O O . ARG A 1 412 ? 5.432 13.568 -3.009 1.00 94.06 412 ARG A O 1
ATOM 3271 N N . MET A 1 413 ? 4.353 15.290 -2.026 1.00 95.31 413 MET A N 1
ATOM 3272 C CA . MET A 1 413 ? 4.439 16.213 -3.161 1.00 95.31 413 MET A CA 1
ATOM 3273 C C . MET A 1 413 ? 5.881 16.461 -3.609 1.00 95.31 413 MET A C 1
ATOM 3275 O O . MET A 1 413 ? 6.185 16.377 -4.796 1.00 95.31 413 MET A O 1
ATOM 3279 N N . ASN A 1 414 ? 6.780 16.714 -2.659 1.00 95.56 414 ASN A N 1
ATOM 3280 C CA . ASN A 1 414 ? 8.188 16.993 -2.925 1.00 95.56 414 ASN A CA 1
ATOM 3281 C C . ASN A 1 414 ? 8.903 15.848 -3.661 1.00 95.56 414 ASN A C 1
ATOM 3283 O O . ASN A 1 414 ? 9.659 16.099 -4.595 1.00 95.56 414 ASN A O 1
ATOM 3287 N N . TYR A 1 415 ? 8.612 14.592 -3.309 1.00 96.00 415 TYR A N 1
ATOM 3288 C CA . TYR A 1 415 ? 9.108 13.430 -4.051 1.00 96.00 415 TYR A CA 1
ATOM 3289 C C . TYR A 1 415 ? 8.444 13.310 -5.422 1.00 96.00 415 TYR A C 1
ATOM 3291 O O . TYR A 1 415 ? 9.130 13.103 -6.416 1.00 96.00 415 TYR A O 1
ATOM 3299 N N . THR A 1 416 ? 7.123 13.488 -5.492 1.00 96.50 416 THR A N 1
ATOM 3300 C CA . THR A 1 416 ? 6.348 13.340 -6.738 1.00 96.50 416 THR A CA 1
ATOM 3301 C C . THR A 1 416 ? 6.807 14.320 -7.823 1.00 96.50 416 THR A C 1
ATOM 3303 O O . THR A 1 416 ? 6.917 13.935 -8.985 1.00 96.50 416 THR A O 1
ATOM 3306 N N . LEU A 1 417 ? 7.143 15.557 -7.441 1.00 96.88 417 LEU A N 1
ATOM 3307 C CA . LEU A 1 417 ? 7.729 16.569 -8.329 1.00 96.88 417 LEU A CA 1
ATOM 3308 C C . LEU A 1 417 ? 9.127 16.180 -8.836 1.00 96.88 417 LEU A C 1
ATOM 3310 O O . LEU A 1 417 ? 9.487 16.519 -9.961 1.00 96.88 417 LEU A O 1
ATOM 3314 N N . GLY A 1 418 ? 9.903 15.451 -8.030 1.00 96.94 418 GLY A N 1
ATOM 3315 C CA . GLY A 1 418 ? 11.250 14.998 -8.379 1.00 96.94 418 GLY A CA 1
ATOM 3316 C C . GLY A 1 418 ? 11.296 13.805 -9.339 1.00 96.94 418 GLY A C 1
ATOM 3317 O O . GLY A 1 418 ? 12.322 13.612 -9.988 1.00 96.94 418 GLY A O 1
ATOM 3318 N N . ILE A 1 419 ? 10.209 13.031 -9.475 1.00 97.75 419 ILE A N 1
ATOM 3319 C CA . ILE A 1 419 ? 10.195 11.787 -10.269 1.00 97.75 419 ILE A CA 1
ATOM 3320 C C . ILE A 1 419 ? 10.502 12.056 -11.744 1.00 97.75 419 ILE A C 1
ATOM 3322 O O . ILE A 1 419 ? 11.425 11.454 -12.286 1.00 97.75 419 ILE A O 1
ATOM 3326 N N . LEU A 1 420 ? 9.762 12.950 -12.412 1.00 98.12 420 LEU A N 1
ATOM 3327 C CA . LEU A 1 420 ? 9.956 13.179 -13.850 1.00 98.12 420 LEU A CA 1
ATOM 3328 C C . LEU A 1 420 ? 11.364 13.722 -14.172 1.00 98.12 420 LEU A C 1
ATOM 3330 O O . LEU A 1 420 ? 12.020 13.139 -15.037 1.00 98.12 420 LEU A O 1
ATOM 3334 N N . PRO A 1 421 ? 11.887 14.761 -13.489 1.00 98.12 421 PRO A N 1
ATOM 3335 C CA . PRO A 1 421 ? 13.255 15.215 -13.732 1.00 98.12 421 PRO A CA 1
ATOM 3336 C C . PRO A 1 421 ? 14.307 14.139 -13.429 1.00 98.12 421 PRO A C 1
ATOM 3338 O O . PRO A 1 421 ? 15.255 13.995 -14.198 1.00 98.12 421 PRO A O 1
ATOM 3341 N N . ALA A 1 422 ? 14.136 13.342 -12.364 1.00 98.00 422 ALA A N 1
ATOM 3342 C CA . ALA A 1 422 ? 15.041 12.231 -12.065 1.00 98.00 422 ALA A CA 1
ATOM 3343 C C . ALA A 1 422 ? 15.030 11.176 -13.181 1.00 98.00 422 ALA A C 1
ATOM 3345 O O . ALA A 1 422 ? 16.097 10.762 -13.635 1.00 98.00 422 ALA A O 1
ATOM 3346 N N . MET A 1 423 ? 13.849 10.792 -13.676 1.00 98.12 423 MET A N 1
ATOM 3347 C CA . MET A 1 423 ? 13.699 9.886 -14.821 1.00 98.12 423 MET A CA 1
ATOM 3348 C C . MET A 1 423 ? 14.391 10.440 -16.071 1.00 98.12 423 MET A C 1
ATOM 3350 O O . MET A 1 423 ? 15.122 9.719 -16.743 1.00 98.12 423 MET A O 1
ATOM 3354 N N . ILE A 1 424 ? 14.209 11.725 -16.383 1.00 98.44 424 ILE A N 1
ATOM 3355 C CA . ILE A 1 424 ? 14.860 12.350 -17.542 1.00 98.44 424 ILE A CA 1
ATOM 3356 C C . ILE A 1 424 ? 16.386 12.277 -17.404 1.00 98.44 424 ILE A C 1
ATOM 3358 O O . ILE A 1 424 ? 17.059 11.779 -18.305 1.00 98.44 424 ILE A O 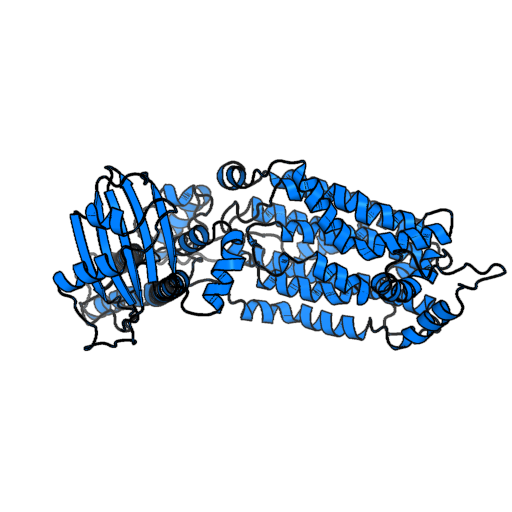1
ATOM 3362 N N . LEU A 1 425 ? 16.925 12.725 -16.267 1.00 98.19 425 LEU A N 1
ATOM 3363 C CA . LEU A 1 425 ? 18.367 12.850 -16.043 1.00 98.19 425 LEU A CA 1
ATOM 3364 C C . LEU A 1 425 ? 19.090 11.507 -15.937 1.00 98.19 425 LEU A C 1
ATOM 3366 O O . LEU A 1 425 ? 20.215 11.381 -16.412 1.00 98.19 425 LEU A O 1
ATOM 3370 N N . THR A 1 426 ? 18.468 10.520 -15.294 1.00 97.62 426 THR A N 1
ATOM 3371 C CA . THR A 1 426 ? 19.162 9.292 -14.873 1.00 97.62 426 THR A CA 1
ATOM 3372 C C . THR A 1 426 ? 18.723 8.039 -15.614 1.00 97.62 426 THR A C 1
ATOM 3374 O O . THR A 1 426 ? 19.450 7.049 -15.602 1.00 97.62 426 THR A O 1
ATOM 3377 N N . TYR A 1 427 ? 17.573 8.084 -16.289 1.00 98.31 427 TYR A N 1
ATOM 3378 C CA . TYR A 1 427 ? 17.071 6.979 -17.095 1.00 98.31 427 TYR A CA 1
ATOM 3379 C C . TYR A 1 427 ? 17.102 7.324 -18.581 1.00 98.31 427 TYR A C 1
ATOM 3381 O O . TYR A 1 427 ? 17.902 6.751 -19.315 1.00 98.31 427 TYR A O 1
ATOM 3389 N N . TYR A 1 428 ? 16.293 8.293 -19.023 1.00 98.44 428 TYR A N 1
ATOM 3390 C CA . TYR A 1 428 ? 16.100 8.564 -20.450 1.00 98.44 428 TYR A CA 1
ATOM 3391 C C . TYR A 1 428 ? 17.344 9.147 -21.128 1.00 98.44 428 TYR A C 1
ATOM 3393 O O . TYR A 1 428 ? 17.710 8.668 -22.197 1.00 98.44 428 TYR A O 1
ATOM 3401 N N . ILE A 1 429 ? 18.027 10.135 -20.536 1.00 98.25 429 ILE A N 1
ATOM 3402 C CA . ILE A 1 429 ? 19.248 10.701 -21.138 1.00 98.25 429 ILE A CA 1
ATOM 3403 C C . ILE A 1 429 ? 20.342 9.627 -21.298 1.00 98.25 429 ILE A C 1
ATOM 3405 O O . ILE A 1 429 ? 20.798 9.441 -22.428 1.00 98.25 429 ILE A O 1
ATOM 3409 N N . PRO A 1 430 ? 20.738 8.872 -20.249 1.00 98.12 430 PRO A N 1
ATOM 3410 C CA . PRO A 1 430 ? 21.729 7.805 -20.397 1.00 98.12 430 PRO A CA 1
ATOM 3411 C C . PRO A 1 430 ? 21.289 6.705 -21.365 1.00 98.12 430 PRO A C 1
ATOM 3413 O O . PRO A 1 430 ? 22.100 6.230 -22.156 1.00 98.12 430 PRO A O 1
ATOM 3416 N N . PHE A 1 431 ? 20.004 6.342 -21.352 1.00 97.75 431 PHE A N 1
ATOM 3417 C CA . PHE A 1 431 ? 19.425 5.367 -22.272 1.00 97.75 431 PHE A CA 1
ATOM 3418 C C . PHE A 1 431 ? 19.563 5.797 -23.740 1.00 97.75 431 PHE A C 1
ATOM 3420 O O . PHE A 1 431 ? 20.134 5.077 -24.558 1.00 97.75 431 PHE A O 1
ATOM 3427 N N . TYR A 1 432 ? 19.082 6.987 -24.098 1.00 97.50 432 TYR A N 1
ATOM 3428 C CA . TYR A 1 432 ? 19.190 7.460 -25.476 1.00 97.50 432 TYR A CA 1
ATOM 3429 C C . TYR A 1 432 ? 20.652 7.690 -25.873 1.00 97.50 432 TYR A C 1
ATOM 3431 O O . TYR A 1 432 ? 21.039 7.387 -27.003 1.00 97.50 432 TYR A O 1
ATOM 3439 N N . ALA A 1 433 ? 21.496 8.140 -24.943 1.00 97.56 433 ALA A N 1
ATOM 3440 C CA . ALA A 1 433 ? 22.922 8.283 -25.189 1.00 97.56 433 ALA A CA 1
ATOM 3441 C C . ALA A 1 433 ? 23.602 6.926 -25.453 1.00 97.56 433 ALA A C 1
ATOM 3443 O O . ALA A 1 433 ? 24.366 6.818 -26.411 1.00 97.56 433 ALA A O 1
ATOM 3444 N N . MET A 1 434 ? 23.284 5.857 -24.715 1.00 95.94 434 MET A N 1
ATOM 3445 C CA . MET A 1 434 ? 23.883 4.540 -24.982 1.00 95.94 434 MET A CA 1
ATOM 3446 C C . MET A 1 434 ? 23.513 3.972 -26.357 1.00 95.94 434 MET A C 1
ATOM 3448 O O . MET A 1 434 ? 24.274 3.192 -26.917 1.00 95.94 434 MET A O 1
ATOM 3452 N N . ILE A 1 435 ? 22.392 4.393 -26.948 1.00 94.56 435 ILE A N 1
ATOM 3453 C CA . ILE A 1 435 ? 21.983 3.936 -28.283 1.00 94.56 435 ILE A CA 1
ATOM 3454 C C . ILE A 1 435 ? 22.509 4.844 -29.400 1.00 94.56 435 ILE A C 1
ATOM 3456 O O . ILE A 1 435 ? 22.941 4.359 -30.449 1.00 94.56 435 ILE A O 1
ATOM 3460 N N . PHE A 1 436 ? 22.450 6.162 -29.206 1.00 94.38 436 PHE A N 1
ATOM 3461 C CA . PHE A 1 436 ? 22.634 7.140 -30.281 1.00 94.38 436 PHE A CA 1
ATOM 3462 C C . PHE A 1 436 ? 23.926 7.954 -30.177 1.00 94.38 436 PHE A C 1
ATOM 3464 O O . PHE A 1 436 ? 24.193 8.759 -31.069 1.00 94.38 436 PHE A O 1
ATOM 3471 N N . TRP A 1 437 ? 24.765 7.742 -29.153 1.00 95.44 437 TRP A N 1
ATOM 3472 C CA . TRP A 1 437 ? 26.047 8.444 -29.069 1.00 95.44 437 TRP A CA 1
ATOM 3473 C C . TRP A 1 437 ? 26.910 8.164 -30.315 1.00 95.44 437 TRP A C 1
ATOM 3475 O O . TRP A 1 437 ? 26.977 7.014 -30.754 1.00 95.44 437 TRP A O 1
ATOM 3485 N N . PRO A 1 438 ? 27.592 9.160 -30.909 1.00 91.88 438 PRO A N 1
ATOM 3486 C CA . PRO A 1 438 ? 28.284 8.964 -32.188 1.00 91.88 438 PRO A CA 1
ATOM 3487 C C . PRO A 1 438 ? 29.406 7.917 -32.134 1.00 91.88 438 PRO A C 1
ATOM 3489 O O . PRO A 1 438 ? 29.635 7.194 -33.098 1.00 91.88 438 PRO A O 1
ATOM 3492 N N . ILE A 1 439 ? 30.085 7.817 -30.989 1.00 90.69 439 ILE A N 1
ATOM 3493 C CA . ILE A 1 439 ? 31.289 6.998 -30.808 1.00 90.69 439 ILE A CA 1
ATOM 3494 C C . ILE A 1 439 ? 30.936 5.676 -30.097 1.00 90.69 439 ILE A C 1
ATOM 3496 O O . ILE A 1 439 ? 30.389 5.740 -28.992 1.00 90.69 439 ILE A O 1
ATOM 3500 N N . PRO A 1 440 ? 31.311 4.490 -30.625 1.00 88.44 440 PRO A N 1
ATOM 3501 C CA . PRO A 1 440 ? 31.007 3.196 -29.997 1.00 88.44 440 PRO A CA 1
ATOM 3502 C C . PRO A 1 440 ? 31.492 3.062 -28.547 1.00 88.44 440 PRO A C 1
ATOM 3504 O O . PRO A 1 440 ? 30.737 2.643 -27.674 1.00 88.44 440 PRO A O 1
ATOM 3507 N N . LEU A 1 441 ? 32.720 3.499 -28.245 1.00 89.94 441 LEU A N 1
ATOM 3508 C CA . LEU A 1 441 ? 33.231 3.512 -26.868 1.00 89.94 441 LEU A CA 1
ATOM 3509 C C . LEU A 1 441 ? 32.441 4.448 -25.943 1.00 89.94 441 LEU A C 1
ATOM 3511 O O . LEU A 1 441 ? 32.325 4.172 -24.751 1.00 89.94 441 LEU A O 1
ATOM 3515 N N . GLY A 1 442 ? 31.900 5.546 -26.478 1.00 93.62 442 GLY A N 1
ATOM 3516 C CA . GLY A 1 442 ? 31.040 6.456 -25.723 1.00 93.62 442 GLY A CA 1
ATOM 3517 C C . GLY A 1 442 ? 29.677 5.835 -25.425 1.00 93.62 442 GLY A C 1
ATOM 3518 O O . GLY A 1 442 ? 29.193 5.951 -24.304 1.00 93.62 442 GLY A O 1
ATOM 3519 N N . ARG A 1 443 ? 29.101 5.091 -26.377 1.00 94.50 443 ARG A N 1
ATOM 3520 C CA . ARG A 1 443 ? 27.879 4.307 -26.149 1.00 94.50 443 ARG A CA 1
ATOM 3521 C C . ARG A 1 443 ? 28.049 3.285 -25.023 1.00 94.50 443 ARG A C 1
ATOM 3523 O O . ARG A 1 443 ? 27.192 3.191 -24.152 1.00 94.50 443 ARG A O 1
ATOM 3530 N N . GLN A 1 444 ? 29.187 2.586 -24.989 1.00 94.94 444 GLN A N 1
ATOM 3531 C CA . GLN A 1 444 ? 29.518 1.665 -23.895 1.00 94.94 444 GLN A CA 1
ATOM 3532 C C . GLN A 1 444 ? 29.641 2.389 -22.546 1.00 94.94 444 GLN A C 1
ATOM 3534 O O . GLN A 1 444 ? 29.118 1.902 -21.550 1.00 94.94 444 GLN A O 1
ATOM 3539 N N . SER A 1 445 ? 30.278 3.565 -22.496 1.00 95.88 445 SER A N 1
ATOM 3540 C CA . SER A 1 445 ? 30.324 4.378 -21.269 1.00 95.88 445 SER A CA 1
ATOM 3541 C C . SER A 1 445 ? 28.921 4.738 -20.769 1.00 95.88 445 SER A C 1
ATOM 3543 O O . SER A 1 445 ? 28.631 4.589 -19.586 1.00 95.88 445 SER A O 1
ATOM 3545 N N . TRP A 1 446 ? 28.031 5.168 -21.667 1.00 97.25 446 TRP A N 1
ATOM 3546 C CA . TRP A 1 446 ? 26.644 5.470 -21.316 1.00 97.25 446 TRP A CA 1
ATOM 3547 C C . TRP A 1 446 ? 25.854 4.236 -20.882 1.00 97.25 446 TRP A C 1
ATOM 3549 O O . TRP A 1 446 ? 25.025 4.357 -19.987 1.00 97.25 446 TRP A O 1
ATOM 3559 N N . LEU A 1 447 ? 26.144 3.056 -21.439 1.00 96.62 447 LEU A N 1
ATOM 3560 C CA . LEU A 1 447 ? 25.566 1.798 -20.970 1.00 96.62 447 LEU A CA 1
ATOM 3561 C C . LEU A 1 447 ? 25.956 1.525 -19.511 1.00 96.62 447 LEU A C 1
ATOM 3563 O O . LEU A 1 447 ? 25.077 1.235 -18.707 1.00 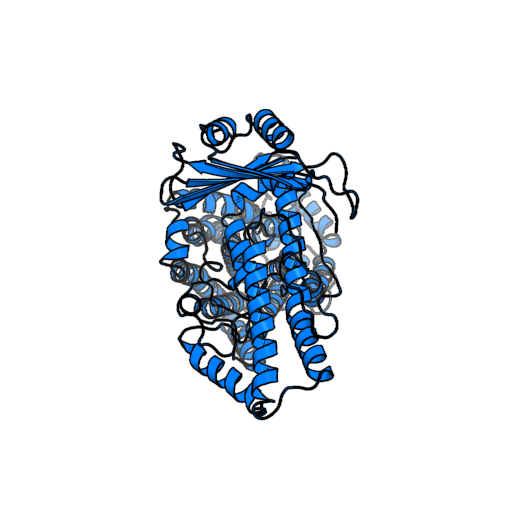96.62 447 LEU A O 1
ATOM 3567 N N . PHE A 1 448 ? 27.230 1.689 -19.131 1.00 96.50 448 PHE A N 1
ATOM 3568 C CA . PHE A 1 448 ? 27.629 1.595 -17.719 1.00 96.50 448 PHE A CA 1
ATOM 3569 C C . PHE A 1 448 ? 26.871 2.611 -16.852 1.00 96.50 448 PHE A C 1
ATOM 3571 O O . PHE A 1 448 ? 26.346 2.257 -15.800 1.00 96.50 448 PHE A O 1
ATOM 3578 N N . VAL A 1 449 ? 26.741 3.867 -17.284 1.00 96.44 449 VAL A N 1
ATOM 3579 C CA . VAL A 1 449 ? 25.946 4.857 -16.532 1.00 96.44 449 VAL A CA 1
ATOM 3580 C C . VAL A 1 449 ? 24.493 4.392 -16.372 1.00 96.44 449 VAL A C 1
ATOM 3582 O O . VAL A 1 449 ? 23.960 4.443 -15.261 1.00 96.44 449 VAL A O 1
ATOM 3585 N N . TRP A 1 450 ? 23.879 3.907 -17.454 1.00 97.06 450 TRP A N 1
ATOM 3586 C CA . TRP A 1 450 ? 22.486 3.471 -17.484 1.00 97.06 450 TRP A CA 1
ATOM 3587 C C . TRP A 1 450 ? 22.231 2.219 -16.641 1.00 97.06 450 TRP A C 1
ATOM 3589 O O . TRP A 1 450 ? 21.202 2.165 -15.982 1.00 97.06 450 TRP A O 1
ATOM 3599 N N . GLN A 1 451 ? 23.154 1.255 -16.561 1.00 94.88 451 GLN A N 1
ATOM 3600 C CA . GLN A 1 451 ? 22.955 0.036 -15.756 1.00 94.88 451 GLN A CA 1
ATOM 3601 C C . GLN A 1 451 ? 22.586 0.319 -14.293 1.00 94.88 451 GLN A C 1
ATOM 3603 O O . GLN A 1 451 ? 21.821 -0.410 -13.664 1.00 94.88 451 GLN A O 1
ATOM 3608 N N . MET A 1 452 ? 23.099 1.425 -13.761 1.00 94.56 452 MET A N 1
ATOM 3609 C CA . MET A 1 452 ? 22.878 1.858 -12.386 1.00 94.56 452 MET A CA 1
ATOM 3610 C C . MET A 1 452 ? 21.649 2.774 -12.223 1.00 94.56 452 MET A C 1
ATOM 3612 O O . MET A 1 452 ? 21.424 3.296 -11.126 1.00 94.56 452 MET A O 1
ATOM 3616 N N . PHE A 1 453 ? 20.813 2.942 -13.261 1.00 96.62 453 PHE A N 1
ATOM 3617 C CA . PHE A 1 453 ? 19.606 3.779 -13.208 1.00 96.62 453 PHE A CA 1
ATOM 3618 C C . PHE A 1 453 ? 18.709 3.504 -11.985 1.00 96.62 453 PHE A C 1
ATOM 3620 O O . PHE A 1 453 ? 18.201 4.479 -11.429 1.00 96.62 453 PHE A O 1
ATOM 3627 N N . PRO A 1 454 ? 18.510 2.254 -11.494 1.00 96.50 454 PRO A N 1
ATOM 3628 C CA . PRO A 1 454 ? 17.640 2.003 -10.340 1.00 96.50 454 PRO A CA 1
ATOM 3629 C C . PRO A 1 454 ? 18.072 2.757 -9.080 1.00 96.50 454 PRO A C 1
ATOM 3631 O O . PRO A 1 454 ? 17.236 3.206 -8.287 1.00 96.50 454 PRO A O 1
ATOM 3634 N N . ILE A 1 455 ? 19.388 2.898 -8.913 1.00 95.88 455 ILE A N 1
ATOM 3635 C CA . ILE A 1 455 ? 20.028 3.583 -7.792 1.00 95.88 455 ILE A CA 1
ATOM 3636 C C . ILE A 1 455 ? 20.060 5.088 -8.064 1.00 95.88 455 ILE A C 1
ATOM 3638 O O . ILE A 1 455 ? 19.715 5.873 -7.180 1.00 95.88 455 ILE A O 1
ATOM 3642 N N . TRP A 1 456 ? 20.399 5.497 -9.290 1.00 96.38 456 TRP A N 1
ATOM 3643 C CA . TRP A 1 456 ? 20.421 6.911 -9.665 1.00 96.38 456 TRP A CA 1
ATOM 3644 C C . TRP A 1 456 ? 19.053 7.575 -9.539 1.00 96.38 456 TRP A C 1
ATOM 3646 O O . TRP A 1 456 ? 18.973 8.654 -8.962 1.00 96.38 456 TRP A O 1
ATOM 3656 N N . ILE A 1 457 ? 17.969 6.919 -9.962 1.00 96.56 457 ILE A N 1
ATOM 3657 C CA . ILE A 1 457 ? 16.609 7.446 -9.787 1.00 96.56 457 ILE A CA 1
ATOM 3658 C C . ILE A 1 457 ? 16.317 7.693 -8.306 1.00 96.56 457 ILE A C 1
ATOM 3660 O O . ILE A 1 457 ? 15.808 8.759 -7.959 1.00 96.56 457 ILE A O 1
ATOM 3664 N N . ALA A 1 458 ? 16.647 6.744 -7.424 1.00 95.56 458 ALA A N 1
ATOM 3665 C CA . ALA A 1 458 ? 16.393 6.879 -5.991 1.00 95.56 458 ALA A CA 1
ATOM 3666 C C . ALA A 1 458 ? 17.184 8.045 -5.381 1.00 95.56 458 ALA A C 1
ATOM 3668 O O . ALA A 1 458 ? 16.606 8.896 -4.703 1.00 95.56 458 ALA A O 1
ATOM 3669 N N . ILE A 1 459 ? 18.488 8.116 -5.665 1.00 97.00 459 ILE A N 1
ATOM 3670 C CA . ILE A 1 459 ? 19.376 9.170 -5.160 1.00 97.00 459 ILE A CA 1
ATOM 3671 C C . ILE A 1 459 ? 18.948 10.536 -5.701 1.00 97.00 459 ILE A C 1
ATOM 3673 O O . ILE A 1 459 ? 18.775 11.478 -4.931 1.00 97.00 459 ILE A O 1
ATOM 3677 N N . THR A 1 460 ? 18.732 10.660 -7.009 1.00 97.38 460 THR A N 1
ATOM 3678 C CA . THR A 1 460 ? 18.368 11.932 -7.636 1.00 97.38 460 THR A CA 1
ATOM 3679 C C . THR A 1 460 ? 16.982 12.393 -7.204 1.00 97.38 460 THR A C 1
ATOM 3681 O O . THR A 1 460 ? 16.823 13.570 -6.901 1.00 97.38 460 THR A O 1
ATOM 3684 N N . THR A 1 461 ? 15.995 11.498 -7.082 1.00 96.56 461 THR A N 1
ATOM 3685 C CA . THR A 1 461 ? 14.670 11.872 -6.554 1.00 96.56 461 THR A CA 1
ATOM 3686 C C . THR A 1 461 ? 14.778 12.357 -5.109 1.00 96.56 461 THR A C 1
ATOM 3688 O O . THR A 1 461 ? 14.181 13.375 -4.769 1.00 96.56 461 THR A O 1
ATOM 3691 N N . PHE A 1 462 ? 15.576 11.688 -4.268 1.00 95.62 462 PHE A N 1
ATOM 3692 C CA . PHE A 1 462 ? 15.842 12.136 -2.900 1.00 95.62 462 PHE A CA 1
ATOM 3693 C C . PHE A 1 462 ? 16.487 13.528 -2.874 1.00 95.62 462 PHE A C 1
ATOM 3695 O O . PHE A 1 462 ? 15.996 14.410 -2.173 1.00 95.62 462 PHE A O 1
ATOM 3702 N N . ILE A 1 463 ? 17.531 13.760 -3.676 1.00 97.31 463 ILE A N 1
ATOM 3703 C CA . ILE A 1 463 ? 18.208 15.063 -3.767 1.00 97.31 463 ILE A CA 1
ATOM 3704 C C . ILE A 1 463 ? 17.226 16.150 -4.218 1.00 97.31 463 ILE A C 1
ATOM 3706 O O . ILE A 1 463 ? 17.100 17.168 -3.540 1.00 97.31 463 ILE A O 1
ATOM 3710 N N . LEU A 1 464 ? 16.493 15.917 -5.311 1.00 96.44 464 LEU A N 1
ATOM 3711 C CA . LEU A 1 464 ? 15.514 16.862 -5.851 1.00 96.44 464 LEU A CA 1
ATOM 3712 C C . LEU A 1 464 ? 14.356 17.123 -4.884 1.00 96.44 464 LEU A C 1
ATOM 3714 O O . LEU A 1 464 ? 13.843 18.238 -4.846 1.00 96.44 464 LEU A O 1
ATOM 3718 N N . SER A 1 465 ? 13.971 16.141 -4.064 1.00 95.81 465 SER A N 1
ATOM 3719 C CA . SER A 1 465 ? 12.911 16.322 -3.067 1.00 95.81 465 SER A CA 1
ATOM 3720 C C . SER A 1 465 ? 13.249 17.384 -2.015 1.00 95.81 465 SER A C 1
ATOM 3722 O O . SER A 1 465 ? 12.335 17.952 -1.427 1.00 95.81 465 SER A O 1
ATOM 3724 N N . ASN A 1 466 ? 14.534 17.704 -1.813 1.00 95.06 466 ASN A N 1
ATOM 3725 C CA . ASN A 1 466 ? 14.960 18.774 -0.905 1.00 95.06 466 ASN A CA 1
ATOM 3726 C C . ASN A 1 466 ? 14.748 20.180 -1.491 1.00 95.06 466 ASN A C 1
ATOM 3728 O O . ASN A 1 466 ? 14.766 21.154 -0.745 1.00 95.06 466 ASN A O 1
ATOM 3732 N N . ALA A 1 467 ? 14.535 20.303 -2.807 1.00 94.25 467 ALA A N 1
ATOM 3733 C CA . ALA A 1 467 ? 14.244 21.582 -3.457 1.00 94.25 467 ALA A CA 1
ATOM 3734 C C . ALA A 1 467 ? 12.775 22.019 -3.293 1.00 94.25 467 ALA A C 1
ATOM 3736 O O . ALA A 1 467 ? 12.429 23.153 -3.618 1.00 94.25 467 ALA A O 1
ATOM 3737 N N . PHE A 1 468 ? 11.907 21.132 -2.794 1.00 92.25 468 PHE A N 1
ATOM 3738 C CA . PHE A 1 468 ? 10.474 21.371 -2.651 1.00 92.25 468 PHE A CA 1
ATOM 3739 C C . PHE A 1 468 ? 10.021 21.131 -1.209 1.00 92.25 468 PHE A C 1
ATOM 3741 O O . PHE A 1 468 ? 10.483 20.211 -0.537 1.00 92.25 468 PHE A O 1
ATOM 3748 N N . SER A 1 469 ? 9.067 21.928 -0.732 1.00 92.12 469 SER A N 1
ATOM 3749 C CA . SER A 1 469 ? 8.500 21.751 0.607 1.00 92.12 469 SER A CA 1
ATOM 3750 C C . SER A 1 469 ? 7.635 20.493 0.694 1.00 92.12 469 SER A C 1
ATOM 3752 O O . SER A 1 469 ? 6.840 20.207 -0.205 1.00 92.12 469 SER A O 1
ATOM 3754 N N . ASP A 1 470 ? 7.741 19.764 1.806 1.00 92.19 470 ASP A N 1
ATOM 3755 C CA . ASP A 1 470 ? 6.806 18.685 2.117 1.00 92.19 470 ASP A CA 1
ATOM 3756 C C . ASP A 1 470 ? 5.487 19.262 2.650 1.00 92.19 470 ASP A C 1
ATOM 3758 O O . ASP A 1 470 ? 5.416 19.788 3.760 1.00 92.19 470 ASP A O 1
ATOM 3762 N N . THR A 1 471 ? 4.432 19.165 1.843 1.00 94.25 471 THR A N 1
ATOM 3763 C CA . THR A 1 471 ? 3.090 19.675 2.154 1.00 94.25 471 THR A CA 1
ATOM 3764 C C . THR A 1 471 ? 2.140 18.599 2.691 1.00 94.25 471 THR A C 1
ATOM 3766 O O . THR A 1 471 ? 0.972 18.889 2.951 1.00 94.25 471 THR A O 1
ATOM 3769 N N . MET A 1 472 ? 2.624 17.370 2.924 1.00 92.00 472 MET A N 1
ATOM 3770 C CA . MET A 1 472 ? 1.817 16.192 3.281 1.00 92.00 472 MET A CA 1
ATOM 3771 C C . MET A 1 472 ? 0.845 16.434 4.451 1.00 92.00 472 MET A C 1
ATOM 3773 O O . MET A 1 472 ? -0.322 16.044 4.382 1.00 92.00 472 MET A O 1
ATOM 3777 N N . MET A 1 473 ? 1.303 17.107 5.512 1.00 91.19 473 MET A N 1
ATOM 3778 C CA . MET A 1 473 ? 0.499 17.363 6.717 1.00 91.19 473 MET A CA 1
ATOM 3779 C C . MET A 1 473 ? -0.682 18.308 6.468 1.00 91.19 473 MET A C 1
ATOM 3781 O O . MET A 1 473 ? -1.735 18.142 7.083 1.00 91.19 473 MET A O 1
ATOM 3785 N N . HIS A 1 474 ? -0.522 19.270 5.558 1.00 93.31 474 HIS A N 1
ATOM 3786 C CA . HIS A 1 474 ? -1.583 20.190 5.154 1.00 93.31 474 HIS A CA 1
ATOM 3787 C C . HIS A 1 474 ? -2.515 19.527 4.132 1.00 93.31 474 HIS A C 1
ATOM 3789 O O . HIS A 1 474 ? -3.740 19.556 4.272 1.00 93.31 474 HIS A O 1
ATOM 3795 N N . ASP A 1 475 ? -1.933 18.907 3.107 1.00 93.81 475 ASP A N 1
ATOM 3796 C CA . ASP A 1 475 ? -2.664 18.395 1.949 1.00 93.81 475 ASP A CA 1
ATOM 3797 C C . ASP A 1 475 ? -3.618 17.265 2.315 1.00 93.81 475 ASP A C 1
ATOM 3799 O O . ASP A 1 475 ? -4.725 17.207 1.783 1.00 93.81 475 ASP A O 1
ATOM 3803 N N . ARG A 1 476 ? -3.240 16.401 3.267 1.00 90.56 476 ARG A N 1
ATOM 3804 C CA . ARG A 1 476 ? -4.102 15.300 3.723 1.00 90.56 476 ARG A CA 1
ATOM 3805 C C . ARG A 1 476 ? -5.448 15.772 4.284 1.00 90.56 476 ARG A C 1
ATOM 3807 O O . ARG A 1 476 ? -6.416 15.024 4.219 1.00 90.56 476 ARG A O 1
ATOM 3814 N N . ILE A 1 477 ? -5.513 16.993 4.819 1.00 89.12 477 ILE A N 1
ATOM 3815 C CA . ILE A 1 477 ? -6.736 17.569 5.393 1.00 89.12 477 ILE A CA 1
ATOM 3816 C C . ILE A 1 477 ? -7.425 18.470 4.367 1.00 89.12 477 ILE A C 1
ATOM 3818 O O . ILE A 1 477 ? -8.607 18.295 4.082 1.00 89.12 477 ILE A O 1
ATOM 3822 N N . ASN A 1 478 ? -6.684 19.420 3.793 1.00 92.44 478 ASN A N 1
ATOM 3823 C CA . ASN A 1 478 ? -7.280 20.545 3.067 1.00 92.44 478 ASN A CA 1
ATOM 3824 C C . ASN A 1 478 ? -7.263 20.378 1.545 1.00 92.44 478 ASN A C 1
ATOM 3826 O O . ASN A 1 478 ? -8.102 20.943 0.847 1.00 92.44 478 ASN A O 1
ATOM 3830 N N . ALA A 1 479 ? -6.303 19.626 1.006 1.00 93.81 479 ALA A N 1
ATOM 3831 C CA . ALA A 1 479 ? -6.074 19.535 -0.431 1.00 93.81 479 ALA A CA 1
ATOM 3832 C C . ALA A 1 479 ? -5.731 18.104 -0.859 1.00 93.81 479 ALA A C 1
ATOM 3834 O O . ALA A 1 479 ? -4.695 17.877 -1.493 1.00 93.81 479 ALA A O 1
ATOM 3835 N N . PRO A 1 480 ? -6.603 17.111 -0.588 1.00 92.06 480 PRO A N 1
ATOM 3836 C CA . PRO A 1 480 ? -6.243 15.721 -0.787 1.00 92.06 480 PRO A CA 1
ATOM 3837 C C . PRO A 1 480 ? -5.932 15.414 -2.245 1.00 92.06 480 PRO A C 1
ATOM 3839 O O . PRO A 1 480 ? -5.312 14.399 -2.473 1.00 92.06 480 PRO A O 1
ATOM 3842 N N . LYS A 1 481 ? -6.343 16.228 -3.235 1.00 94.69 481 LYS A N 1
ATOM 3843 C CA . LYS A 1 481 ? -6.112 16.044 -4.689 1.00 94.69 481 LYS A CA 1
ATOM 3844 C C . LYS A 1 481 ? -4.886 16.772 -5.258 1.00 94.69 481 LYS A C 1
ATOM 3846 O O . LYS A 1 481 ? -4.751 16.833 -6.478 1.00 94.69 481 LYS A O 1
ATOM 3851 N N . ARG A 1 482 ? -4.038 17.367 -4.415 1.00 94.62 482 ARG A N 1
ATOM 3852 C CA . ARG A 1 482 ? -2.969 18.274 -4.865 1.00 94.62 482 ARG A CA 1
ATOM 3853 C C . ARG A 1 482 ? -1.943 17.613 -5.795 1.00 94.62 482 ARG A C 1
ATOM 3855 O O . ARG A 1 482 ? -1.456 18.268 -6.707 1.00 94.62 482 ARG A O 1
ATOM 3862 N N . ASP A 1 483 ? -1.628 16.341 -5.577 1.00 95.50 483 ASP A N 1
ATOM 3863 C CA . ASP A 1 483 ? -0.680 15.519 -6.353 1.00 95.50 483 ASP A CA 1
ATOM 3864 C C . ASP A 1 483 ? -1.170 15.147 -7.761 1.00 95.50 483 ASP A C 1
ATOM 3866 O O . ASP A 1 483 ? -0.362 14.938 -8.666 1.00 95.50 483 ASP A O 1
ATOM 3870 N N . LEU A 1 484 ? -2.485 15.086 -7.974 1.00 96.00 484 LEU A N 1
ATOM 3871 C CA . LEU A 1 484 ? -3.075 14.535 -9.191 1.00 96.00 484 LEU A CA 1
ATOM 3872 C C . LEU A 1 484 ? -2.655 15.262 -10.486 1.00 96.00 484 LEU A C 1
ATOM 3874 O O . LEU A 1 484 ? -2.357 14.567 -11.460 1.00 96.00 484 LEU A O 1
ATOM 3878 N N . PRO A 1 485 ? -2.590 16.609 -10.555 1.00 97.75 485 PRO A N 1
ATOM 3879 C CA . PRO A 1 485 ? -2.080 17.299 -11.740 1.00 97.75 485 PRO A CA 1
ATOM 3880 C C . PRO A 1 485 ? -0.627 16.935 -12.060 1.00 97.75 485 PRO A C 1
ATOM 3882 O O . PRO A 1 485 ? -0.303 16.719 -13.224 1.00 97.75 485 PRO A O 1
ATOM 3885 N N . VAL A 1 486 ? 0.227 16.801 -11.039 1.00 97.44 486 VAL A N 1
ATOM 3886 C CA . VAL A 1 486 ? 1.642 16.428 -11.207 1.00 97.44 486 VAL A CA 1
ATOM 3887 C C . VAL A 1 486 ? 1.754 14.987 -11.697 1.00 97.44 486 VAL A C 1
ATOM 3889 O O . VAL A 1 486 ? 2.476 14.719 -12.651 1.00 97.44 486 VAL A O 1
ATOM 3892 N N . ILE A 1 487 ? 0.987 14.065 -11.109 1.00 98.25 487 ILE A N 1
ATOM 3893 C CA . ILE A 1 487 ? 0.922 12.662 -11.544 1.00 98.25 487 ILE A CA 1
ATOM 3894 C C . ILE A 1 487 ? 0.490 12.568 -13.014 1.00 98.25 487 ILE A C 1
ATOM 3896 O O . ILE A 1 487 ? 1.131 11.875 -13.806 1.00 98.25 487 ILE A O 1
ATOM 3900 N N . ARG A 1 488 ? -0.572 13.292 -13.397 1.00 98.44 488 ARG A N 1
ATOM 3901 C CA . ARG A 1 488 ? -1.072 13.337 -14.780 1.00 98.44 488 ARG A CA 1
ATOM 3902 C C . ARG A 1 488 ? -0.045 13.922 -15.739 1.00 98.44 488 ARG A C 1
ATOM 3904 O O . ARG A 1 488 ? 0.118 13.380 -16.824 1.00 98.44 488 ARG A O 1
ATOM 3911 N N . PHE A 1 489 ? 0.647 14.987 -15.345 1.00 98.62 489 PHE A N 1
ATOM 3912 C CA . PHE A 1 489 ? 1.693 15.593 -16.162 1.00 98.62 489 PHE A CA 1
ATOM 3913 C C . PHE A 1 489 ? 2.878 14.642 -16.359 1.00 98.62 489 PHE A C 1
ATOM 3915 O O . PHE A 1 489 ? 3.296 14.417 -17.493 1.00 98.62 489 PHE A O 1
ATOM 3922 N N . THR A 1 490 ? 3.369 14.024 -15.281 1.00 98.50 490 THR A N 1
ATOM 3923 C CA . THR A 1 490 ? 4.472 13.057 -15.321 1.00 98.50 490 THR A CA 1
ATOM 3924 C C . THR A 1 490 ? 4.134 11.873 -16.215 1.00 98.50 490 THR A C 1
ATOM 3926 O O . THR A 1 490 ? 4.800 11.657 -17.222 1.00 98.50 490 THR A O 1
ATOM 3929 N N . ILE A 1 491 ? 3.070 11.131 -15.901 1.00 98.69 491 ILE A N 1
ATOM 3930 C CA . ILE A 1 491 ? 2.716 9.928 -16.662 1.00 98.69 491 ILE A CA 1
ATOM 3931 C C . ILE A 1 491 ? 2.241 10.288 -18.074 1.00 98.69 491 ILE A C 1
ATOM 3933 O O . ILE A 1 491 ? 2.608 9.606 -19.023 1.00 98.69 491 ILE A O 1
ATOM 3937 N N . GLY A 1 492 ? 1.502 11.388 -18.245 1.00 98.56 492 GLY A N 1
ATOM 3938 C CA . GLY A 1 492 ? 1.060 11.876 -19.554 1.00 98.56 492 GLY A CA 1
ATOM 3939 C C . GLY A 1 492 ? 2.217 12.230 -20.490 1.00 98.56 492 GLY A C 1
ATOM 3940 O O . GLY A 1 492 ? 2.179 11.869 -21.664 1.00 98.56 492 GLY A O 1
ATOM 3941 N N . THR A 1 493 ? 3.276 12.860 -19.972 1.00 98.62 493 THR A N 1
ATOM 3942 C CA . THR A 1 493 ? 4.492 13.158 -20.751 1.00 98.62 493 THR A CA 1
ATOM 3943 C C . THR A 1 493 ? 5.171 11.873 -21.219 1.00 98.62 493 THR A C 1
ATOM 3945 O O . THR A 1 493 ? 5.538 11.755 -22.388 1.00 98.62 493 THR A O 1
ATOM 3948 N N . LEU A 1 494 ? 5.297 10.883 -20.329 1.00 98.69 494 LEU A N 1
ATOM 3949 C CA . LEU A 1 494 ? 5.917 9.603 -20.669 1.00 98.69 494 LEU A CA 1
ATOM 3950 C C . LEU A 1 494 ? 5.064 8.785 -21.652 1.00 98.69 494 LEU A C 1
ATOM 3952 O O . LEU A 1 494 ? 5.619 8.182 -22.565 1.00 98.69 494 LEU A O 1
ATOM 3956 N N . ILE A 1 495 ? 3.730 8.825 -21.530 1.00 98.75 495 ILE A N 1
ATOM 3957 C CA . ILE A 1 495 ? 2.797 8.244 -22.512 1.00 98.75 495 ILE A CA 1
ATOM 3958 C C . ILE A 1 495 ? 3.006 8.876 -23.890 1.00 98.75 495 ILE A C 1
ATOM 3960 O O . ILE A 1 495 ? 3.086 8.155 -24.879 1.00 98.75 495 ILE A O 1
ATOM 3964 N N . GLY A 1 496 ? 3.110 10.208 -23.965 1.00 98.50 496 GLY A N 1
ATOM 3965 C CA . GLY A 1 496 ? 3.347 10.908 -25.228 1.00 98.50 496 GLY A CA 1
ATOM 3966 C C . GLY A 1 496 ? 4.657 10.479 -25.889 1.00 98.50 496 GLY A C 1
ATOM 3967 O O . GLY A 1 496 ? 4.677 10.181 -27.081 1.00 98.50 496 GLY A O 1
ATOM 3968 N N . LEU A 1 497 ? 5.737 10.376 -25.106 1.00 98.44 497 LEU A N 1
ATOM 3969 C CA . LEU A 1 497 ? 7.028 9.886 -25.592 1.00 98.44 497 LEU A CA 1
ATOM 3970 C C . LEU A 1 497 ? 6.942 8.432 -26.090 1.00 98.44 497 LEU A C 1
ATOM 3972 O O . LEU A 1 497 ? 7.381 8.150 -27.202 1.00 98.44 497 LEU A O 1
ATOM 3976 N N . SER A 1 498 ? 6.348 7.536 -25.297 1.00 98.19 498 SER A N 1
ATOM 3977 C CA . SER A 1 498 ? 6.121 6.123 -25.644 1.00 98.19 498 SER A CA 1
ATOM 3978 C C . SER A 1 498 ? 5.334 5.972 -26.947 1.00 98.19 498 SER A C 1
ATOM 3980 O O . SER A 1 498 ? 5.801 5.306 -27.869 1.00 98.19 498 SER A O 1
ATOM 3982 N N . ALA A 1 499 ? 4.214 6.686 -27.090 1.00 98.31 499 ALA A N 1
ATOM 3983 C CA . ALA A 1 499 ? 3.395 6.650 -28.299 1.00 98.31 499 ALA A CA 1
ATOM 3984 C C . ALA A 1 499 ? 4.162 7.133 -29.542 1.00 98.31 499 ALA A C 1
ATOM 3986 O O . ALA A 1 499 ? 4.081 6.513 -30.604 1.00 98.31 499 ALA A O 1
ATOM 3987 N N . CYS A 1 500 ? 4.946 8.210 -29.419 1.00 97.94 500 CYS A N 1
ATOM 3988 C CA . CYS A 1 500 ? 5.795 8.698 -30.507 1.00 97.94 500 CYS A CA 1
ATOM 3989 C C . CYS A 1 500 ? 6.846 7.660 -30.924 1.00 97.94 500 CYS A C 1
ATOM 3991 O O . CYS A 1 500 ? 7.041 7.432 -32.119 1.00 97.94 500 CYS A O 1
ATOM 3993 N N . VAL A 1 501 ? 7.505 7.013 -29.957 1.00 96.81 501 VAL A N 1
ATOM 3994 C CA . VAL A 1 501 ? 8.509 5.972 -30.226 1.00 96.81 501 VAL A CA 1
ATOM 3995 C C . VAL A 1 501 ? 7.869 4.731 -30.847 1.00 96.81 501 VAL A C 1
ATOM 3997 O O . VAL A 1 501 ? 8.426 4.188 -31.799 1.00 96.81 501 VAL A O 1
ATOM 4000 N N . TRP A 1 502 ? 6.682 4.325 -30.393 1.00 95.00 502 TRP A N 1
ATOM 4001 C CA . TRP A 1 502 ? 5.917 3.224 -30.983 1.00 95.00 502 TRP A CA 1
ATOM 4002 C C . TRP A 1 502 ? 5.596 3.482 -32.460 1.00 95.00 502 TRP A C 1
ATOM 4004 O O . TRP A 1 502 ? 5.919 2.669 -33.329 1.00 95.00 502 TRP A O 1
ATOM 4014 N N . ILE A 1 503 ? 5.025 4.652 -32.769 1.00 94.38 503 ILE A N 1
ATOM 4015 C CA . ILE A 1 503 ? 4.685 5.048 -34.144 1.00 94.38 503 ILE A CA 1
ATOM 4016 C C . ILE A 1 503 ? 5.949 5.134 -35.009 1.00 94.38 503 ILE A C 1
ATOM 4018 O O . ILE A 1 503 ? 5.954 4.673 -36.153 1.00 94.38 503 ILE A O 1
ATOM 4022 N N . TRP A 1 504 ? 7.045 5.679 -34.475 1.00 93.88 504 TRP A N 1
ATOM 4023 C CA . TRP A 1 504 ? 8.339 5.710 -35.160 1.00 93.88 504 TRP A CA 1
ATOM 4024 C C . TRP A 1 504 ? 8.877 4.301 -35.452 1.00 93.88 504 TRP A C 1
ATOM 4026 O O . TRP A 1 504 ? 9.323 4.031 -36.571 1.00 93.88 504 TRP A O 1
ATOM 4036 N N . ALA A 1 505 ? 8.814 3.387 -34.482 1.00 91.44 505 ALA A N 1
ATOM 4037 C CA . ALA A 1 505 ? 9.310 2.024 -34.633 1.00 91.44 505 ALA A CA 1
ATOM 4038 C C . ALA A 1 505 ? 8.552 1.278 -35.741 1.00 91.44 505 ALA A C 1
ATOM 4040 O O . ALA A 1 505 ? 9.186 0.655 -36.592 1.00 91.44 505 ALA A O 1
ATOM 4041 N N . TRP A 1 506 ? 7.221 1.414 -35.785 1.00 88.50 506 TRP A N 1
ATOM 4042 C CA . TRP A 1 506 ? 6.372 0.826 -36.826 1.00 88.50 506 TRP A CA 1
ATOM 4043 C C . TRP A 1 506 ? 6.554 1.475 -38.200 1.00 88.50 506 TRP A C 1
ATOM 4045 O O . TRP A 1 506 ? 6.736 0.768 -39.189 1.00 88.50 506 TRP A O 1
ATOM 4055 N N . SER A 1 507 ? 6.539 2.808 -38.276 1.00 88.12 507 SER A N 1
ATOM 4056 C CA . SER A 1 507 ? 6.612 3.540 -39.554 1.00 88.12 507 SER A CA 1
ATOM 4057 C C . SER A 1 507 ? 7.956 3.405 -40.263 1.00 88.12 507 SER A C 1
ATOM 4059 O O . SER A 1 507 ? 8.033 3.557 -41.479 1.00 88.12 507 SER A O 1
ATOM 4061 N N . THR A 1 508 ? 9.021 3.100 -39.522 1.00 85.75 508 THR A N 1
ATOM 4062 C CA . THR A 1 508 ? 10.372 2.979 -40.077 1.00 85.75 508 THR A CA 1
ATOM 4063 C C . THR A 1 508 ? 10.843 1.527 -40.209 1.00 85.75 508 THR A C 1
ATOM 4065 O O . THR A 1 508 ? 12.012 1.305 -40.530 1.00 85.75 508 THR A O 1
ATOM 4068 N N . ALA A 1 509 ? 10.005 0.524 -39.921 1.00 78.88 509 ALA A N 1
ATOM 4069 C CA . ALA A 1 509 ? 10.380 -0.892 -39.962 1.00 78.88 509 ALA A CA 1
ATOM 4070 C C . ALA A 1 509 ? 10.402 -1.444 -41.406 1.00 78.88 509 ALA A C 1
ATOM 4072 O O . ALA A 1 509 ? 9.335 -1.616 -41.993 1.00 78.88 509 ALA A O 1
ATOM 4073 N N . PRO A 1 510 ? 11.571 -1.805 -41.978 1.00 68.56 510 PRO A N 1
ATOM 4074 C CA . PRO A 1 510 ? 11.652 -2.290 -43.362 1.00 68.56 510 PRO A CA 1
ATOM 4075 C C . PRO A 1 510 ? 10.994 -3.665 -43.596 1.00 68.56 510 PRO A C 1
ATOM 4077 O O . PRO A 1 510 ? 10.667 -3.990 -44.730 1.00 68.56 510 PRO A O 1
ATOM 4080 N N . TYR A 1 511 ? 10.772 -4.457 -42.538 1.00 65.38 511 TYR A N 1
ATOM 4081 C CA . TYR A 1 511 ? 10.253 -5.835 -42.605 1.00 65.38 511 TYR A CA 1
ATOM 4082 C C . TYR A 1 511 ? 8.893 -6.017 -41.894 1.00 65.38 511 TYR A C 1
ATOM 4084 O O . TYR A 1 511 ? 8.474 -7.143 -41.633 1.00 65.38 511 TYR A O 1
ATOM 4092 N N . GLY A 1 512 ? 8.211 -4.915 -41.546 1.00 69.00 512 GLY A N 1
ATOM 4093 C CA . GLY A 1 512 ? 7.004 -4.914 -40.707 1.00 69.00 512 GLY A CA 1
ATOM 4094 C C . GLY A 1 512 ? 7.300 -5.046 -39.202 1.00 69.00 512 GLY A C 1
ATOM 4095 O O . GLY A 1 512 ? 8.329 -5.582 -38.794 1.00 69.00 512 GLY A O 1
ATOM 4096 N N . GLY A 1 513 ? 6.402 -4.545 -38.343 1.00 76.25 513 GLY A N 1
ATOM 4097 C CA . GLY A 1 513 ? 6.622 -4.499 -36.886 1.00 76.25 513 GLY A CA 1
ATOM 4098 C C . GLY A 1 513 ? 6.627 -5.864 -36.189 1.00 76.25 513 GLY A C 1
ATOM 4099 O O . GLY A 1 513 ? 7.107 -5.977 -35.064 1.00 76.25 513 GLY A O 1
ATOM 4100 N N . ALA A 1 514 ? 6.174 -6.928 -36.859 1.00 79.19 514 ALA A N 1
ATOM 4101 C CA . ALA A 1 514 ? 6.130 -8.258 -36.261 1.00 79.19 514 ALA A CA 1
ATOM 4102 C C . ALA A 1 514 ? 7.521 -8.810 -35.910 1.00 79.19 514 ALA A C 1
ATOM 4104 O O . ALA A 1 514 ? 7.698 -9.383 -34.840 1.00 79.19 514 ALA A O 1
ATOM 4105 N N . ALA A 1 515 ? 8.522 -8.566 -36.762 1.00 78.50 515 ALA A N 1
ATOM 4106 C CA . ALA A 1 515 ? 9.903 -8.974 -36.504 1.00 78.50 515 ALA A CA 1
ATOM 4107 C C . ALA A 1 515 ? 10.537 -8.238 -35.308 1.00 78.50 515 ALA A C 1
ATOM 4109 O O . ALA A 1 515 ? 11.489 -8.746 -34.712 1.00 78.50 515 ALA A O 1
ATOM 4110 N N . ILE A 1 516 ? 10.008 -7.055 -34.970 1.00 80.31 516 ILE A N 1
ATOM 4111 C CA . ILE A 1 516 ? 10.469 -6.210 -33.865 1.00 80.31 516 ILE A CA 1
ATOM 4112 C C . ILE A 1 516 ? 9.821 -6.664 -32.554 1.00 80.31 516 ILE A C 1
ATOM 4114 O O . ILE A 1 516 ? 10.538 -6.873 -31.586 1.00 80.31 516 ILE A O 1
ATOM 4118 N N . PHE A 1 517 ? 8.498 -6.856 -32.528 1.00 85.38 517 PHE A N 1
ATOM 4119 C CA . PHE A 1 517 ? 7.747 -6.980 -31.272 1.00 85.38 517 PHE A CA 1
ATOM 4120 C C . PHE A 1 517 ? 7.292 -8.394 -30.907 1.00 85.38 517 PHE A C 1
ATOM 4122 O O . PHE A 1 517 ? 7.061 -8.657 -29.731 1.00 85.38 517 PHE A O 1
ATOM 4129 N N . PHE A 1 518 ? 7.145 -9.311 -31.869 1.00 84.69 518 PHE A N 1
ATOM 4130 C CA . PHE A 1 518 ? 6.658 -10.656 -31.560 1.00 84.69 518 PHE A CA 1
ATOM 4131 C C . PHE A 1 518 ? 7.824 -11.641 -31.400 1.00 84.69 518 PHE A C 1
ATOM 4133 O O . PHE A 1 518 ? 8.630 -11.789 -32.332 1.00 84.69 518 PHE A O 1
ATOM 4140 N N . PRO A 1 519 ? 7.948 -12.298 -30.230 1.00 82.50 519 PRO A N 1
ATOM 4141 C CA . PRO A 1 519 ? 8.906 -13.379 -30.049 1.00 82.50 519 PRO A CA 1
ATOM 4142 C C . PRO A 1 519 ? 8.485 -14.618 -30.848 1.00 82.50 519 PRO A C 1
ATOM 4144 O O . PRO A 1 519 ? 7.323 -14.783 -31.233 1.00 82.50 519 PRO A O 1
ATOM 4147 N N . SER A 1 520 ? 9.444 -15.504 -31.090 1.00 80.06 520 SER A N 1
ATOM 4148 C CA . SER A 1 520 ? 9.198 -16.831 -31.650 1.00 80.06 520 SER A CA 1
ATOM 4149 C C . SER A 1 520 ? 8.328 -17.689 -30.714 1.00 80.06 520 SER A C 1
ATOM 4151 O O . SER A 1 520 ? 8.358 -17.550 -29.495 1.00 80.06 520 SER A O 1
ATOM 4153 N N . ILE A 1 521 ? 7.503 -18.575 -31.285 1.00 69.94 521 ILE A N 1
ATOM 4154 C CA . ILE A 1 521 ? 6.520 -19.381 -30.526 1.00 69.94 521 ILE A CA 1
ATOM 4155 C C . ILE A 1 521 ? 7.205 -20.468 -29.674 1.00 69.94 521 ILE A C 1
ATOM 4157 O O . ILE A 1 521 ? 6.687 -20.858 -28.629 1.00 69.94 521 ILE A O 1
ATOM 4161 N N . PHE A 1 522 ? 8.377 -20.943 -30.104 1.00 59.75 522 PHE A N 1
ATOM 4162 C CA . PHE A 1 522 ? 9.193 -21.931 -29.399 1.00 59.75 522 PHE A CA 1
ATOM 4163 C C . PHE A 1 522 ? 10.568 -21.327 -29.107 1.00 59.75 522 PHE A C 1
ATOM 4165 O O . PHE A 1 522 ? 11.065 -20.612 -29.975 1.00 59.75 522 PHE A O 1
ATOM 4172 N N . PRO A 1 523 ? 11.213 -21.630 -27.963 1.00 56.56 523 PRO A N 1
ATOM 4173 C CA . PRO A 1 523 ? 12.609 -21.268 -27.741 1.00 56.56 523 PRO A CA 1
ATOM 4174 C C . PRO A 1 523 ? 13.455 -21.937 -28.828 1.00 56.56 523 PRO A C 1
ATOM 4176 O O . PRO A 1 523 ? 13.705 -23.142 -28.790 1.00 56.56 523 PRO A O 1
ATOM 4179 N N . VAL A 1 524 ? 13.811 -21.181 -29.863 1.00 58.94 524 VAL A N 1
ATOM 4180 C CA . VAL A 1 524 ? 14.662 -21.678 -30.942 1.00 58.94 524 VAL A CA 1
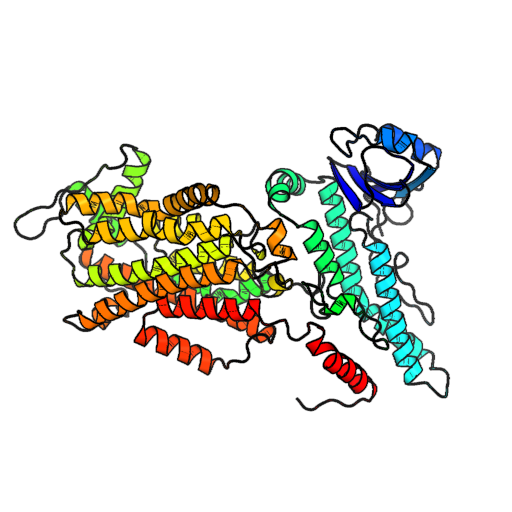ATOM 4181 C C . VAL A 1 524 ? 16.079 -21.748 -30.389 1.00 58.94 524 VAL A C 1
ATOM 4183 O O . VAL A 1 524 ? 16.527 -20.804 -29.742 1.00 58.94 524 VAL A O 1
ATOM 4186 N N . ALA A 1 525 ? 16.792 -22.849 -30.633 1.00 63.44 525 ALA A N 1
ATOM 4187 C CA . ALA A 1 525 ? 18.223 -22.903 -30.358 1.00 63.44 525 ALA A CA 1
ATOM 4188 C C . ALA A 1 525 ? 18.909 -21.749 -31.109 1.00 63.44 525 ALA A C 1
ATOM 4190 O O . ALA A 1 525 ? 18.904 -21.707 -32.340 1.00 63.44 525 ALA A O 1
ATOM 4191 N N . THR A 1 526 ? 19.434 -20.773 -30.372 1.00 76.38 526 THR A N 1
ATOM 4192 C CA . THR A 1 526 ? 20.084 -19.596 -30.953 1.00 76.38 526 THR A CA 1
ATOM 4193 C C . THR A 1 526 ? 21.524 -19.931 -31.309 1.00 76.38 526 THR A C 1
ATOM 4195 O O . THR A 1 526 ? 22.207 -20.618 -30.556 1.00 76.38 526 THR A O 1
ATOM 4198 N N . SER A 1 527 ? 21.994 -19.451 -32.457 1.00 79.62 527 SER A N 1
ATOM 4199 C CA . SER A 1 527 ? 23.346 -19.729 -32.956 1.00 79.62 527 SER A CA 1
ATOM 4200 C C . SER A 1 527 ? 24.432 -18.881 -32.295 1.00 79.62 527 SER A C 1
ATOM 4202 O O . SER A 1 527 ? 25.593 -19.281 -32.276 1.00 79.62 527 SER A O 1
ATOM 4204 N N . ASP A 1 528 ? 24.066 -17.700 -31.794 1.00 85.75 528 ASP A N 1
ATOM 4205 C CA . ASP A 1 528 ? 24.987 -16.716 -31.235 1.00 85.75 528 ASP A CA 1
ATOM 4206 C C . ASP A 1 528 ? 24.288 -15.773 -30.238 1.00 85.75 528 ASP A C 1
ATOM 4208 O O . ASP A 1 528 ? 23.061 -15.776 -30.076 1.00 85.75 528 ASP A O 1
ATOM 4212 N N . LEU A 1 529 ? 25.095 -14.927 -29.590 1.00 87.06 529 LEU A N 1
ATOM 4213 C CA . LEU A 1 529 ? 24.646 -13.954 -28.595 1.00 87.06 529 LEU A CA 1
ATOM 4214 C C . LEU A 1 529 ? 23.674 -12.902 -29.159 1.00 87.06 529 LEU A C 1
ATOM 4216 O O . LEU A 1 529 ? 22.800 -12.430 -28.434 1.00 87.06 529 LEU A O 1
ATOM 4220 N N . THR A 1 530 ? 23.798 -12.532 -30.436 1.00 87.56 530 THR A N 1
ATOM 4221 C CA . THR A 1 530 ? 22.930 -11.527 -31.075 1.00 87.56 530 THR A CA 1
ATOM 4222 C C . THR A 1 530 ? 21.524 -12.083 -31.263 1.00 87.56 530 THR A C 1
ATOM 4224 O O . THR A 1 530 ? 20.544 -11.440 -30.883 1.00 87.56 530 THR A O 1
ATOM 4227 N N . ALA A 1 531 ? 21.422 -13.298 -31.807 1.00 87.38 531 ALA A N 1
ATOM 4228 C CA . ALA A 1 531 ? 20.159 -14.002 -31.981 1.00 87.38 531 ALA A CA 1
ATOM 4229 C C . ALA A 1 531 ? 19.479 -14.277 -30.632 1.00 87.38 531 ALA A C 1
ATOM 4231 O O . ALA A 1 531 ? 18.276 -14.051 -30.503 1.00 87.38 531 ALA A O 1
ATOM 4232 N N . PHE A 1 532 ? 20.253 -14.689 -29.620 1.00 89.38 532 PHE A N 1
ATOM 4233 C CA . PHE A 1 532 ? 19.758 -14.869 -28.255 1.00 89.38 532 PHE A CA 1
ATOM 4234 C C . PHE A 1 532 ? 19.151 -13.582 -27.695 1.00 89.38 532 PHE A C 1
ATOM 4236 O O . PHE A 1 532 ? 17.999 -13.573 -27.265 1.00 89.38 532 PHE A O 1
ATOM 4243 N N . MET A 1 533 ? 19.888 -12.472 -27.759 1.00 89.19 533 MET A N 1
ATOM 4244 C CA . MET A 1 533 ? 19.440 -11.209 -27.173 1.00 89.19 533 MET A CA 1
ATOM 4245 C C . MET A 1 533 ? 18.239 -10.593 -27.882 1.00 89.19 533 MET A C 1
ATOM 4247 O O . MET A 1 533 ? 17.399 -9.973 -27.227 1.00 89.19 533 MET A O 1
ATOM 4251 N N . ARG A 1 534 ? 18.109 -10.809 -29.195 1.00 88.50 534 ARG A N 1
ATOM 4252 C CA . ARG A 1 534 ? 16.917 -10.411 -29.951 1.00 88.50 534 ARG A CA 1
ATOM 4253 C C . ARG A 1 534 ? 15.651 -11.063 -29.399 1.00 88.50 534 ARG A C 1
ATOM 4255 O O . ARG A 1 534 ? 14.635 -10.389 -29.254 1.00 88.50 534 ARG A O 1
ATOM 4262 N N . GLU A 1 535 ? 15.695 -12.361 -29.116 1.00 89.38 535 GLU A N 1
ATOM 4263 C CA . GLU A 1 535 ? 14.538 -13.085 -28.582 1.00 89.38 535 GLU A CA 1
ATOM 4264 C C . GLU A 1 535 ? 14.343 -12.814 -27.088 1.00 89.38 535 GLU A C 1
ATOM 4266 O O . GLU A 1 535 ? 13.213 -12.571 -26.661 1.00 89.38 535 GLU A O 1
ATOM 4271 N N . PHE A 1 536 ? 15.432 -12.750 -26.314 1.00 91.12 536 PHE A N 1
ATOM 4272 C CA . PHE A 1 536 ? 15.399 -12.430 -24.886 1.00 91.12 536 PHE A CA 1
ATOM 4273 C C . PHE A 1 536 ? 14.634 -11.130 -24.618 1.00 91.12 536 PHE A C 1
ATOM 4275 O O . PHE A 1 536 ? 13.705 -11.123 -23.817 1.00 91.12 536 PHE A O 1
ATOM 4282 N N . LEU A 1 537 ? 14.964 -10.038 -25.318 1.00 91.75 537 LEU A N 1
ATOM 4283 C CA . LEU A 1 537 ? 14.339 -8.735 -25.069 1.00 91.75 537 LEU A CA 1
ATOM 4284 C C . LEU A 1 537 ? 12.853 -8.694 -25.438 1.00 91.75 537 LEU A C 1
ATOM 4286 O O . LEU A 1 537 ? 12.074 -8.046 -24.740 1.00 91.75 537 LEU A O 1
ATOM 4290 N N . LYS A 1 538 ? 12.442 -9.401 -26.497 1.00 92.88 538 LYS A N 1
ATOM 4291 C CA . LYS A 1 538 ? 11.025 -9.517 -26.871 1.00 92.88 538 LYS A CA 1
ATOM 4292 C C . LYS A 1 538 ? 10.234 -10.278 -25.816 1.00 92.88 538 LYS A C 1
ATOM 4294 O O . LYS A 1 538 ? 9.127 -9.872 -25.461 1.00 92.88 538 LYS A O 1
ATOM 4299 N N . PHE A 1 539 ? 10.788 -11.382 -25.309 1.00 93.81 539 PHE A N 1
ATOM 4300 C CA . PHE A 1 539 ? 10.168 -12.124 -24.217 1.00 93.81 539 PHE A CA 1
ATOM 4301 C C . PHE A 1 539 ? 10.136 -11.299 -22.930 1.00 93.81 539 PHE A C 1
ATOM 4303 O O . PHE A 1 539 ? 9.102 -11.283 -22.267 1.00 93.81 539 PHE A O 1
ATOM 4310 N N . ASP A 1 540 ? 11.207 -10.575 -22.601 1.00 95.44 540 ASP A N 1
ATOM 4311 C CA . ASP A 1 540 ? 11.280 -9.738 -21.400 1.00 95.44 540 ASP A CA 1
ATOM 4312 C C . ASP A 1 540 ? 10.207 -8.636 -21.416 1.00 95.44 540 ASP A C 1
ATOM 4314 O O . ASP A 1 540 ? 9.440 -8.492 -20.459 1.00 95.44 540 ASP A O 1
ATOM 4318 N N . GLU A 1 541 ? 10.060 -7.944 -22.549 1.00 95.69 541 GLU A N 1
ATOM 4319 C CA . GLU A 1 541 ? 8.989 -6.971 -22.789 1.00 95.69 541 GLU A CA 1
ATOM 4320 C C . GLU A 1 541 ? 7.596 -7.614 -22.695 1.00 95.69 541 GLU A C 1
ATOM 4322 O O . GLU A 1 541 ? 6.710 -7.107 -21.999 1.00 95.69 541 GLU A O 1
ATOM 4327 N N . THR A 1 542 ? 7.408 -8.765 -23.348 1.00 95.62 542 THR A N 1
ATOM 4328 C CA . THR A 1 542 ? 6.131 -9.491 -23.366 1.00 95.62 542 THR A CA 1
ATOM 4329 C C . THR A 1 542 ? 5.712 -9.910 -21.959 1.00 95.62 542 THR A C 1
ATOM 4331 O O . THR A 1 542 ? 4.568 -9.680 -21.563 1.00 95.62 542 THR A O 1
ATOM 4334 N N . PHE A 1 543 ? 6.623 -10.492 -21.174 1.00 97.31 543 PHE A N 1
ATOM 4335 C CA . PHE A 1 543 ? 6.343 -10.902 -19.800 1.00 97.31 543 PHE A CA 1
ATOM 4336 C C . PHE A 1 543 ? 6.075 -9.701 -18.895 1.00 97.31 543 PHE A C 1
ATOM 4338 O O . PHE A 1 543 ? 5.120 -9.746 -18.115 1.00 97.31 543 PHE A O 1
ATOM 4345 N N . MET A 1 544 ? 6.840 -8.612 -19.034 1.00 98.00 544 MET A N 1
ATOM 4346 C CA . MET A 1 544 ? 6.612 -7.386 -18.267 1.00 98.00 544 MET A CA 1
ATOM 4347 C C . MET A 1 544 ? 5.206 -6.831 -18.515 1.00 98.00 544 MET A C 1
ATOM 4349 O O . MET A 1 544 ? 4.469 -6.536 -17.567 1.00 98.00 544 MET A O 1
ATOM 4353 N N . PHE A 1 545 ? 4.794 -6.716 -19.778 1.00 98.12 545 PHE A N 1
ATOM 4354 C CA . PHE A 1 545 ? 3.484 -6.165 -20.111 1.00 98.12 545 PHE A CA 1
ATOM 4355 C C . PHE A 1 545 ? 2.332 -7.125 -19.838 1.00 98.12 545 PHE A C 1
ATOM 4357 O O . PHE A 1 545 ? 1.290 -6.682 -19.352 1.00 98.12 545 PHE A O 1
ATOM 4364 N N . ALA A 1 546 ? 2.515 -8.432 -20.033 1.00 98.12 546 ALA A N 1
ATOM 4365 C CA . ALA A 1 546 ? 1.542 -9.429 -19.597 1.00 98.12 546 ALA A CA 1
ATOM 4366 C C . ALA A 1 546 ? 1.288 -9.313 -18.085 1.00 98.12 546 ALA A C 1
ATOM 4368 O O . ALA A 1 546 ? 0.138 -9.215 -17.653 1.00 98.12 546 ALA A O 1
ATOM 4369 N N . ALA A 1 547 ? 2.354 -9.226 -17.283 1.00 98.56 547 ALA A N 1
ATOM 4370 C CA . ALA A 1 547 ? 2.254 -9.036 -15.841 1.00 98.56 547 ALA A CA 1
ATOM 4371 C C . ALA A 1 547 ? 1.560 -7.709 -15.488 1.00 98.56 547 ALA A C 1
ATOM 4373 O O . ALA A 1 547 ? 0.670 -7.681 -14.636 1.00 98.56 547 ALA A O 1
ATOM 4374 N N . THR A 1 548 ? 1.910 -6.627 -16.190 1.00 98.69 548 THR A N 1
ATOM 4375 C CA . THR A 1 548 ? 1.325 -5.290 -16.002 1.00 98.69 548 THR A CA 1
ATOM 4376 C C . THR A 1 548 ? -0.177 -5.280 -16.275 1.00 98.69 548 THR A C 1
ATOM 4378 O O . THR A 1 548 ? -0.944 -4.752 -15.471 1.00 98.69 548 THR A O 1
ATOM 4381 N N . PHE A 1 549 ? -0.631 -5.871 -17.384 1.00 98.62 549 PHE A N 1
ATOM 4382 C CA . PHE A 1 549 ? -2.051 -5.891 -17.734 1.00 98.62 549 PHE A CA 1
ATOM 4383 C C . PHE A 1 549 ? -2.863 -6.823 -16.834 1.00 98.62 549 PHE A C 1
ATOM 4385 O O . PHE A 1 549 ? -3.995 -6.481 -16.490 1.00 98.62 549 PHE A O 1
ATOM 4392 N N . ILE A 1 550 ? -2.291 -7.946 -16.382 1.00 98.50 550 ILE A N 1
ATOM 4393 C CA . ILE A 1 550 ? -2.916 -8.795 -15.356 1.00 98.50 550 ILE A CA 1
ATOM 4394 C C . ILE A 1 550 ? -3.073 -8.008 -14.047 1.00 98.50 550 ILE A C 1
ATOM 4396 O O . ILE A 1 550 ? -4.158 -7.988 -13.467 1.00 98.50 550 ILE A O 1
ATOM 4400 N N . TRP A 1 551 ? -2.027 -7.302 -13.609 1.00 98.62 551 TRP A N 1
ATOM 4401 C CA . TRP A 1 551 ? -2.068 -6.458 -12.414 1.00 98.62 551 TRP A CA 1
ATOM 4402 C C . TRP A 1 551 ? -3.103 -5.333 -12.518 1.00 98.62 551 TRP A C 1
ATOM 4404 O O . TRP A 1 551 ? -3.941 -5.195 -11.627 1.00 98.62 551 TRP A O 1
ATOM 4414 N N . LEU A 1 552 ? -3.123 -4.573 -13.620 1.00 98.56 552 LEU A N 1
ATOM 4415 C CA . LEU A 1 552 ? -4.155 -3.560 -13.870 1.00 98.56 552 LEU A CA 1
ATOM 4416 C C . LEU A 1 552 ? -5.557 -4.180 -13.913 1.00 98.56 552 LEU A C 1
ATOM 4418 O O . LEU A 1 552 ? -6.501 -3.602 -13.374 1.00 98.56 552 LEU A O 1
ATOM 4422 N N . GLY A 1 553 ? -5.689 -5.375 -14.492 1.00 98.25 553 GLY A N 1
ATOM 4423 C CA . GLY A 1 553 ? -6.909 -6.174 -14.461 1.00 98.25 553 GLY A CA 1
ATOM 4424 C C . GLY A 1 553 ? -7.375 -6.446 -13.033 1.00 98.25 553 GLY A C 1
ATOM 4425 O O . GLY A 1 553 ? -8.533 -6.187 -12.715 1.00 98.25 553 GLY A O 1
ATOM 4426 N N . TYR A 1 554 ? -6.480 -6.868 -12.139 1.00 98.31 554 TYR A N 1
ATOM 4427 C CA . TYR A 1 554 ? -6.806 -7.052 -10.726 1.00 98.31 554 TYR A CA 1
ATOM 4428 C C . TYR A 1 554 ? -7.203 -5.749 -10.019 1.00 98.31 554 TYR A C 1
ATOM 4430 O O . TYR A 1 554 ? -8.155 -5.745 -9.238 1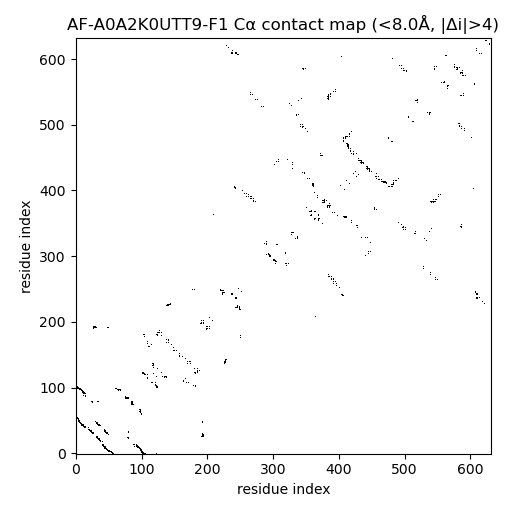.00 98.31 554 TYR A O 1
ATOM 4438 N N . LEU A 1 555 ? -6.549 -4.624 -10.322 1.00 97.88 555 LEU A N 1
ATOM 4439 C CA . LEU A 1 555 ? -6.950 -3.324 -9.771 1.00 97.88 555 LEU A CA 1
ATOM 4440 C C . LEU A 1 555 ? -8.345 -2.899 -10.263 1.00 97.88 555 LEU A C 1
ATOM 4442 O O . LEU A 1 555 ? -9.158 -2.395 -9.483 1.00 97.88 555 LEU A O 1
ATOM 4446 N N . PHE A 1 556 ? -8.660 -3.124 -11.542 1.00 98.31 556 PHE A N 1
ATOM 4447 C CA . PHE A 1 556 ? -10.003 -2.894 -12.082 1.00 98.31 556 PHE A CA 1
ATOM 4448 C C . PHE A 1 556 ? -11.038 -3.847 -11.490 1.00 98.31 556 PHE A C 1
ATOM 4450 O O . PHE A 1 556 ? -12.169 -3.429 -11.231 1.00 98.31 556 PHE A O 1
ATOM 4457 N N . TRP A 1 557 ? -10.657 -5.095 -11.229 1.00 97.38 557 TRP A N 1
ATOM 4458 C CA . TRP A 1 557 ? -11.505 -6.089 -10.585 1.00 97.38 557 TRP A CA 1
ATOM 4459 C C . TRP A 1 557 ? -11.893 -5.659 -9.169 1.00 97.38 557 TRP A C 1
ATOM 4461 O O . TRP A 1 557 ? -13.086 -5.611 -8.861 1.00 97.38 557 TRP A O 1
ATOM 4471 N N . ASP A 1 558 ? -10.923 -5.227 -8.359 1.00 96.62 558 ASP A N 1
ATOM 4472 C CA . ASP A 1 558 ? -11.164 -4.680 -7.022 1.00 96.62 558 ASP A CA 1
ATOM 4473 C C . ASP A 1 558 ? -12.124 -3.473 -7.073 1.00 96.62 558 ASP A C 1
ATOM 4475 O O . ASP A 1 558 ? -13.111 -3.409 -6.334 1.00 96.62 558 ASP A O 1
ATOM 4479 N N . MET A 1 559 ? -11.893 -2.526 -7.991 1.00 97.00 559 MET A N 1
ATOM 4480 C CA . MET A 1 559 ? -12.764 -1.352 -8.152 1.00 97.00 559 MET A CA 1
ATOM 4481 C C . MET A 1 559 ? -14.172 -1.717 -8.635 1.00 97.00 559 MET A C 1
ATOM 4483 O O . MET A 1 559 ? -15.146 -1.058 -8.261 1.00 97.00 559 MET A O 1
ATOM 4487 N N . LYS A 1 560 ? -14.313 -2.761 -9.456 1.00 97.06 560 LYS A N 1
ATOM 4488 C CA . LYS A 1 560 ? -15.617 -3.266 -9.900 1.00 97.06 560 LYS A CA 1
ATOM 4489 C C . LYS A 1 560 ? -16.357 -3.947 -8.746 1.00 97.06 560 LYS A C 1
ATOM 4491 O O . LYS A 1 560 ? -17.533 -3.655 -8.540 1.00 97.06 560 LYS A O 1
ATOM 4496 N N . HIS A 1 561 ? -15.671 -4.752 -7.930 1.00 94.75 561 HIS A N 1
ATOM 4497 C CA . HIS A 1 561 ? -16.230 -5.346 -6.707 1.00 94.75 561 HIS A CA 1
ATOM 4498 C C . HIS A 1 561 ? -16.700 -4.290 -5.698 1.00 94.75 561 HIS A C 1
ATOM 4500 O O . HIS A 1 561 ? -17.802 -4.404 -5.142 1.00 94.75 561 HIS A O 1
ATOM 4506 N N . ALA A 1 562 ? -15.912 -3.223 -5.539 1.00 95.00 562 ALA A N 1
ATOM 4507 C CA . ALA A 1 562 ? -16.251 -2.046 -4.746 1.00 95.00 562 ALA A CA 1
ATOM 4508 C C . ALA A 1 562 ? -17.395 -1.200 -5.345 1.00 95.00 562 ALA A C 1
ATOM 4510 O O . ALA A 1 562 ? -17.883 -0.281 -4.689 1.00 95.00 562 ALA A O 1
ATOM 4511 N N . GLY A 1 563 ? -17.833 -1.481 -6.580 1.00 95.56 563 GLY A N 1
ATOM 4512 C CA . GLY A 1 563 ? -18.865 -0.728 -7.303 1.00 95.56 563 GLY A CA 1
ATOM 4513 C C . GLY A 1 563 ? -18.424 0.661 -7.781 1.00 95.56 563 GLY A C 1
ATOM 4514 O O . GLY A 1 563 ? -19.264 1.493 -8.121 1.00 95.56 563 GLY A O 1
ATOM 4515 N N . MET A 1 564 ? -17.115 0.918 -7.818 1.00 95.56 564 MET A N 1
ATOM 4516 C CA . MET A 1 564 ? -16.517 2.183 -8.259 1.00 95.56 564 MET A CA 1
ATOM 4517 C C . MET A 1 564 ? -16.365 2.248 -9.786 1.00 95.56 564 MET A C 1
ATOM 4519 O O . MET A 1 564 ? -16.462 3.330 -10.366 1.00 95.56 564 MET A O 1
ATOM 4523 N N . LEU A 1 565 ? -16.177 1.098 -10.446 1.00 96.44 565 LEU A N 1
ATOM 4524 C CA . LEU A 1 565 ? -16.028 0.983 -11.899 1.00 96.44 565 LEU A CA 1
ATOM 4525 C C . LEU A 1 565 ? -17.266 0.351 -12.554 1.00 96.44 565 LEU A C 1
ATOM 4527 O O . LEU A 1 565 ? -17.578 -0.818 -12.331 1.00 96.44 565 LEU A O 1
ATOM 4531 N N . ARG A 1 566 ? -17.946 1.113 -13.422 1.00 93.31 566 ARG A N 1
ATOM 4532 C CA . ARG A 1 566 ? -19.158 0.664 -14.139 1.00 93.31 566 ARG A CA 1
ATOM 4533 C C . ARG A 1 566 ? -18.897 0.054 -15.520 1.00 93.31 566 ARG A C 1
ATOM 4535 O O . ARG A 1 566 ? -19.782 -0.599 -16.057 1.00 93.31 566 ARG A O 1
ATOM 4542 N N . ALA A 1 567 ? -17.713 0.251 -16.103 1.00 95.69 567 ALA A N 1
ATOM 4543 C CA . ALA A 1 567 ? -17.400 -0.277 -17.433 1.00 95.69 567 ALA A CA 1
ATOM 4544 C C . ALA A 1 567 ? -17.475 -1.818 -17.468 1.00 95.69 567 ALA A C 1
ATOM 4546 O O . ALA A 1 567 ? -17.131 -2.495 -16.492 1.00 95.69 567 ALA A O 1
ATOM 4547 N N . SER A 1 568 ? -17.940 -2.380 -18.588 1.00 96.94 568 SER A N 1
ATOM 4548 C CA . SER A 1 568 ? -17.904 -3.827 -18.824 1.00 96.94 568 SER A CA 1
ATOM 4549 C C . SER A 1 568 ? -16.473 -4.292 -19.102 1.00 96.94 568 SER A C 1
ATOM 4551 O O . SER A 1 568 ? -15.652 -3.519 -19.596 1.00 96.94 568 SER A O 1
ATOM 4553 N N . TRP A 1 569 ? -16.175 -5.564 -18.819 1.00 97.44 569 TRP A N 1
ATOM 4554 C CA . TRP A 1 569 ? -14.867 -6.149 -19.134 1.00 97.44 569 TRP A CA 1
ATOM 4555 C C . TRP A 1 569 ? -14.549 -6.077 -20.625 1.00 97.44 569 TRP A C 1
ATOM 4557 O O . TRP A 1 569 ? -13.437 -5.712 -20.982 1.00 97.44 569 TRP A O 1
ATOM 4567 N N . LEU A 1 570 ? -15.549 -6.303 -21.484 1.00 97.06 570 LEU A N 1
ATOM 4568 C CA . LEU A 1 570 ? -15.406 -6.141 -22.929 1.00 97.06 570 LEU A CA 1
ATOM 4569 C C . LEU A 1 570 ? -14.933 -4.728 -23.297 1.00 97.06 570 LEU A C 1
ATOM 4571 O O . LEU A 1 570 ? -13.994 -4.576 -24.066 1.00 97.06 570 LEU A O 1
ATOM 4575 N N . LYS A 1 571 ? -15.529 -3.689 -22.699 1.00 96.12 571 LYS A N 1
ATOM 4576 C CA . LYS A 1 571 ? -15.133 -2.296 -22.944 1.00 96.12 571 LYS A CA 1
ATOM 4577 C C . LYS A 1 571 ? -13.702 -2.014 -22.474 1.00 96.12 571 LYS A C 1
ATOM 4579 O O . LYS A 1 571 ? -12.962 -1.339 -23.177 1.00 96.12 571 LYS A O 1
ATOM 4584 N N . ILE A 1 572 ? -13.310 -2.547 -21.314 1.00 96.56 572 ILE A N 1
ATOM 4585 C CA . ILE A 1 572 ? -11.940 -2.419 -20.788 1.00 96.56 572 ILE A CA 1
ATOM 4586 C C . ILE A 1 572 ? -10.942 -3.082 -21.746 1.00 96.56 572 ILE A C 1
ATOM 4588 O O . ILE A 1 572 ? -9.962 -2.452 -22.130 1.00 96.56 572 ILE A O 1
ATOM 4592 N N . VAL A 1 573 ? -11.219 -4.317 -22.177 1.00 96.94 573 VAL A N 1
ATOM 4593 C CA . VAL A 1 573 ? -10.362 -5.068 -23.107 1.00 96.94 573 VAL A CA 1
ATOM 4594 C C . VAL A 1 573 ? -10.256 -4.361 -24.455 1.00 96.94 573 VAL A C 1
ATOM 4596 O O . VAL A 1 573 ? -9.151 -4.213 -24.960 1.00 96.94 573 VAL A O 1
ATOM 4599 N N . ILE A 1 574 ? -11.365 -3.859 -25.010 1.00 97.06 574 ILE A N 1
ATOM 4600 C CA . ILE A 1 574 ? -11.355 -3.093 -26.266 1.00 97.06 574 ILE A CA 1
ATOM 4601 C C . ILE A 1 574 ? -10.490 -1.836 -26.129 1.00 97.06 574 ILE A C 1
ATOM 4603 O O . ILE A 1 574 ? -9.689 -1.552 -27.018 1.00 97.06 574 ILE A O 1
ATOM 4607 N N . TYR A 1 575 ? -10.596 -1.090 -25.025 1.00 95.75 575 TYR A N 1
ATOM 4608 C CA . TYR A 1 575 ? -9.756 0.091 -24.821 1.00 95.75 575 TYR A CA 1
ATOM 4609 C C . TYR A 1 575 ? -8.275 -0.252 -24.730 1.00 95.75 575 TYR A C 1
ATOM 4611 O O . TYR A 1 575 ? -7.474 0.375 -25.419 1.00 95.75 575 TYR A O 1
ATOM 4619 N N . VAL A 1 576 ? -7.917 -1.267 -23.941 1.00 96.38 576 VAL A N 1
ATOM 4620 C CA . VAL A 1 576 ? -6.526 -1.722 -23.839 1.00 96.38 576 VAL A CA 1
ATOM 4621 C C . VAL A 1 576 ? -6.023 -2.181 -25.207 1.00 96.38 576 VAL A C 1
ATOM 4623 O O . VAL A 1 576 ? -5.023 -1.656 -25.678 1.00 96.38 576 VAL A O 1
ATOM 4626 N N . ALA A 1 577 ? -6.741 -3.075 -25.891 1.00 96.75 577 ALA A N 1
ATOM 4627 C CA . ALA A 1 577 ? -6.335 -3.609 -27.189 1.00 96.75 577 ALA A CA 1
ATOM 4628 C C . ALA A 1 577 ? -6.191 -2.513 -28.256 1.00 96.75 577 ALA A C 1
ATOM 4630 O O . ALA A 1 577 ? -5.168 -2.444 -28.930 1.00 96.75 577 ALA A O 1
ATOM 4631 N N . SER A 1 578 ? -7.176 -1.616 -28.376 1.00 97.38 578 SER A N 1
ATOM 4632 C CA . SER A 1 578 ? -7.113 -0.501 -29.332 1.00 97.38 578 SER A CA 1
ATOM 4633 C C . SER A 1 578 ? -5.942 0.441 -29.046 1.00 97.38 578 SER A C 1
ATOM 4635 O O . SER A 1 578 ? -5.253 0.859 -29.972 1.00 97.38 578 SER A O 1
ATOM 4637 N N . THR A 1 579 ? -5.655 0.715 -27.772 1.00 97.44 579 THR A N 1
ATOM 4638 C CA . THR A 1 579 ? -4.545 1.590 -27.379 1.00 97.44 579 THR A CA 1
ATOM 4639 C C . THR A 1 579 ? -3.194 0.916 -27.602 1.00 97.44 579 THR A C 1
ATOM 4641 O O . THR A 1 579 ? -2.288 1.569 -28.102 1.00 97.44 579 THR A O 1
ATOM 4644 N N . VAL A 1 580 ? -3.064 -0.386 -27.315 1.00 96.44 580 VAL A N 1
ATOM 4645 C CA . VAL A 1 580 ? -1.848 -1.161 -27.619 1.00 96.44 580 VAL A CA 1
ATOM 4646 C C . VAL A 1 580 ? -1.548 -1.117 -29.116 1.00 96.44 580 VAL A C 1
ATOM 4648 O O . VAL A 1 580 ? -0.417 -0.850 -29.505 1.00 96.44 580 VAL A O 1
ATOM 4651 N N . VAL A 1 581 ? -2.560 -1.328 -29.963 1.00 94.25 581 VAL A N 1
ATOM 4652 C CA . VAL A 1 581 ? -2.386 -1.297 -31.423 1.00 94.25 581 VAL A CA 1
ATOM 4653 C C . VAL A 1 581 ? -1.970 0.097 -31.902 1.00 94.25 581 VAL A C 1
ATOM 4655 O O . VAL A 1 581 ? -1.026 0.223 -32.679 1.00 94.25 581 VAL A O 1
ATOM 4658 N N . MET A 1 582 ? -2.651 1.147 -31.437 1.00 94.81 582 MET A N 1
ATOM 4659 C CA . MET A 1 582 ? -2.432 2.511 -31.930 1.00 94.81 582 MET A CA 1
ATOM 4660 C C . MET A 1 582 ? -1.175 3.179 -31.364 1.00 94.81 582 MET A C 1
ATOM 4662 O O . MET A 1 582 ? -0.488 3.901 -32.083 1.00 94.81 582 MET A O 1
ATOM 4666 N N . PHE A 1 583 ? -0.892 2.971 -30.080 1.00 96.50 583 PHE A N 1
ATOM 4667 C CA . PHE A 1 583 ? 0.066 3.770 -29.311 1.00 96.50 583 PHE A CA 1
ATOM 4668 C C . PHE A 1 583 ? 1.075 2.932 -28.518 1.00 96.50 583 PHE A C 1
ATOM 4670 O O . PHE A 1 583 ? 1.948 3.504 -27.873 1.00 96.50 583 PHE A O 1
ATOM 4677 N N . GLY A 1 584 ? 0.973 1.605 -28.560 1.00 96.12 584 GLY A N 1
ATOM 4678 C CA . GLY A 1 584 ? 1.897 0.702 -27.886 1.00 96.12 584 GLY A CA 1
ATOM 4679 C C . GLY A 1 584 ? 1.481 0.312 -26.464 1.00 96.12 584 GLY A C 1
ATOM 4680 O O . GLY A 1 584 ? 0.562 0.894 -25.866 1.00 96.12 584 GLY A O 1
ATOM 4681 N N . PRO A 1 585 ? 2.128 -0.726 -25.909 1.00 97.25 585 PRO A N 1
ATOM 4682 C CA . PRO A 1 585 ? 1.770 -1.287 -24.613 1.00 97.25 585 PRO A CA 1
ATOM 4683 C C . PRO A 1 585 ? 2.102 -0.362 -23.434 1.00 97.25 585 PRO A C 1
ATOM 4685 O O . PRO A 1 585 ? 1.309 -0.300 -22.489 1.00 97.25 585 PRO A O 1
ATOM 4688 N N . GLY A 1 586 ? 3.182 0.425 -23.498 1.00 97.94 586 GLY A N 1
ATOM 4689 C CA . GLY A 1 586 ? 3.518 1.431 -22.485 1.00 97.94 586 GLY A CA 1
ATOM 4690 C C . GLY A 1 586 ? 2.443 2.504 -22.339 1.00 97.94 586 GLY A C 1
ATOM 4691 O O . GLY A 1 586 ? 1.957 2.754 -21.230 1.00 97.94 586 GLY A O 1
ATOM 4692 N N . ALA A 1 587 ? 1.996 3.080 -23.458 1.00 98.50 587 ALA A N 1
ATOM 4693 C CA . ALA A 1 587 ? 0.898 4.043 -23.481 1.00 98.50 587 ALA A CA 1
ATOM 4694 C C . ALA A 1 587 ? -0.404 3.447 -22.916 1.00 98.50 587 ALA A C 1
ATOM 4696 O O . ALA A 1 587 ? -1.073 4.084 -22.098 1.00 98.50 587 ALA A O 1
ATOM 4697 N N . ALA A 1 588 ? -0.742 2.206 -23.288 1.00 98.62 588 ALA A N 1
ATOM 4698 C CA . ALA A 1 588 ? -1.919 1.509 -22.768 1.00 98.62 588 ALA A CA 1
ATOM 4699 C C . ALA A 1 588 ? -1.848 1.273 -21.251 1.00 98.62 588 ALA A C 1
ATOM 4701 O O . ALA A 1 588 ? -2.832 1.514 -20.545 1.00 98.62 588 ALA A O 1
ATOM 4702 N N . ALA A 1 589 ? -0.690 0.854 -20.733 1.00 98.62 589 ALA A N 1
ATOM 4703 C CA . ALA A 1 589 ? -0.473 0.676 -19.300 1.00 98.62 589 ALA A CA 1
ATOM 4704 C C . ALA A 1 589 ? -0.585 2.007 -18.537 1.00 98.62 589 ALA A C 1
ATOM 4706 O O . ALA A 1 589 ? -1.296 2.086 -17.532 1.00 98.62 589 ALA A O 1
ATOM 4707 N N . GLY A 1 590 ? 0.052 3.069 -19.043 1.00 98.62 590 GLY A N 1
ATOM 4708 C CA . GLY A 1 590 ? -0.008 4.408 -18.456 1.00 98.62 590 GLY A CA 1
ATOM 4709 C C . GLY A 1 590 ? -1.427 4.980 -18.419 1.00 98.62 590 GLY A C 1
ATOM 4710 O O . GLY A 1 590 ? -1.872 5.464 -17.377 1.00 98.62 590 GLY A O 1
ATOM 4711 N N . LEU A 1 591 ? -2.170 4.884 -19.526 1.00 98.62 591 LEU A N 1
ATOM 4712 C CA . LEU A 1 591 ? -3.559 5.347 -19.607 1.00 98.62 591 LEU A CA 1
ATOM 4713 C C . LEU A 1 591 ? -4.491 4.525 -18.712 1.00 98.62 591 LEU A C 1
ATOM 4715 O O . LEU A 1 591 ? -5.328 5.097 -18.012 1.00 98.62 591 LEU A O 1
ATOM 4719 N N . GLY A 1 592 ? -4.328 3.199 -18.682 1.00 98.31 592 GLY A N 1
ATOM 4720 C CA . GLY A 1 592 ? -5.083 2.323 -17.786 1.00 98.31 592 GLY A CA 1
ATOM 4721 C C . GLY A 1 592 ? -4.851 2.671 -16.314 1.00 98.31 592 GLY A C 1
ATOM 4722 O O . GLY A 1 592 ? -5.802 2.785 -15.537 1.00 98.31 592 GLY A O 1
ATOM 4723 N N . TRP A 1 593 ? -3.600 2.926 -15.934 1.00 98.56 593 TRP A N 1
ATOM 4724 C CA . TRP A 1 593 ? -3.266 3.337 -14.575 1.00 98.56 593 TRP A CA 1
ATOM 4725 C C . TRP A 1 593 ? -3.795 4.744 -14.237 1.00 98.56 593 TRP A C 1
ATOM 4727 O O . TRP A 1 593 ? -4.397 4.929 -13.181 1.00 98.56 593 TRP A O 1
ATOM 4737 N N . LEU A 1 594 ? -3.694 5.725 -15.144 1.00 98.56 594 LEU A N 1
ATOM 4738 C CA . LEU A 1 594 ? -4.297 7.054 -14.946 1.00 98.56 594 LEU A CA 1
ATOM 4739 C C . LEU A 1 594 ? -5.828 7.004 -14.850 1.00 98.56 594 LEU A C 1
ATOM 4741 O O . LEU A 1 594 ? -6.429 7.780 -14.104 1.00 98.56 594 LEU A O 1
ATOM 4745 N N . TRP A 1 595 ? -6.474 6.080 -15.563 1.00 98.06 595 TRP A N 1
ATOM 4746 C CA . TRP A 1 595 ? -7.908 5.853 -15.416 1.00 98.06 595 TRP A CA 1
ATOM 4747 C C . TRP A 1 595 ? -8.249 5.326 -14.019 1.00 98.06 595 TRP A C 1
ATOM 4749 O O . TRP A 1 595 ? -9.194 5.809 -13.389 1.00 98.06 595 TRP A O 1
ATOM 4759 N N . ARG A 1 596 ? -7.440 4.402 -13.484 1.00 97.06 596 ARG A N 1
ATOM 4760 C CA . ARG A 1 596 ? -7.540 3.965 -12.086 1.00 97.06 596 ARG A CA 1
ATOM 4761 C C . ARG A 1 596 ? -7.384 5.140 -11.113 1.00 97.06 596 ARG A C 1
ATOM 4763 O O . ARG A 1 596 ? -8.194 5.245 -10.192 1.00 97.06 596 ARG A O 1
ATOM 4770 N N . GLU A 1 597 ? -6.430 6.047 -11.337 1.00 96.56 597 GLU A N 1
ATOM 4771 C CA . GLU A 1 597 ? -6.245 7.250 -10.502 1.00 96.56 597 GLU A CA 1
ATOM 4772 C C . GLU A 1 597 ? -7.476 8.158 -10.469 1.00 96.56 597 GLU A C 1
ATOM 4774 O O . GLU A 1 597 ? -7.851 8.694 -9.419 1.00 96.56 597 GLU A O 1
ATOM 4779 N N . ASP A 1 598 ? -8.135 8.322 -11.614 1.00 95.94 598 ASP A N 1
ATOM 4780 C CA . ASP A 1 598 ? -9.354 9.116 -11.697 1.00 95.94 598 ASP A CA 1
ATOM 4781 C C . ASP A 1 598 ? -10.502 8.484 -10.893 1.00 95.94 598 ASP A C 1
ATOM 4783 O O . ASP A 1 598 ? -11.186 9.177 -10.130 1.00 95.94 598 ASP A O 1
ATOM 4787 N N . ILE A 1 599 ? -10.655 7.158 -10.983 1.00 96.25 599 ILE A N 1
ATOM 4788 C CA . ILE A 1 599 ? -11.693 6.408 -10.268 1.00 96.25 599 ILE A CA 1
ATOM 4789 C C . ILE A 1 599 ? -11.494 6.507 -8.753 1.00 96.25 599 ILE A C 1
ATOM 4791 O O . ILE A 1 599 ? -12.435 6.884 -8.053 1.00 96.25 599 ILE A O 1
ATOM 4795 N N . ILE A 1 600 ? -10.297 6.215 -8.230 1.00 94.75 600 ILE A N 1
ATOM 4796 C CA . ILE A 1 600 ? -10.046 6.268 -6.776 1.00 94.75 600 ILE A CA 1
ATOM 4797 C C . ILE A 1 600 ? -10.185 7.690 -6.215 1.00 94.75 600 ILE A C 1
ATOM 4799 O O . ILE A 1 600 ? -10.552 7.881 -5.056 1.00 94.75 600 ILE A O 1
ATOM 4803 N N . THR A 1 601 ? -9.947 8.709 -7.044 1.00 93.38 601 THR A N 1
ATOM 4804 C CA . THR A 1 601 ? -10.086 10.107 -6.632 1.00 93.38 601 THR A CA 1
ATOM 4805 C C . THR A 1 601 ? -11.550 10.529 -6.510 1.00 93.38 601 THR A C 1
ATOM 4807 O O . THR A 1 601 ? -11.909 11.227 -5.554 1.00 93.38 601 THR A O 1
ATOM 4810 N N . HIS A 1 602 ? -12.392 10.133 -7.466 1.00 91.12 602 HIS A N 1
ATOM 4811 C CA . HIS A 1 602 ? -13.742 10.686 -7.630 1.00 91.12 602 HIS A CA 1
ATOM 4812 C C . HIS A 1 602 ? -14.871 9.750 -7.206 1.00 91.12 602 HIS A C 1
ATOM 4814 O O . HIS A 1 602 ? -15.993 10.206 -6.989 1.00 91.12 602 HIS A O 1
ATOM 4820 N N . ARG A 1 603 ? -14.613 8.447 -7.098 1.00 92.25 603 ARG A N 1
ATOM 4821 C CA . ARG A 1 603 ? -15.622 7.452 -6.729 1.00 92.25 603 ARG A CA 1
ATOM 4822 C C . ARG A 1 603 ? -15.399 6.965 -5.302 1.00 92.25 603 ARG A C 1
ATOM 4824 O O . ARG A 1 603 ? -14.307 7.046 -4.741 1.00 92.25 603 ARG A O 1
ATOM 4831 N N . ARG A 1 604 ? -16.476 6.472 -4.701 1.00 90.69 604 ARG A N 1
ATOM 4832 C CA . ARG A 1 604 ? -16.485 5.861 -3.370 1.00 90.69 604 ARG A CA 1
ATOM 4833 C C . ARG A 1 604 ? -17.060 4.460 -3.467 1.00 90.69 604 ARG A C 1
ATOM 4835 O O . ARG A 1 604 ? -17.761 4.139 -4.427 1.00 90.69 604 ARG A O 1
ATOM 4842 N N . HIS A 1 605 ? -16.741 3.644 -2.471 1.00 93.69 605 HIS A N 1
ATOM 4843 C CA . HIS A 1 605 ? -17.284 2.302 -2.337 1.00 93.69 605 HIS A CA 1
ATOM 4844 C C . HIS A 1 605 ? -18.822 2.336 -2.358 1.00 93.69 605 HIS A C 1
ATOM 4846 O O . HIS A 1 605 ? -19.429 3.229 -1.773 1.00 93.69 605 HIS A O 1
ATOM 4852 N N . LYS A 1 606 ? -19.463 1.350 -2.992 1.00 92.75 606 LYS A N 1
ATOM 4853 C CA . LYS A 1 606 ? -20.926 1.287 -3.187 1.00 92.75 606 LYS A CA 1
ATOM 4854 C C . LYS A 1 606 ? -21.755 1.367 -1.903 1.00 92.75 606 LYS A C 1
ATOM 4856 O O . LYS A 1 606 ? -22.892 1.818 -1.944 1.00 92.75 606 LYS A O 1
ATOM 4861 N N . ALA A 1 607 ? -21.185 0.914 -0.790 1.00 91.81 607 ALA A N 1
ATOM 4862 C CA . ALA A 1 607 ? -21.819 0.933 0.527 1.00 91.81 607 ALA A CA 1
ATOM 4863 C C . ALA A 1 607 ? -21.438 2.157 1.380 1.00 91.81 607 ALA A C 1
ATOM 4865 O O . ALA A 1 607 ? -21.892 2.262 2.513 1.00 91.81 607 ALA A O 1
ATOM 4866 N N . ALA A 1 608 ? -20.599 3.066 0.874 1.00 91.50 608 ALA A N 1
ATOM 486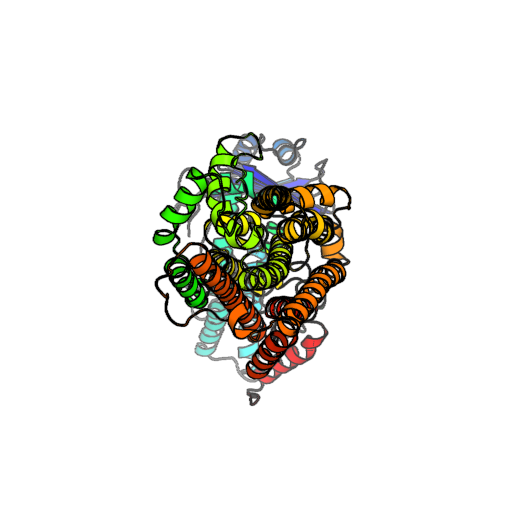7 C CA . ALA A 1 608 ? -20.279 4.292 1.593 1.00 91.50 608 ALA A CA 1
ATOM 4868 C C . ALA A 1 608 ? -21.510 5.210 1.658 1.00 91.50 608 ALA A C 1
ATOM 4870 O O . ALA A 1 608 ? -22.125 5.527 0.631 1.00 91.50 608 ALA A O 1
ATOM 4871 N N . ILE A 1 609 ? -21.846 5.651 2.867 1.00 89.56 609 ILE A N 1
ATOM 4872 C CA . ILE A 1 609 ? -22.917 6.609 3.118 1.00 89.56 609 ILE A CA 1
ATOM 4873 C C . ILE A 1 609 ? -22.304 8.007 3.113 1.00 89.56 609 ILE A C 1
ATOM 4875 O O . ILE A 1 609 ? -21.452 8.340 3.931 1.00 89.56 609 ILE A O 1
ATOM 4879 N N . THR A 1 610 ? -22.723 8.813 2.148 1.00 87.50 6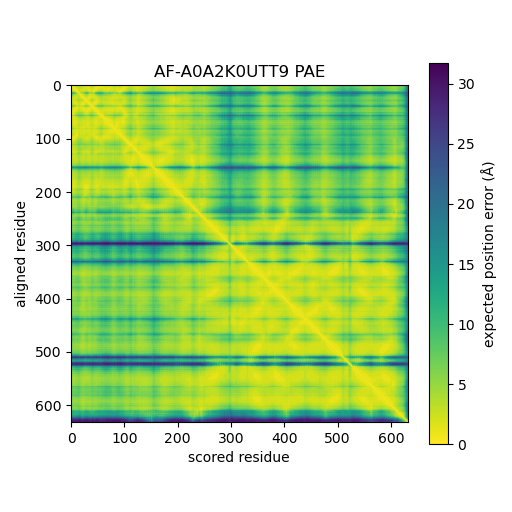10 THR A N 1
ATOM 4880 C CA . THR A 1 610 ? -22.326 10.208 1.964 1.00 87.50 610 THR A CA 1
ATOM 4881 C C . THR A 1 610 ? -23.582 11.063 1.885 1.00 87.50 610 THR A C 1
ATOM 4883 O O . THR A 1 610 ? -24.691 10.537 1.755 1.00 87.50 610 THR A O 1
ATOM 4886 N N . GLU A 1 611 ? -23.438 12.386 1.896 1.00 84.75 611 GLU A N 1
ATOM 4887 C CA . GLU A 1 611 ? -24.576 13.296 1.694 1.00 84.75 611 GLU A CA 1
ATOM 4888 C C . GLU A 1 611 ? -25.385 12.945 0.432 1.00 84.75 611 GLU A C 1
ATOM 4890 O O . GLU A 1 611 ? -26.612 12.915 0.464 1.00 84.75 611 GLU A O 1
ATOM 4895 N N . ALA A 1 612 ? -24.706 12.555 -0.651 1.00 81.12 612 ALA A N 1
ATOM 4896 C CA . ALA A 1 612 ? -25.348 12.180 -1.909 1.00 81.12 612 ALA A CA 1
ATOM 4897 C C . ALA A 1 612 ? -26.067 10.816 -1.873 1.00 81.12 612 ALA A C 1
ATOM 4899 O O . ALA A 1 612 ? -26.969 10.583 -2.676 1.00 81.12 612 ALA A O 1
ATOM 4900 N N . THR A 1 613 ? -25.670 9.889 -0.993 1.00 82.06 613 THR A N 1
ATOM 4901 C CA . THR A 1 613 ? -26.234 8.523 -0.940 1.00 82.06 613 THR A CA 1
ATOM 4902 C C . THR A 1 613 ? -27.164 8.283 0.248 1.00 82.06 613 THR A C 1
ATOM 4904 O O . THR A 1 613 ? -27.841 7.254 0.287 1.00 82.06 613 THR A O 1
ATOM 4907 N N . THR A 1 614 ? -27.260 9.234 1.182 1.00 82.12 614 THR A N 1
ATOM 4908 C CA . THR A 1 614 ? -28.023 9.088 2.433 1.00 82.12 614 THR A CA 1
ATOM 4909 C C . THR A 1 614 ? -29.501 8.796 2.190 1.00 82.12 614 THR A C 1
ATOM 4911 O O . THR A 1 614 ? -30.027 7.849 2.768 1.00 82.12 614 THR A O 1
ATOM 4914 N N . SER A 1 615 ? -30.169 9.518 1.286 1.00 79.56 615 SER A N 1
ATOM 4915 C CA . SER A 1 615 ? -31.592 9.282 0.990 1.00 79.56 615 SER A CA 1
ATOM 4916 C C . SER A 1 615 ? -31.853 7.873 0.453 1.00 79.56 615 SER A C 1
ATOM 4918 O O . SER A 1 615 ? -32.805 7.217 0.865 1.00 79.56 615 SER A O 1
ATOM 4920 N N . LYS A 1 616 ? -30.969 7.364 -0.421 1.00 80.31 616 LYS A N 1
ATOM 4921 C CA . LYS A 1 616 ? -31.066 5.988 -0.934 1.00 80.31 616 LYS A CA 1
ATOM 4922 C C . LYS A 1 616 ? -30.915 4.967 0.196 1.00 80.31 616 LYS A C 1
ATOM 4924 O O . LYS A 1 616 ? -31.624 3.967 0.205 1.00 80.31 616 LYS A O 1
ATOM 4929 N N . TRP A 1 617 ? -30.002 5.217 1.132 1.00 80.06 617 TRP A N 1
ATOM 4930 C CA . TRP A 1 617 ? -29.803 4.348 2.287 1.00 80.06 617 TRP A CA 1
ATOM 4931 C C . TRP A 1 617 ? -31.023 4.334 3.215 1.00 80.06 617 TRP A C 1
ATOM 4933 O O . TRP A 1 617 ? -31.489 3.252 3.557 1.00 80.06 617 TRP A O 1
ATOM 4943 N N . ILE A 1 618 ? -31.586 5.503 3.546 1.00 79.44 618 ILE A N 1
ATOM 4944 C CA . ILE A 1 618 ? -32.802 5.612 4.373 1.00 79.44 618 ILE A CA 1
ATOM 4945 C C . ILE A 1 618 ? -33.949 4.824 3.729 1.00 79.44 618 ILE A C 1
ATOM 4947 O O . ILE A 1 618 ? -34.568 3.993 4.387 1.00 79.44 618 ILE A O 1
ATOM 4951 N N . ASN A 1 619 ? -34.178 5.011 2.426 1.00 79.44 619 ASN A N 1
ATOM 4952 C CA . ASN A 1 619 ? -35.231 4.294 1.706 1.00 79.44 619 ASN A CA 1
ATOM 4953 C C . ASN A 1 619 ? -35.012 2.773 1.709 1.00 79.44 619 ASN A C 1
ATOM 4955 O O . ASN A 1 619 ? -35.971 2.025 1.855 1.00 79.44 619 ASN A O 1
ATOM 4959 N N . ALA A 1 620 ? -33.765 2.305 1.588 1.00 76.81 620 ALA A N 1
ATOM 4960 C CA . ALA A 1 620 ? -33.454 0.878 1.662 1.00 76.81 620 ALA A CA 1
ATOM 4961 C C . ALA A 1 620 ? -33.732 0.286 3.057 1.00 76.81 620 ALA A C 1
ATOM 4963 O O . ALA A 1 620 ? -34.224 -0.835 3.153 1.00 76.81 620 ALA A O 1
ATOM 4964 N N . GLN A 1 621 ? -33.458 1.037 4.131 1.00 73.69 621 GLN A N 1
ATOM 4965 C CA . GLN A 1 621 ? -33.788 0.614 5.499 1.00 73.69 621 GLN A CA 1
ATOM 4966 C C . GLN A 1 621 ? -35.301 0.558 5.738 1.00 73.69 621 GLN A C 1
ATOM 4968 O O . GLN A 1 621 ? -35.775 -0.318 6.454 1.00 73.69 621 GLN A O 1
ATOM 4973 N N . LEU A 1 622 ? -36.066 1.466 5.127 1.00 70.75 622 LEU A N 1
ATOM 4974 C CA . LEU A 1 622 ? -37.529 1.446 5.193 1.00 70.75 622 LEU A CA 1
ATOM 4975 C C . LEU A 1 622 ? -38.118 0.280 4.383 1.00 70.75 622 LEU A C 1
ATOM 4977 O O . LEU A 1 622 ? -38.944 -0.456 4.908 1.00 70.75 622 LEU A O 1
ATOM 4981 N N . ALA A 1 623 ? -37.634 0.038 3.161 1.00 64.50 623 ALA A N 1
ATOM 4982 C CA . ALA A 1 623 ? -38.117 -1.055 2.310 1.00 64.50 623 ALA A CA 1
ATOM 4983 C C . ALA A 1 623 ? -37.877 -2.447 2.925 1.00 64.50 623 ALA A C 1
ATOM 4985 O O . ALA A 1 623 ? -38.744 -3.315 2.841 1.00 64.50 623 ALA A O 1
ATOM 4986 N N . HIS A 1 624 ? -36.736 -2.649 3.600 1.00 59.91 624 HIS A N 1
ATOM 4987 C CA . HIS A 1 624 ? -36.460 -3.891 4.333 1.00 59.91 624 HIS A CA 1
ATOM 4988 C C . HIS A 1 624 ? -37.462 -4.131 5.478 1.00 59.91 624 HIS A C 1
ATOM 4990 O O . HIS A 1 624 ? -37.739 -5.278 5.813 1.00 59.91 624 HIS A O 1
ATOM 4996 N N . LYS A 1 625 ? -38.031 -3.072 6.071 1.00 56.88 625 LYS A N 1
ATOM 4997 C CA . LYS A 1 625 ? -39.057 -3.183 7.124 1.00 56.88 625 LYS A CA 1
ATOM 4998 C C . LYS A 1 625 ? -40.449 -3.487 6.581 1.00 56.88 625 LYS A C 1
ATOM 5000 O O . LYS A 1 625 ? -41.261 -4.053 7.297 1.00 56.88 625 LYS A O 1
ATOM 5005 N N . GLU A 1 626 ? -40.725 -3.125 5.334 1.00 53.97 626 GLU A N 1
ATOM 5006 C CA . GLU A 1 626 ? -42.019 -3.379 4.688 1.00 53.97 626 GLU A CA 1
ATOM 5007 C C . GLU A 1 626 ? -42.072 -4.746 3.979 1.00 53.97 626 GLU A C 1
ATOM 5009 O O . GLU A 1 626 ? -43.074 -5.078 3.353 1.00 53.97 626 GLU A O 1
ATOM 5014 N N . GLY A 1 627 ? -41.002 -5.553 4.051 1.00 46.66 627 GLY A N 1
ATOM 5015 C CA . GLY A 1 627 ? -40.930 -6.855 3.376 1.00 46.66 627 GLY A CA 1
ATOM 5016 C C . GLY A 1 627 ? -40.871 -6.760 1.845 1.00 46.66 627 GLY A C 1
ATOM 5017 O O . GLY A 1 627 ? -41.063 -7.758 1.150 1.00 46.66 627 GLY A O 1
ATOM 5018 N N . ILE A 1 628 ? -40.598 -5.572 1.296 1.00 41.91 628 ILE A N 1
ATOM 5019 C CA . ILE A 1 628 ? -40.560 -5.336 -0.148 1.00 41.91 628 ILE A CA 1
ATOM 5020 C C . ILE A 1 628 ? -39.140 -5.623 -0.650 1.00 41.91 628 ILE A C 1
ATOM 5022 O O . ILE A 1 628 ? -38.270 -4.750 -0.660 1.00 41.91 628 ILE A O 1
ATOM 5026 N N . ASN A 1 629 ? -38.895 -6.858 -1.096 1.00 37.34 629 ASN A N 1
ATOM 5027 C CA . ASN A 1 629 ? -37.715 -7.167 -1.905 1.00 37.34 629 ASN A CA 1
ATOM 5028 C C . ASN A 1 629 ? -37.794 -6.367 -3.217 1.00 37.34 629 ASN A C 1
ATOM 5030 O O . ASN A 1 629 ? -38.686 -6.597 -4.034 1.00 37.34 629 ASN A O 1
ATOM 5034 N N . GLN A 1 630 ? -36.873 -5.423 -3.430 1.00 32.16 630 GLN A N 1
ATOM 5035 C CA . GLN A 1 630 ? -36.722 -4.792 -4.744 1.00 32.16 630 GLN A CA 1
ATOM 5036 C C . GLN A 1 630 ? -36.188 -5.830 -5.749 1.00 32.16 630 GLN A C 1
ATOM 5038 O O . GLN A 1 630 ? -35.238 -6.540 -5.410 1.00 32.16 630 GLN A O 1
ATOM 5043 N N . PRO A 1 631 ? -36.760 -5.928 -6.964 1.00 32.88 631 PRO A N 1
ATOM 5044 C CA . PRO A 1 631 ? -36.183 -6.743 -8.026 1.00 32.88 631 PRO A CA 1
ATOM 5045 C C . PRO A 1 631 ? -34.835 -6.146 -8.471 1.00 32.88 631 PRO A C 1
ATOM 5047 O O . PRO A 1 631 ? -34.686 -4.922 -8.499 1.00 32.88 631 PRO A O 1
ATOM 5050 N N . GLU A 1 632 ? -33.871 -7.034 -8.743 1.00 39.72 632 GLU A N 1
ATOM 5051 C CA . GLU A 1 632 ? -32.437 -6.767 -8.993 1.00 39.72 632 GLU A CA 1
ATOM 5052 C C . GLU A 1 632 ? -32.110 -5.747 -10.095 1.00 39.72 632 GLU A C 1
ATOM 5054 O O . GLU A 1 632 ? -32.800 -5.728 -11.142 1.00 39.72 632 GLU A O 1
#

Foldseek 3Di:
DKFFKKKKKFKFFPQPPDDAADWFWAAAAQKIKIWHAHPRRMIIMMIMGTDPDMGDPPRFDADDPVRSVVVQVVQQQGDRDPPDTSVSRVVRTPDMGMGGQDADAADDQDDQLDGHAFCVHGGADPLLVCRVVRRVLLVLLLLLLVVLQCVVVVPHDDDSVSSRVSRVSSCVVRRLLSNLVRVVRNVSRCLRNVHDPVSVCCVPPPVVQLPCVSVLQSCLNQQQGRDNLPDFDDQVQFPALQHRFNCGHSSNDDDLVVLLVVLVVLVVQLVVLLVLLDCVVFLVQLVVCVVVQWDDDDPDTDGQDQDAPPPVVLSVVVSSLCSLCLCQLVPPPVLLVLLLLLLLLLVLLVLLVLLLQLQFSQCGPFLSVPSLVLVLVCSVRFNLNSQSVSLSRCSSSRFLSSLSGLQRRAGFQLLLLQQQVLCVPQAVVLSCCLRPPPDSVSNNNSSSSNSSSSVSSVVSSVVSSVVDDGCSVVCSHPNSCPSLVSLCVRLVVSLVSSQVSVCVSQVPDPVGCCQRQPADPDSDPDPHSSSSSSRSSNSSSVSNLVSLVVSLVSLVVSCVVQVLDDDDPVRLVCQLVVCCVNRNSSSSSSVSVSVSVVSSNPGHGPRGNHPVCSVVSSVVSVCVSVVNDDDD

Secondary structure (DSSP, 8-state):
-EEEEEEEEEEEES-TT--TT-EEEEEETTEEEEEEEETTTEEEEEEEEEEEEEEETT------HHHHHHHHHHTTT-EEETTEEHHHHHHTEEEEEEEEEEEEE-S--EETTEE--GGGTEE--STTSHHHHHHHHHHHHHHHHHHHHHHH-SSSPPPHHHHHHHHHHHHHHHHHHHHHHHHHHHHHHHHHTT-SHHHHHIIIIIGGGSSSHHHHHHHHHHTT----TTSPPPGGGTSSSS---TT-SGGGPPPHHHHHHHTHHHHHHHHHHHHHT--GGGHHHHHHHHHH-EE--TT-PEEP---SSS-HHHHHHHHHHHHTTHHHHTT--HHHHHHHHHHHHHHHHHHHHHHHHHTBGGGTTSGGG-HHHHHHHHHHH-HHHHHHHHHHHHHHH--GGGG-STTTTPBPHHHHHHHHHHHIIIIIHHHHHHHH-SSHHHHHHHHHHHHTHHHHHHHHHHHHHTTS---HHHHHHH-TTTTHHHHHHHHHHHHHHHHHHHHHHHHT-TT-THHHHPPPSS----SSHHHHHHHHHHHHHHHHHHHHHHHHHHHHHHHHHTT-----HHHHHHHHHHHHHHH-HHHHHHHHHHHHHHHHHH---TT---TTTHHHHHHHHHHHHTT-----